Protein AF-A0A357A2P3-F1 (afdb_monomer)

Solvent-accessible surface area (backbone atoms only — not comparable to full-atom values): 21277 Å² total; per-residue (Å²): 112,70,67,58,66,57,45,52,63,46,54,56,70,63,44,33,78,66,55,77,38,28,30,43,34,35,35,16,35,21,26,23,27,22,30,64,8,19,38,46,56,28,34,30,57,54,33,27,47,51,60,39,78,51,86,77,58,76,44,56,44,70,74,50,55,86,49,40,65,54,70,51,72,28,59,67,65,48,24,71,58,56,70,31,69,54,42,50,62,62,60,27,43,72,39,58,28,38,66,61,10,49,54,50,30,44,54,26,49,68,40,20,80,87,52,76,81,67,48,29,41,34,42,36,20,50,64,50,58,28,53,53,23,53,60,65,70,34,50,70,44,58,70,95,55,73,48,40,74,39,32,47,87,44,42,70,60,49,53,50,39,46,69,74,71,46,92,60,57,68,78,56,41,70,39,44,67,59,53,50,51,51,51,52,54,53,51,56,76,72,47,53,71,70,47,52,54,50,44,53,52,51,51,53,48,34,29,56,41,33,30,32,34,44,44,43,74,46,67,68,58,30,50,54,30,47,77,64,57,24,21,40,66,65,78,48,81,64,90,25,44,45,40,32,63,39,58,28,43,40,57,83,35,34,46,46,74,35,45,36,41,39,38,37,42,39,38,35,78,57,90,90,38,40,40,37,37,40,35,42,32,45,37,35,65,50,52,50,67,84,59,51,22,58,65,48,30,30,46,37,35,41,38,32,47,52,70,39,42,82,74,47,76,45,65,47,82,53,80,73,44,76,49,75,39,75,93,54,41,24,20,37,43,32,32,30,40,77,44,74,72,22,78,45,88,90,52,68,65,33,71,46,52,37,36,42,29,29,35,51,39,80,83,62,44,69,56,30,37,36,39,48,56,48,22,46,66,87,47,40,37,42,37,45,27,51,73,85,48,69,54,86,65,50,69,57,61,38,67,44,76,43,74,59,60,80,80,88,124

Radius of gyration: 21.78 Å; Cα contacts (8 Å, |Δi|>4): 897; chains: 1; bounding box: 53×45×65 Å

Sequence (409 aa):
MQDLRTALPMVTKMIPAKGTRRYFLVYENSGELRSTGGFMTAYSYVTFKNGHLQPLHSHNIYDLQPHVRYRPPAPLAIHTWLYSPIWHLRDSNWSPNVPTAVQQMYKFYNSMPNAPRLNGVIFVNTWVADTLLKDIGGITMPTAYHNLHVTSSNANYEMEYIAERSHLPAGVKKKFIGTMLHLVVHKLAHSSVPVLLQTVQSGFQALNQKDVLFYFNNPQLENMAKAQNWAGTVDRHTNGDYLEVVDDNLGGHKDNFYMHYHVTSRIQKIGSRYRQTTTVTWTNTGIFDNWLVVPYTSWVRFYVPYGSRLISLTGGNAITQDYTNAQLHKTVFGNHLTMPDRLNKHYPPTTRSMTATYWLPKGINMSRYVIQKQPGIRDDHETIIVNGHRLRPFRLYTDTTVSLSPSHK

Nearest PDB structures (foldseek):
  5dl8-assembly2_A  TM=2.737E-01  e=3.967E+00  Acinetobacter baumannii AB307-0294
  4fms-assembly1_B  TM=2.194E-01  e=7.940E+00  Pseudomonas aeruginosa PAO1

Foldseek 3Di:
DVVCVLVVVLVVVQADLAAKAWAKEFEAELLQPALQAHFGFKIWIQMHHNRDTDDIAIDGPVVCFVQFPDWDADDPCLCPLLVDRTDTLRRLRRDLALVNSVVSNCNRQVRGPPRDDHFKYKYAYPQLLLLLQALLVFFFADCLLPRDTGHSVCPSVVLQCLQPPDPRPPVSSSCVVVRRVVRSVVSLVVDDPVSVVSSVVSVVLCQQLSNMAIDGPDPVSRVSCVVSVSNSHQDQDDLFKEKEKTKRFSPPARQLVQKAKEWEWEWEDDPQWIKIKIKIKIWTPDADDVHRDDWTKIKMKIWIAAPKFWPDKDQADDPWDWDQDPVSRTTMIIGMHTWDHHNDPVDGTTMTMMMTIIIDDGPRDLQKYKYADRHSHDHYKYWYAYNNRTDDIDTPSHTDMDGRDPPDD

Mean predicted aligned error: 4.14 Å

Secondary structure (DSSP, 8-state):
-HHHHHHHHHHHHHS-SSSEEEEEEEEEETTS--TTSSEEEEEEEEEEETTEEPPP-EEEGGGGGGG----PBPPHHHHHHS--SB--GGGTT-SSSHHHHHHHHHHHHTTSTTPPPPSEEEEEETHHHHHHHHHHT-EE--GGGTT-EE-TTTHHHHHHIIIII--S-HHHHTTHHHHHHHHHHHHHHTS-HHHHHHHHHHHHHHHHTTSEEEEESSHHHHHHHHHTTTT----S--SSEEEEEEEEETTSS-GGGGEEEEEEEEEEEETTEEEEEEEEEEEE-PPP-SSSS-S-EEEEEEEEETT-EEEEEES-SSPPEEEEETTTTEEEEEEEEE-----STTSPPEEEEEEEEEEPPTT--TTEEEEEPPTT-S-EEEEEEETTEEPPPEE-SS-EEEE-S----

pLDDT: mean 94.46, std 6.88, range [33.69, 98.88]

Structure (mmCIF, N/CA/C/O backbone):
data_AF-A0A357A2P3-F1
#
_entry.id   AF-A0A357A2P3-F1
#
loop_
_atom_site.group_PDB
_atom_site.id
_atom_site.type_symbol
_atom_site.label_atom_id
_atom_site.label_alt_id
_atom_site.label_comp_id
_atom_site.label_asym_id
_atom_site.label_entity_id
_atom_site.label_seq_id
_atom_site.pdbx_PDB_ins_code
_atom_site.Cartn_x
_atom_site.Cartn_y
_atom_site.Cartn_z
_atom_site.occupancy
_atom_site.B_iso_or_equiv
_atom_site.auth_seq_id
_atom_site.auth_comp_id
_atom_site.auth_asym_id
_atom_site.auth_atom_id
_atom_site.pdbx_PDB_model_num
ATOM 1 N N . MET A 1 1 ? -23.503 11.086 -6.159 1.00 55.00 1 MET A N 1
ATOM 2 C CA . MET A 1 1 ? -24.853 10.529 -5.875 1.00 55.00 1 MET A CA 1
ATOM 3 C C . MET A 1 1 ? -24.934 9.014 -6.063 1.00 55.00 1 MET A C 1
ATOM 5 O O . MET A 1 1 ? -25.608 8.380 -5.261 1.00 55.00 1 MET A O 1
ATOM 9 N N . GLN A 1 2 ? -24.274 8.420 -7.066 1.00 66.69 2 GLN A N 1
ATOM 10 C CA . GLN A 1 2 ? -24.275 6.963 -7.271 1.00 66.69 2 GLN A CA 1
ATOM 11 C C . GLN A 1 2 ? -23.587 6.203 -6.123 1.00 66.69 2 GLN A C 1
ATOM 13 O O . GLN A 1 2 ? -24.205 5.319 -5.540 1.00 66.69 2 GLN A O 1
ATOM 18 N N . ASP A 1 3 ? -22.401 6.643 -5.694 1.00 72.56 3 ASP A N 1
ATOM 19 C CA . ASP A 1 3 ? -21.657 5.980 -4.609 1.00 72.56 3 ASP A CA 1
ATOM 20 C C . ASP A 1 3 ? -22.401 6.001 -3.262 1.00 72.56 3 ASP A C 1
ATOM 22 O O . ASP A 1 3 ? -22.410 5.013 -2.532 1.00 72.56 3 ASP A O 1
ATOM 26 N N . LEU A 1 4 ? -23.123 7.089 -2.964 1.00 74.31 4 LEU A N 1
ATOM 27 C CA . LEU A 1 4 ? -23.996 7.206 -1.785 1.00 74.31 4 LEU A CA 1
ATOM 28 C C . LEU A 1 4 ? -25.130 6.173 -1.792 1.00 74.31 4 LEU A C 1
ATOM 30 O O . LEU A 1 4 ? -25.423 5.573 -0.756 1.00 74.31 4 LEU A O 1
ATOM 34 N N . ARG A 1 5 ? -25.750 5.938 -2.957 1.00 79.06 5 ARG A N 1
ATOM 35 C CA . ARG A 1 5 ? -26.796 4.917 -3.109 1.00 79.06 5 ARG A CA 1
ATOM 36 C C . ARG A 1 5 ? -26.241 3.507 -2.908 1.00 79.06 5 ARG A C 1
ATOM 38 O O . ARG A 1 5 ? -26.968 2.660 -2.399 1.00 79.06 5 ARG A O 1
ATOM 45 N N . THR A 1 6 ? -24.974 3.266 -3.252 1.00 76.56 6 THR A N 1
ATOM 46 C CA . THR A 1 6 ? -24.322 1.966 -3.041 1.00 76.56 6 THR A CA 1
ATOM 47 C C . THR A 1 6 ? -23.832 1.770 -1.603 1.00 76.56 6 THR A C 1
ATOM 49 O O . THR A 1 6 ? -24.005 0.693 -1.030 1.00 76.56 6 THR A O 1
ATOM 52 N N . ALA A 1 7 ? -23.260 2.805 -0.986 1.00 82.38 7 ALA A N 1
ATOM 53 C CA . ALA A 1 7 ? -22.673 2.712 0.348 1.00 82.38 7 ALA A CA 1
ATOM 54 C C . ALA A 1 7 ? -23.714 2.608 1.466 1.00 82.38 7 ALA A C 1
ATOM 56 O O . ALA A 1 7 ? -23.489 1.886 2.436 1.00 82.38 7 ALA A O 1
ATOM 57 N N . LEU A 1 8 ? -24.866 3.276 1.353 1.00 85.12 8 LEU A N 1
ATOM 58 C CA . LEU A 1 8 ? -25.874 3.272 2.419 1.00 85.12 8 LEU A CA 1
ATOM 59 C C . LEU A 1 8 ? -26.407 1.852 2.739 1.00 85.12 8 LEU A C 1
ATOM 61 O O . LEU A 1 8 ? -26.423 1.467 3.915 1.00 85.12 8 LEU A O 1
ATOM 65 N N . PRO A 1 9 ? -26.759 1.012 1.745 1.00 88.62 9 PRO A N 1
ATOM 66 C CA . PRO A 1 9 ? -27.071 -0.397 1.981 1.00 88.62 9 PRO A CA 1
ATOM 67 C C . PRO A 1 9 ? -25.913 -1.204 2.595 1.00 88.62 9 PRO A C 1
ATOM 69 O O . PRO A 1 9 ? -26.160 -2.129 3.368 1.00 88.62 9 PRO A O 1
ATOM 72 N N . MET A 1 10 ? -24.651 -0.871 2.291 1.00 91.69 10 MET A N 1
ATOM 73 C CA . MET A 1 10 ? -23.497 -1.536 2.911 1.00 91.69 10 MET A CA 1
ATOM 74 C C . MET A 1 10 ? -23.371 -1.156 4.386 1.00 91.69 10 MET A C 1
ATOM 76 O O . MET A 1 10 ? -23.313 -2.042 5.233 1.00 91.69 10 MET A O 1
ATOM 80 N N . VAL A 1 11 ? -23.407 0.138 4.714 1.00 90.12 11 VAL A N 1
ATOM 81 C CA . VAL A 1 11 ? -23.301 0.639 6.095 1.00 90.12 11 VAL A CA 1
ATOM 82 C C . VAL A 1 11 ? -24.418 0.071 6.971 1.00 90.12 11 VAL A C 1
ATOM 84 O O . VAL A 1 11 ? -24.154 -0.467 8.046 1.00 90.12 11 VAL A O 1
ATOM 87 N N . THR A 1 12 ? -25.663 0.098 6.492 1.00 89.25 12 THR A N 1
ATOM 88 C CA . THR A 1 12 ? -26.807 -0.488 7.216 1.00 89.25 12 THR A CA 1
ATOM 89 C C . THR A 1 12 ? -26.649 -1.993 7.424 1.00 89.25 12 THR A C 1
ATOM 91 O O . THR A 1 12 ? -26.952 -2.502 8.498 1.00 89.25 12 THR A O 1
ATOM 94 N N . LYS A 1 13 ? -26.104 -2.728 6.446 1.00 92.19 13 LYS A N 1
ATOM 95 C CA . LYS A 1 13 ? -25.771 -4.149 6.612 1.00 92.19 13 LYS A CA 1
ATOM 96 C C . LYS A 1 13 ? -24.536 -4.382 7.474 1.00 92.19 13 LYS A C 1
ATOM 98 O O . LYS A 1 13 ? -24.420 -5.485 7.997 1.00 92.19 13 LYS A O 1
ATOM 103 N N . MET A 1 14 ? -23.634 -3.419 7.650 1.00 94.19 14 MET A N 1
ATOM 104 C CA . MET A 1 14 ? -22.497 -3.545 8.563 1.00 94.19 14 MET A CA 1
ATOM 105 C C . MET A 1 14 ? -22.938 -3.413 10.024 1.00 94.19 14 MET A C 1
ATOM 107 O O . MET A 1 14 ? -22.433 -4.146 10.881 1.00 94.19 14 MET A O 1
ATOM 111 N N . ILE A 1 15 ? -23.924 -2.556 10.293 1.00 95.44 15 ILE A N 1
ATOM 112 C CA . ILE A 1 15 ? -24.451 -2.260 11.629 1.00 95.44 15 ILE A CA 1
ATOM 113 C C . ILE A 1 15 ? -25.608 -3.223 11.960 1.00 95.44 15 ILE A C 1
ATOM 115 O O . ILE A 1 15 ? -26.632 -3.227 11.286 1.00 95.44 15 ILE A O 1
ATOM 119 N N . PRO A 1 16 ? -25.483 -4.097 12.972 1.00 92.69 16 PRO A N 1
ATOM 120 C CA . PRO A 1 16 ? -26.549 -5.027 13.324 1.00 92.69 16 PRO A CA 1
ATOM 121 C C . PRO A 1 16 ? -27.663 -4.316 14.107 1.00 92.69 16 PRO A C 1
ATOM 123 O O . PRO A 1 16 ? -27.371 -3.646 15.092 1.00 92.69 16 PRO A O 1
ATOM 126 N N . ALA A 1 17 ? -28.934 -4.537 13.750 1.00 92.12 17 ALA A N 1
ATOM 127 C CA . ALA A 1 17 ? -30.071 -4.046 14.543 1.00 92.12 17 ALA A CA 1
ATOM 128 C C . ALA A 1 17 ? -30.119 -4.672 15.954 1.00 92.12 17 ALA A C 1
ATOM 130 O O . ALA A 1 17 ? -30.451 -4.006 16.929 1.00 92.12 17 ALA A O 1
ATOM 131 N N . LYS A 1 18 ? -29.744 -5.953 16.076 1.00 93.44 18 LYS A N 1
ATOM 132 C CA . LYS A 1 18 ? -29.587 -6.683 17.344 1.00 93.44 18 LYS A CA 1
ATOM 133 C C . LYS A 1 18 ? -28.316 -7.532 17.314 1.00 93.44 18 LYS A C 1
ATOM 135 O O . LYS A 1 18 ? -27.930 -8.032 16.258 1.00 93.44 18 LYS A O 1
ATOM 140 N N . GLY A 1 19 ? -27.702 -7.732 18.476 1.00 95.38 19 GLY A N 1
ATOM 141 C CA . GLY A 1 19 ? -26.478 -8.514 18.642 1.00 95.38 19 GLY A CA 1
ATOM 142 C C . GLY A 1 19 ? -25.205 -7.697 18.424 1.00 95.38 19 GLY A C 1
ATOM 143 O O . GLY A 1 19 ? -25.235 -6.467 18.376 1.00 95.38 19 GLY A O 1
ATOM 144 N N . THR A 1 20 ? -24.078 -8.398 18.303 1.00 96.69 20 THR A N 1
ATOM 145 C CA . THR A 1 20 ? -22.747 -7.791 18.176 1.00 96.69 20 THR A CA 1
ATOM 146 C C . THR A 1 20 ? -22.140 -8.116 16.817 1.00 96.69 20 THR A C 1
ATOM 148 O O . THR A 1 20 ? -22.111 -9.280 16.413 1.00 96.69 20 THR A O 1
ATOM 151 N N . ARG A 1 21 ? -21.603 -7.105 16.131 1.00 97.62 21 ARG A N 1
ATOM 152 C CA . ARG A 1 21 ? -20.701 -7.288 14.987 1.00 97.62 21 ARG A CA 1
ATOM 153 C C . ARG A 1 21 ? -19.390 -6.572 15.241 1.00 97.62 21 ARG A C 1
ATOM 155 O O . ARG A 1 21 ? -19.388 -5.454 15.745 1.00 97.62 21 ARG A O 1
ATOM 162 N N . ARG A 1 22 ? -18.289 -7.221 14.887 1.00 97.88 22 ARG A N 1
ATOM 163 C CA . ARG A 1 22 ? -16.934 -6.733 15.126 1.00 97.88 22 ARG A CA 1
ATOM 164 C C . ARG A 1 22 ? -16.115 -6.834 13.851 1.00 97.88 22 ARG A C 1
ATOM 166 O O . ARG A 1 22 ? -15.997 -7.917 13.288 1.00 97.88 22 ARG A O 1
ATOM 173 N N . TYR A 1 23 ? -15.534 -5.726 13.423 1.00 98.38 23 TYR A N 1
ATOM 174 C CA . TYR A 1 23 ? -14.605 -5.678 12.299 1.00 98.38 23 TYR A CA 1
ATOM 175 C C . TYR A 1 23 ? -13.199 -5.416 12.823 1.00 98.38 23 TYR A C 1
ATOM 177 O O . TYR A 1 23 ? -13.016 -4.612 13.742 1.00 98.38 23 TYR A O 1
ATOM 185 N N . PHE A 1 24 ? -12.220 -6.121 12.265 1.00 98.38 24 PHE A N 1
ATOM 186 C CA . PHE A 1 24 ? -10.813 -5.879 12.560 1.00 98.38 24 PHE A CA 1
ATOM 187 C C . PHE A 1 24 ? -10.322 -4.765 11.645 1.00 98.38 24 PHE A C 1
ATOM 189 O O . PHE A 1 24 ? -10.192 -4.970 10.442 1.00 98.38 24 PHE A O 1
ATOM 196 N N . LEU A 1 25 ? -10.148 -3.574 12.207 1.00 97.94 25 LEU A N 1
ATOM 197 C CA . LEU A 1 25 ? -9.613 -2.425 11.492 1.00 97.94 25 LEU A CA 1
ATOM 198 C C . LEU A 1 25 ? -8.094 -2.462 11.610 1.00 97.94 25 LEU A C 1
ATOM 200 O O . LEU A 1 25 ? -7.576 -2.381 12.719 1.00 97.94 25 LEU A O 1
ATOM 204 N N . VAL A 1 26 ? -7.410 -2.600 10.484 1.00 98.00 26 VAL A N 1
ATOM 205 C CA . VAL A 1 26 ? -5.956 -2.645 10.366 1.00 98.00 26 VAL A CA 1
ATOM 206 C C . VAL A 1 26 ? -5.485 -1.315 9.800 1.00 98.00 26 VAL A C 1
ATOM 208 O O . VAL A 1 26 ? -5.952 -0.894 8.742 1.00 98.00 26 VAL A O 1
ATOM 211 N N . TYR A 1 27 ? -4.571 -0.665 10.513 1.00 95.81 27 TYR A N 1
ATOM 212 C CA . TYR A 1 27 ? -3.908 0.543 10.039 1.00 95.81 27 TYR A CA 1
ATOM 213 C C . TYR A 1 27 ? -2.617 0.145 9.334 1.00 95.81 27 TYR A C 1
ATOM 215 O O . TYR A 1 27 ? -1.762 -0.526 9.921 1.00 95.81 27 TYR A O 1
ATOM 223 N N . GLU A 1 28 ? -2.499 0.544 8.076 1.00 97.44 28 GLU A N 1
ATOM 224 C CA . GLU A 1 28 ? -1.370 0.215 7.217 1.00 97.44 28 GLU A CA 1
ATOM 225 C C . GLU A 1 28 ? -0.520 1.450 6.946 1.00 97.44 28 GLU A C 1
ATOM 227 O O . GLU A 1 28 ? -1.041 2.513 6.609 1.00 97.44 28 GLU A O 1
ATOM 232 N N . ASN A 1 29 ? 0.795 1.302 7.073 1.00 96.38 29 ASN A N 1
ATOM 233 C CA . ASN A 1 29 ? 1.737 2.364 6.785 1.00 96.38 29 ASN A CA 1
ATOM 234 C C . ASN A 1 29 ? 2.211 2.304 5.337 1.00 96.38 29 ASN A C 1
ATOM 236 O O . ASN A 1 29 ? 3.061 1.479 5.001 1.00 96.38 29 ASN A O 1
ATOM 240 N N . SER A 1 30 ? 1.693 3.197 4.494 1.00 97.38 30 SER A N 1
ATOM 241 C CA . SER A 1 30 ? 2.057 3.253 3.073 1.00 97.38 30 SER A CA 1
ATOM 242 C C . SER A 1 30 ? 3.519 3.640 2.828 1.00 97.38 30 SER A C 1
ATOM 244 O O . SER A 1 30 ? 4.009 3.435 1.722 1.00 97.38 30 SER A O 1
ATOM 246 N N . GLY A 1 31 ? 4.217 4.197 3.827 1.00 96.06 31 GLY A N 1
ATOM 247 C CA . GLY A 1 31 ? 5.652 4.486 3.758 1.00 96.06 31 GLY A CA 1
ATOM 248 C C . GLY A 1 31 ? 6.502 3.219 3.732 1.00 96.06 31 GLY A C 1
ATOM 249 O O . GLY A 1 31 ? 7.579 3.221 3.147 1.00 96.06 31 GLY A O 1
ATOM 250 N N . GLU A 1 32 ? 5.991 2.132 4.304 1.00 96.56 32 GLU A N 1
ATOM 251 C CA . GLU A 1 32 ? 6.582 0.801 4.235 1.00 96.56 32 GLU A CA 1
ATOM 252 C C . GLU A 1 32 ? 5.640 -0.102 3.431 1.00 96.56 32 GLU A C 1
ATOM 254 O O . GLU A 1 32 ? 4.826 -0.850 3.976 1.00 96.56 32 GLU A O 1
ATOM 259 N N . LEU A 1 33 ? 5.685 0.043 2.109 1.00 98.00 33 LEU A N 1
ATOM 260 C CA . LEU A 1 33 ? 4.667 -0.492 1.212 1.00 98.00 33 LEU A CA 1
ATOM 261 C C . LEU A 1 33 ? 4.541 -2.024 1.310 1.00 98.00 33 LEU A C 1
ATOM 263 O O . LEU A 1 33 ? 5.528 -2.760 1.388 1.00 98.00 33 LEU A O 1
ATOM 267 N N . ARG A 1 34 ? 3.298 -2.508 1.296 1.00 97.94 34 ARG A N 1
ATOM 268 C CA . ARG A 1 34 ? 2.930 -3.927 1.177 1.00 97.94 34 ARG A CA 1
ATOM 269 C C . ARG A 1 34 ? 1.785 -4.068 0.189 1.00 97.94 34 ARG A C 1
ATOM 271 O O . ARG A 1 34 ? 1.115 -3.092 -0.152 1.00 97.94 34 ARG A O 1
ATOM 278 N N . SER A 1 35 ? 1.519 -5.301 -0.217 1.00 97.94 35 SER A N 1
ATOM 279 C CA . SER A 1 35 ? 0.559 -5.630 -1.273 1.00 97.94 35 SER A CA 1
ATOM 280 C C . SER A 1 35 ? -0.846 -5.035 -1.085 1.00 97.94 35 SER A C 1
ATOM 282 O O . SER A 1 35 ? -1.492 -4.720 -2.079 1.00 97.94 35 SER A O 1
ATOM 284 N N . THR A 1 36 ? -1.335 -4.867 0.152 1.00 98.12 36 THR A N 1
ATOM 285 C CA . THR A 1 36 ? -2.686 -4.326 0.427 1.00 98.12 36 THR A CA 1
ATOM 286 C C . THR A 1 36 ? -2.729 -2.850 0.801 1.00 98.12 36 THR A C 1
ATOM 288 O O . THR A 1 36 ? -3.827 -2.322 0.941 1.00 98.12 36 THR A O 1
ATOM 291 N N . GLY A 1 37 ? -1.586 -2.162 0.881 1.00 97.38 37 GLY A N 1
ATOM 292 C CA . GLY A 1 37 ? -1.555 -0.722 1.159 1.00 97.38 37 GLY A CA 1
ATOM 293 C C . GLY A 1 37 ? -0.375 -0.264 1.993 1.00 97.38 37 GLY A C 1
ATOM 294 O O . GLY A 1 37 ? 0.022 0.891 1.887 1.00 97.38 37 GLY A O 1
ATOM 295 N N . GLY A 1 38 ? 0.216 -1.158 2.781 1.00 97.94 38 GLY A N 1
ATOM 296 C CA . GLY A 1 38 ? 1.327 -0.822 3.662 1.00 97.94 38 GLY A CA 1
ATOM 297 C C . GLY A 1 38 ? 1.556 -1.857 4.754 1.00 97.94 38 GLY A C 1
ATOM 298 O O . GLY A 1 38 ? 0.790 -2.809 4.919 1.00 97.94 38 GLY A O 1
ATOM 299 N N . PHE A 1 39 ? 2.623 -1.672 5.518 1.00 97.69 39 PHE A N 1
ATOM 300 C CA . PHE A 1 39 ? 2.919 -2.503 6.676 1.00 97.69 39 PHE A CA 1
ATOM 301 C C . PHE A 1 39 ? 1.853 -2.321 7.760 1.00 97.69 39 PHE A C 1
ATOM 303 O O . PHE A 1 39 ? 1.499 -1.194 8.101 1.00 97.69 39 PHE A O 1
ATOM 310 N N . MET A 1 40 ? 1.340 -3.413 8.329 1.00 97.31 40 MET A N 1
ATOM 311 C CA . MET A 1 40 ? 0.350 -3.326 9.405 1.00 97.31 40 MET A CA 1
ATOM 312 C C . MET A 1 40 ? 1.034 -2.813 10.670 1.00 97.31 40 MET A C 1
ATOM 314 O O . MET A 1 40 ? 1.838 -3.529 11.254 1.00 97.31 40 MET A O 1
ATOM 318 N N . THR A 1 41 ? 0.721 -1.603 11.124 1.00 92.75 41 THR A N 1
ATOM 319 C CA . THR A 1 41 ? 1.365 -1.006 12.310 1.00 92.75 41 THR A CA 1
ATOM 320 C C . THR A 1 41 ? 0.499 -1.111 13.556 1.00 92.75 41 THR A C 1
ATOM 322 O O . THR A 1 41 ? 0.991 -1.323 14.667 1.00 92.75 41 THR A O 1
ATOM 325 N N . ALA A 1 42 ? -0.813 -0.989 13.382 1.00 92.50 42 ALA A N 1
ATOM 326 C CA . ALA A 1 42 ? -1.771 -0.928 14.469 1.00 92.50 42 ALA A CA 1
ATOM 327 C C . ALA A 1 42 ? -3.095 -1.584 14.077 1.00 92.50 42 ALA A C 1
ATOM 329 O O . ALA A 1 42 ? -3.369 -1.850 12.905 1.00 92.50 42 ALA A O 1
ATOM 330 N N . TYR A 1 43 ? -3.948 -1.810 15.071 1.00 95.38 43 TYR A N 1
ATOM 331 C CA . TYR A 1 43 ? -5.304 -2.283 14.845 1.00 95.38 43 TYR A CA 1
ATOM 332 C C . TYR A 1 43 ? -6.300 -1.714 15.857 1.00 95.38 43 TYR A C 1
ATOM 334 O O . TYR A 1 43 ? -5.935 -1.312 16.960 1.00 95.38 43 TYR A O 1
ATOM 342 N N . SER A 1 44 ? -7.578 -1.761 15.492 1.00 94.62 44 SER A N 1
ATOM 343 C CA . SER A 1 44 ? -8.715 -1.498 16.372 1.00 94.62 44 SER A CA 1
ATOM 344 C C . SER A 1 44 ? -9.814 -2.540 16.151 1.00 94.62 44 SER A C 1
ATOM 346 O O . SER A 1 44 ? -9.958 -3.106 15.066 1.00 94.62 44 SER A O 1
ATOM 348 N N . TYR A 1 45 ? -10.662 -2.754 17.158 1.00 96.38 45 TYR A N 1
ATOM 349 C CA . TYR A 1 45 ? -11.910 -3.503 16.990 1.00 96.38 45 TYR A CA 1
ATOM 350 C C . TYR A 1 45 ? -13.088 -2.550 16.812 1.00 96.38 45 TYR A C 1
ATOM 352 O O . TYR A 1 45 ? -13.638 -2.045 17.792 1.00 96.38 45 TYR A O 1
ATOM 360 N N . VAL A 1 46 ? -13.541 -2.362 15.573 1.00 96.50 46 VAL A N 1
ATOM 361 C CA . VAL A 1 46 ? -14.772 -1.609 15.298 1.00 96.50 46 VAL A CA 1
ATOM 362 C C . VAL A 1 46 ? -15.953 -2.497 15.673 1.00 96.50 46 VAL A C 1
ATOM 364 O O . VAL A 1 46 ? -16.330 -3.406 14.930 1.00 96.50 46 VAL A O 1
ATOM 367 N N . THR A 1 47 ? -16.498 -2.280 16.868 1.00 97.50 47 THR A N 1
ATOM 368 C CA . THR A 1 47 ? -17.567 -3.109 17.431 1.00 97.50 47 THR A CA 1
ATOM 369 C C . THR A 1 47 ? -18.880 -2.340 17.430 1.00 97.50 47 THR A C 1
ATOM 371 O O . THR A 1 47 ? -18.973 -1.270 18.020 1.00 97.50 47 THR A O 1
ATOM 374 N N . PHE A 1 48 ? -19.914 -2.914 16.823 1.00 97.38 48 PHE A N 1
ATOM 375 C CA . PHE A 1 48 ? -21.293 -2.457 16.949 1.00 97.38 48 PHE A CA 1
ATOM 376 C C . PHE A 1 48 ? -22.075 -3.429 17.825 1.00 97.38 48 PHE A C 1
ATOM 378 O O . PHE A 1 48 ? -22.003 -4.642 17.612 1.00 97.38 48 PHE A O 1
ATOM 385 N N . LYS A 1 49 ? -22.847 -2.906 18.777 1.00 97.25 49 LYS A N 1
ATOM 386 C CA . LYS A 1 49 ? -23.735 -3.679 19.650 1.00 97.25 49 LYS A CA 1
ATOM 387 C C . LYS A 1 49 ? -25.128 -3.062 19.613 1.00 97.25 49 LYS A C 1
ATOM 389 O O . LYS A 1 49 ? -25.284 -1.905 19.985 1.00 97.25 49 LYS A O 1
ATOM 394 N N . ASN A 1 50 ? -26.122 -3.834 19.169 1.00 96.12 50 ASN A N 1
ATOM 395 C CA . ASN A 1 50 ? -27.525 -3.406 19.063 1.00 96.12 50 ASN A CA 1
ATOM 396 C C . ASN A 1 50 ? -27.687 -2.040 18.367 1.00 96.12 50 ASN A C 1
ATOM 398 O O . ASN A 1 50 ? -28.329 -1.145 18.896 1.00 96.12 50 ASN A O 1
ATOM 402 N N . GLY A 1 51 ? -27.033 -1.848 17.221 1.00 94.94 51 GLY A N 1
ATOM 403 C CA . GLY A 1 51 ? -27.075 -0.593 16.466 1.00 94.94 51 GLY A CA 1
ATOM 404 C C . GLY A 1 51 ? -26.062 0.473 16.895 1.00 94.94 51 GLY A C 1
ATOM 405 O O . GLY A 1 51 ? -25.824 1.406 16.135 1.00 94.94 51 GLY A O 1
ATOM 406 N N . HIS A 1 52 ? -25.408 0.328 18.051 1.00 95.06 52 HIS A N 1
ATOM 407 C CA . HIS A 1 52 ? -24.525 1.360 18.599 1.00 95.06 52 HIS A CA 1
ATOM 408 C C . HIS A 1 52 ? -23.045 1.026 18.418 1.00 95.06 52 HIS A C 1
ATOM 410 O O . HIS A 1 52 ? -22.585 -0.050 18.820 1.00 95.06 52 HIS A O 1
ATOM 416 N N . LEU A 1 53 ? -22.283 1.975 17.870 1.00 93.81 53 LEU A N 1
ATOM 417 C CA . LEU A 1 53 ? -20.824 1.920 17.853 1.00 93.81 53 LEU A CA 1
ATOM 418 C C . LEU A 1 53 ? -20.300 1.959 19.293 1.00 93.81 53 LEU A C 1
ATOM 420 O O . LEU A 1 53 ? -20.677 2.823 20.080 1.00 93.81 53 LEU A O 1
ATOM 424 N N . GLN A 1 54 ? -19.459 0.995 19.642 1.00 95.19 54 GLN A N 1
ATOM 425 C CA . GLN A 1 54 ? -18.764 0.964 20.924 1.00 95.19 54 GLN A CA 1
ATOM 426 C C . GLN A 1 54 ? -17.503 1.842 20.862 1.00 95.19 54 GLN A C 1
ATOM 428 O O . GLN A 1 54 ? -17.002 2.087 19.760 1.00 95.19 54 GLN A O 1
ATOM 433 N N . PRO A 1 55 ? -16.960 2.292 22.010 1.00 87.69 55 PRO A N 1
ATOM 434 C CA . PRO A 1 55 ? -15.715 3.054 22.042 1.00 87.69 55 PRO A CA 1
ATOM 435 C C . PRO A 1 55 ? -14.596 2.369 21.250 1.00 87.69 55 PRO A C 1
ATOM 437 O O . PRO A 1 55 ? -14.360 1.166 21.391 1.00 87.69 55 PRO A O 1
ATOM 440 N N . LEU A 1 56 ? -13.925 3.142 20.397 1.00 84.50 56 LEU A N 1
ATOM 441 C CA . LEU A 1 56 ? -12.820 2.664 19.577 1.00 84.50 56 LEU A CA 1
ATOM 442 C C . LEU A 1 56 ? -11.500 2.880 20.321 1.00 84.50 56 LEU A C 1
ATOM 444 O O . LEU A 1 56 ? -11.204 3.988 20.765 1.00 84.50 56 LEU A O 1
ATOM 448 N N . HIS A 1 57 ? -10.692 1.827 20.406 1.00 83.00 57 HIS A N 1
ATOM 449 C CA . HIS A 1 57 ? -9.347 1.873 20.965 1.00 83.00 57 HIS A CA 1
ATOM 450 C C . HIS A 1 57 ? -8.367 1.288 19.954 1.00 83.00 57 HIS A C 1
ATOM 452 O O . HIS A 1 57 ? -8.603 0.196 19.433 1.00 83.00 57 HIS A O 1
ATOM 458 N N . SER A 1 58 ? -7.289 2.028 19.698 1.00 85.38 58 SER A N 1
ATOM 459 C CA . SER A 1 58 ? -6.189 1.582 18.848 1.00 85.38 58 SER A CA 1
ATOM 460 C C . SER A 1 58 ? -5.114 0.908 19.690 1.00 85.38 58 SER A C 1
ATOM 462 O O . SER A 1 58 ? -4.782 1.373 20.782 1.00 85.38 58 SER A O 1
ATOM 464 N N . HIS A 1 59 ? -4.546 -0.159 19.147 1.00 88.50 59 HIS A N 1
ATOM 465 C CA . HIS A 1 59 ? -3.500 -0.975 19.750 1.00 88.50 59 HIS A CA 1
ATOM 466 C C . HIS A 1 59 ? -2.367 -1.189 18.753 1.00 88.50 59 HIS A C 1
ATOM 468 O O . HIS A 1 59 ? -2.580 -1.121 17.542 1.00 88.50 59 HIS A O 1
ATOM 474 N N . ASN A 1 60 ? -1.163 -1.460 19.249 1.00 90.50 60 ASN A N 1
ATOM 475 C CA . ASN A 1 60 ? -0.041 -1.782 18.379 1.00 90.50 60 ASN A CA 1
ATOM 476 C C . ASN A 1 60 ? -0.220 -3.217 17.848 1.00 90.50 60 ASN A C 1
ATOM 478 O O . ASN A 1 60 ? -0.580 -4.114 18.610 1.00 90.50 60 ASN A O 1
ATOM 482 N N . ILE A 1 61 ? 0.035 -3.470 16.557 1.00 94.50 61 ILE A N 1
ATOM 483 C CA . ILE A 1 61 ? -0.078 -4.823 15.989 1.00 94.50 61 ILE A CA 1
ATOM 484 C C . ILE A 1 61 ? 0.817 -5.837 16.717 1.00 94.50 61 ILE A C 1
ATOM 486 O O . ILE A 1 61 ? 0.458 -7.010 16.845 1.00 94.50 61 ILE A O 1
ATOM 490 N N . TYR A 1 62 ? 1.968 -5.384 17.225 1.00 93.38 62 TYR A N 1
ATOM 491 C CA . TYR A 1 62 ? 2.928 -6.214 17.943 1.00 93.38 62 TYR A CA 1
ATOM 492 C C . TYR A 1 62 ? 2.359 -6.740 19.265 1.00 93.38 62 TYR A C 1
ATOM 494 O O . TYR A 1 62 ? 2.772 -7.813 19.702 1.00 93.38 62 TYR A O 1
ATOM 502 N N . ASP A 1 63 ? 1.351 -6.078 19.845 1.00 93.94 63 ASP A N 1
ATOM 503 C CA . ASP A 1 63 ? 0.685 -6.530 21.072 1.00 93.94 63 ASP A CA 1
ATOM 504 C C . ASP A 1 63 ? -0.037 -7.879 20.868 1.00 93.94 63 ASP A C 1
ATOM 506 O O . ASP A 1 63 ? -0.239 -8.630 21.819 1.00 93.94 63 ASP A O 1
ATOM 510 N N . LEU A 1 64 ? -0.396 -8.239 19.626 1.00 95.62 64 LEU A N 1
ATOM 511 C CA . LEU A 1 64 ? -0.998 -9.542 19.310 1.00 95.62 64 LEU A CA 1
ATOM 512 C C . LEU A 1 64 ? 0.037 -10.670 19.243 1.00 95.62 64 LEU A C 1
ATOM 514 O O . LEU A 1 64 ? -0.292 -11.836 19.474 1.00 95.62 64 LEU A O 1
ATOM 518 N N . GLN A 1 65 ? 1.288 -10.349 18.906 1.00 94.94 65 GLN A N 1
ATOM 519 C CA . GLN A 1 65 ? 2.304 -11.333 18.539 1.00 94.94 65 GLN A CA 1
ATOM 520 C C . GLN A 1 65 ? 2.559 -12.391 19.630 1.00 94.94 65 GLN A C 1
ATOM 522 O O . GLN A 1 65 ? 2.603 -13.567 19.256 1.00 94.94 65 GLN A O 1
ATOM 527 N N . PRO A 1 66 ? 2.671 -12.059 20.935 1.00 96.69 66 PRO A N 1
ATOM 528 C CA . PRO A 1 66 ? 2.860 -13.056 21.995 1.00 96.69 66 PRO A CA 1
ATOM 529 C C . PRO A 1 66 ? 1.725 -14.083 22.107 1.00 96.69 66 PRO A C 1
ATOM 531 O O . PRO A 1 66 ? 1.943 -15.190 22.591 1.00 96.69 66 PRO A O 1
ATOM 534 N N . HIS A 1 67 ? 0.519 -13.744 21.641 1.00 97.06 67 HIS A N 1
ATOM 535 C CA . HIS A 1 67 ? -0.665 -14.595 21.761 1.00 97.06 67 HIS A CA 1
ATOM 536 C C . HIS A 1 67 ? -0.874 -15.528 20.563 1.00 97.06 67 HIS A C 1
ATOM 538 O O . HIS A 1 67 ? -1.598 -16.515 20.677 1.00 97.06 67 HIS A O 1
ATOM 544 N N . VAL A 1 68 ? -0.258 -15.245 19.412 1.00 98.00 68 VAL A N 1
ATOM 545 C CA . VAL A 1 68 ? -0.410 -16.048 18.186 1.00 98.00 68 VAL A CA 1
ATOM 546 C C . VAL A 1 68 ? 0.293 -17.403 18.346 1.00 98.00 68 VAL A C 1
ATOM 548 O O . VAL A 1 68 ? 1.482 -17.461 18.642 1.00 98.00 68 VAL A O 1
ATOM 551 N N . ARG A 1 69 ? -0.416 -18.514 18.118 1.00 97.94 69 ARG A N 1
ATOM 552 C CA . ARG A 1 69 ? 0.145 -19.878 18.217 1.00 97.94 69 ARG A CA 1
ATOM 553 C C . ARG A 1 69 ? 0.583 -20.456 16.871 1.00 97.94 69 ARG A C 1
ATOM 555 O O . ARG A 1 69 ? 1.460 -21.309 16.827 1.00 97.94 69 ARG A O 1
ATOM 562 N N . TYR A 1 70 ? -0.004 -19.996 15.769 1.00 98.00 70 TYR A N 1
ATOM 563 C CA . TYR A 1 70 ? 0.354 -20.434 14.421 1.00 98.00 70 TYR A CA 1
ATOM 564 C C . TYR A 1 70 ? 1.673 -19.781 13.970 1.00 98.00 70 TYR A C 1
ATOM 566 O O . TYR A 1 70 ? 1.774 -18.553 13.906 1.00 98.00 70 TYR A O 1
ATOM 574 N N . ARG A 1 71 ? 2.692 -20.606 13.684 1.00 96.31 71 ARG A N 1
ATOM 575 C CA . ARG A 1 71 ? 4.071 -20.198 13.343 1.00 96.31 71 ARG A CA 1
ATOM 576 C C . ARG A 1 71 ? 4.587 -20.932 12.093 1.00 96.31 71 ARG A C 1
ATOM 578 O O . ARG A 1 71 ? 5.503 -21.743 12.202 1.00 96.31 71 ARG A O 1
ATOM 585 N N . PRO A 1 72 ? 3.976 -20.728 10.914 1.00 97.75 72 PRO A N 1
ATOM 586 C CA . PRO A 1 72 ? 4.459 -21.350 9.688 1.00 97.75 72 PRO A CA 1
ATOM 587 C C . PRO A 1 72 ? 5.793 -20.716 9.250 1.00 97.75 72 PRO A C 1
ATOM 589 O O . PRO A 1 72 ? 6.092 -19.585 9.654 1.00 97.75 72 PRO A O 1
ATOM 592 N N . PRO A 1 73 ? 6.569 -21.390 8.384 1.00 97.62 73 PRO A N 1
ATOM 593 C CA . PRO A 1 73 ? 7.713 -20.761 7.734 1.00 97.62 73 PRO A CA 1
ATOM 594 C C . PRO A 1 73 ? 7.270 -19.535 6.924 1.00 97.62 73 PRO A C 1
ATOM 596 O O . PRO A 1 73 ? 6.181 -19.521 6.336 1.00 97.62 73 PRO A O 1
ATOM 599 N N . ALA A 1 74 ? 8.110 -18.503 6.902 1.00 96.38 74 ALA A N 1
ATOM 600 C CA . ALA A 1 74 ? 7.879 -17.327 6.073 1.00 96.38 74 ALA A CA 1
ATOM 601 C C . ALA A 1 74 ? 8.006 -17.652 4.573 1.00 96.38 74 ALA A C 1
ATOM 603 O O . ALA A 1 74 ? 8.801 -18.517 4.192 1.00 96.38 74 ALA A O 1
ATOM 604 N N . PRO A 1 75 ? 7.265 -16.946 3.694 1.00 94.50 75 PRO A N 1
ATOM 605 C CA . PRO A 1 75 ? 7.583 -16.900 2.272 1.00 94.50 75 PRO A CA 1
ATOM 606 C C . PRO A 1 75 ? 9.067 -16.588 2.068 1.00 94.50 75 PRO A C 1
ATOM 608 O O . PRO A 1 75 ? 9.615 -15.752 2.785 1.00 94.50 75 PRO A O 1
ATOM 611 N N . LEU A 1 76 ? 9.701 -17.215 1.072 1.00 92.75 76 LEU A N 1
ATOM 612 C CA . LEU A 1 76 ? 11.149 -17.104 0.857 1.00 92.75 76 LEU A CA 1
ATOM 613 C C . LEU A 1 76 ? 11.632 -15.647 0.836 1.00 92.75 76 LEU A C 1
ATOM 615 O O . LEU A 1 76 ? 12.614 -15.329 1.485 1.00 92.75 76 LEU A O 1
ATOM 619 N N . ALA A 1 77 ? 10.909 -14.752 0.161 1.00 94.25 77 ALA A N 1
ATOM 620 C CA . ALA A 1 77 ? 11.268 -13.337 0.105 1.00 94.25 77 ALA A CA 1
ATOM 621 C C . ALA A 1 77 ? 11.244 -12.649 1.485 1.00 94.25 77 ALA A C 1
ATOM 623 O O . ALA A 1 77 ? 12.178 -11.925 1.810 1.00 94.25 77 ALA A O 1
ATOM 624 N N . ILE A 1 78 ? 10.230 -12.916 2.318 1.00 94.81 78 ILE A N 1
ATOM 625 C CA . ILE A 1 78 ? 10.167 -12.406 3.700 1.00 94.81 78 ILE A CA 1
ATOM 626 C C . ILE A 1 78 ? 11.318 -12.991 4.526 1.00 94.81 78 ILE A C 1
ATOM 628 O O . ILE A 1 78 ? 11.998 -12.261 5.241 1.00 94.81 78 ILE A O 1
ATOM 632 N N . HIS A 1 79 ? 11.577 -14.293 4.403 1.00 94.75 79 HIS A N 1
ATOM 633 C CA . HIS A 1 79 ? 12.684 -14.928 5.111 1.00 94.75 79 HIS A CA 1
ATOM 634 C C . HIS A 1 79 ? 14.029 -14.298 4.738 1.00 94.75 79 HIS A C 1
ATOM 636 O O . HIS A 1 79 ? 14.796 -13.927 5.619 1.00 94.75 79 HIS A O 1
ATOM 642 N N . THR A 1 80 ? 14.302 -14.148 3.445 1.00 93.81 80 THR A N 1
ATOM 643 C CA . THR A 1 80 ? 15.596 -13.674 2.953 1.00 93.81 80 THR A CA 1
ATOM 644 C C . THR A 1 80 ? 15.814 -12.185 3.202 1.00 93.81 80 THR A C 1
ATOM 646 O O . THR A 1 80 ? 16.912 -11.813 3.597 1.00 93.81 80 THR A O 1
ATOM 649 N N . TRP A 1 81 ? 14.801 -11.341 2.984 1.00 93.12 81 TRP A N 1
ATOM 650 C CA . TRP A 1 81 ? 14.996 -9.886 2.925 1.00 93.12 81 TRP A CA 1
ATOM 651 C C . TRP A 1 81 ? 14.479 -9.131 4.155 1.00 93.12 81 TRP A C 1
ATOM 653 O O . TRP A 1 81 ? 15.039 -8.093 4.478 1.00 93.12 81 TRP A O 1
ATOM 663 N N . LEU A 1 82 ? 13.500 -9.675 4.894 1.00 91.44 82 LEU A N 1
ATOM 664 C CA . LEU A 1 82 ? 13.137 -9.186 6.239 1.00 91.44 82 LEU A CA 1
ATOM 665 C C . LEU A 1 82 ? 13.852 -9.956 7.362 1.00 91.44 82 LEU A C 1
ATOM 667 O O . LEU A 1 82 ? 13.582 -9.715 8.539 1.00 91.44 82 LEU A O 1
ATOM 671 N N . TYR A 1 83 ? 14.720 -10.917 7.020 1.00 91.81 83 TYR A N 1
ATOM 672 C CA . TYR A 1 83 ? 15.443 -11.772 7.973 1.00 91.81 83 TYR A CA 1
ATOM 673 C C . TYR A 1 83 ? 14.522 -12.459 8.994 1.00 91.81 83 TYR A C 1
ATOM 675 O O . TYR A 1 83 ? 14.881 -12.669 10.154 1.00 91.81 83 TYR A O 1
ATOM 683 N N . SER A 1 84 ? 13.305 -12.809 8.565 1.00 93.81 84 SER A N 1
ATOM 684 C CA . SER A 1 84 ? 12.276 -13.375 9.434 1.00 93.81 84 SER A CA 1
ATOM 685 C C . SER A 1 84 ? 11.986 -14.830 9.048 1.00 93.81 84 SER A C 1
ATOM 687 O O . SER A 1 84 ? 11.257 -15.072 8.087 1.00 93.81 84 SER A O 1
ATOM 689 N N . PRO A 1 85 ? 12.539 -15.831 9.762 1.00 94.19 85 PRO A N 1
ATOM 690 C CA . PRO A 1 85 ? 12.381 -17.240 9.383 1.00 94.19 85 PRO A CA 1
ATOM 691 C C . PRO A 1 85 ? 10.944 -17.752 9.568 1.00 94.19 85 PRO A C 1
ATOM 693 O O . PRO A 1 85 ? 10.517 -18.702 8.907 1.00 94.19 85 PRO A O 1
ATOM 696 N N . ILE A 1 86 ? 10.182 -17.115 10.458 1.00 96.00 86 ILE A N 1
ATOM 697 C CA . ILE A 1 86 ? 8.787 -17.441 10.748 1.00 96.00 86 ILE A CA 1
ATOM 698 C C . ILE A 1 86 ? 7.874 -16.354 10.197 1.00 96.00 86 ILE A C 1
ATOM 700 O O . ILE A 1 86 ? 8.169 -15.167 10.283 1.00 96.00 86 ILE A O 1
ATOM 704 N N . TRP A 1 87 ? 6.726 -16.749 9.659 1.00 97.19 87 TRP A N 1
ATOM 705 C CA . TRP A 1 87 ? 5.752 -15.774 9.195 1.00 97.19 87 TRP A CA 1
ATOM 706 C C . TRP A 1 87 ? 4.945 -15.216 10.369 1.00 97.19 87 TRP A C 1
ATOM 708 O O . TRP A 1 87 ? 4.510 -15.960 11.255 1.00 97.19 87 TRP A O 1
ATOM 718 N N . HIS A 1 88 ? 4.695 -13.910 10.352 1.00 97.00 88 HIS A N 1
ATOM 719 C CA . HIS A 1 88 ? 3.954 -13.205 11.387 1.00 97.00 88 HIS A CA 1
ATOM 720 C C . HIS A 1 88 ? 2.624 -12.636 10.887 1.00 97.00 88 HIS A C 1
ATOM 722 O O . HIS A 1 88 ? 2.446 -12.360 9.703 1.00 97.00 88 HIS A O 1
ATOM 728 N N . LEU A 1 89 ? 1.699 -12.394 11.826 1.00 97.69 89 LEU A N 1
ATOM 729 C CA . LEU A 1 89 ? 0.389 -11.793 11.546 1.00 97.69 89 LEU A CA 1
ATOM 730 C C . LEU A 1 89 ? 0.516 -10.440 10.832 1.00 97.69 89 LEU A C 1
ATOM 732 O O . LEU A 1 89 ? -0.221 -10.186 9.883 1.00 97.69 89 LEU A O 1
ATOM 736 N N . ARG A 1 90 ? 1.465 -9.602 11.260 1.00 96.38 90 ARG A N 1
ATOM 737 C CA . ARG A 1 90 ? 1.711 -8.261 10.699 1.00 96.38 90 ARG A CA 1
ATOM 738 C C . ARG A 1 90 ? 2.159 -8.263 9.231 1.00 96.38 90 ARG A C 1
ATOM 740 O O . ARG A 1 90 ? 1.976 -7.269 8.547 1.00 96.38 90 ARG A O 1
ATOM 747 N N . ASP A 1 91 ? 2.663 -9.400 8.749 1.00 96.38 91 ASP A N 1
ATOM 748 C CA . ASP A 1 91 ? 3.114 -9.605 7.368 1.00 96.38 91 ASP A CA 1
ATOM 749 C C . ASP A 1 91 ? 2.136 -10.492 6.574 1.00 96.38 91 ASP A C 1
ATOM 751 O O . ASP A 1 91 ? 2.467 -11.036 5.517 1.00 96.38 91 ASP A O 1
ATOM 755 N N . SER A 1 92 ? 0.927 -10.725 7.102 1.00 97.00 92 SER A N 1
ATOM 756 C CA . SER A 1 92 ? -0.055 -11.627 6.483 1.00 97.00 92 SER A CA 1
ATOM 757 C C . SER A 1 92 ? -0.689 -11.066 5.205 1.00 97.00 92 SER A C 1
ATOM 759 O O . SER A 1 92 ? -1.287 -11.828 4.443 1.00 97.00 92 SER A O 1
ATOM 761 N N . ASN A 1 93 ? -0.493 -9.776 4.913 1.00 97.00 93 ASN A N 1
ATOM 762 C CA . ASN A 1 93 ? -0.915 -9.117 3.676 1.00 97.00 93 ASN A CA 1
ATOM 763 C C . ASN A 1 93 ? 0.055 -9.290 2.495 1.00 97.00 93 ASN A C 1
ATOM 765 O O . ASN A 1 93 ? 0.163 -8.425 1.637 1.00 97.00 93 ASN A O 1
ATOM 769 N N . TRP A 1 94 ? 0.720 -10.441 2.404 1.00 96.94 94 TRP A N 1
ATOM 770 C CA . TRP A 1 94 ? 1.640 -10.767 1.307 1.00 96.94 94 TRP A CA 1
ATOM 771 C C . TRP A 1 94 ? 0.966 -10.944 -0.067 1.00 96.94 94 TRP A C 1
ATOM 773 O O . TRP A 1 94 ? 1.619 -10.884 -1.109 1.00 96.94 94 TRP A O 1
ATOM 783 N N . SER A 1 95 ? -0.328 -11.271 -0.101 1.00 98.00 95 SER A N 1
ATOM 784 C CA . SER A 1 95 ? -1.064 -11.424 -1.361 1.00 98.00 95 SER A CA 1
ATOM 785 C C . SER A 1 95 ? -1.690 -10.088 -1.766 1.00 98.00 95 SER A C 1
ATOM 787 O O . SER A 1 95 ? -2.333 -9.479 -0.914 1.00 98.00 95 SER A O 1
ATOM 789 N N . PRO A 1 96 ? -1.612 -9.674 -3.047 1.00 97.94 96 PRO A N 1
ATOM 790 C CA . PRO A 1 96 ? -2.337 -8.490 -3.525 1.00 97.94 96 PRO A CA 1
ATOM 791 C C . PRO A 1 96 ? -3.856 -8.695 -3.551 1.00 97.94 96 PRO A C 1
ATOM 793 O O . PRO A 1 96 ? -4.622 -7.741 -3.555 1.00 97.94 96 PRO A O 1
ATOM 796 N N . ASN A 1 97 ? -4.321 -9.948 -3.513 1.00 98.50 97 ASN A N 1
ATOM 797 C CA . ASN A 1 97 ? -5.737 -10.254 -3.388 1.00 98.50 97 ASN A CA 1
ATOM 798 C C . ASN A 1 97 ? -6.152 -10.212 -1.912 1.00 98.50 97 ASN A C 1
ATOM 800 O O . ASN A 1 97 ? -5.884 -11.163 -1.168 1.00 98.50 97 ASN A O 1
ATOM 804 N N . VAL A 1 98 ? -6.870 -9.163 -1.506 1.00 98.62 98 VAL A N 1
ATOM 805 C CA . VAL A 1 98 ? -7.303 -8.947 -0.113 1.00 98.62 98 VAL A CA 1
ATOM 806 C C . VAL A 1 98 ? -8.000 -10.172 0.501 1.00 98.62 98 VAL A C 1
ATOM 808 O O . VAL A 1 98 ? -7.611 -10.565 1.601 1.00 98.62 98 VAL A O 1
ATOM 811 N N . PRO A 1 99 ? -8.937 -10.881 -0.168 1.00 98.25 99 PRO A N 1
ATOM 812 C CA . PRO A 1 99 ? -9.504 -12.108 0.397 1.00 98.25 99 PRO A CA 1
ATOM 813 C C . PRO A 1 99 ? -8.469 -13.195 0.719 1.00 98.25 99 PRO A C 1
ATOM 815 O O . PRO A 1 99 ? -8.604 -13.900 1.716 1.00 98.25 99 PRO A O 1
ATOM 818 N N . THR A 1 100 ? -7.422 -13.337 -0.100 1.00 98.44 100 THR A N 1
ATOM 819 C CA . THR A 1 100 ? -6.337 -14.302 0.147 1.00 98.44 100 THR A CA 1
ATOM 820 C C . THR A 1 100 ? -5.474 -13.856 1.327 1.00 98.44 100 THR A C 1
ATOM 822 O O . THR A 1 100 ? -5.163 -14.673 2.195 1.00 98.44 100 THR A O 1
ATOM 825 N N . ALA A 1 101 ? -5.134 -12.566 1.395 1.00 98.44 101 ALA A N 1
ATOM 826 C CA . ALA A 1 101 ? -4.428 -11.973 2.531 1.00 98.44 101 ALA A CA 1
ATOM 827 C C . ALA A 1 101 ? -5.205 -12.163 3.846 1.00 98.44 101 ALA A C 1
ATOM 829 O O . ALA A 1 101 ? -4.652 -12.637 4.838 1.00 98.44 101 ALA A O 1
ATOM 830 N N . VAL A 1 102 ? -6.513 -11.893 3.852 1.00 98.69 102 VAL A N 1
ATOM 831 C CA . VAL A 1 102 ? -7.356 -12.044 5.047 1.00 98.69 102 VAL A CA 1
ATOM 832 C C . VAL A 1 102 ? -7.506 -13.504 5.467 1.00 98.69 102 VAL A C 1
ATOM 834 O O . VAL A 1 102 ? -7.473 -13.803 6.659 1.00 98.69 102 VAL A O 1
ATOM 837 N N . GLN A 1 103 ? -7.605 -14.444 4.525 1.00 98.19 103 GLN A N 1
ATOM 838 C CA . GLN A 1 103 ? -7.590 -15.872 4.863 1.00 98.19 103 GLN A CA 1
ATOM 839 C C . GLN A 1 103 ? -6.304 -16.269 5.594 1.00 98.19 103 GLN A C 1
ATOM 841 O O . GLN A 1 103 ? -6.356 -17.018 6.571 1.00 98.19 103 GLN A O 1
ATOM 846 N N . GLN A 1 104 ? -5.154 -15.751 5.159 1.00 98.31 104 GLN A N 1
ATOM 847 C CA . GLN A 1 104 ? -3.892 -15.975 5.853 1.00 98.31 104 GLN A CA 1
ATOM 848 C C . GLN A 1 104 ? -3.866 -15.281 7.224 1.00 98.31 104 GLN A C 1
ATOM 850 O O . GLN A 1 104 ? -3.486 -15.909 8.213 1.00 98.31 104 GLN A O 1
ATOM 855 N N . MET A 1 105 ? -4.332 -14.033 7.311 1.00 98.62 105 MET A N 1
ATOM 856 C CA . MET A 1 105 ? -4.479 -13.295 8.570 1.00 98.62 105 MET A CA 1
ATOM 857 C C . MET A 1 105 ? -5.326 -14.069 9.584 1.00 98.62 105 MET A C 1
ATOM 859 O O . MET A 1 105 ? -4.941 -14.190 10.744 1.00 98.62 105 MET A O 1
ATOM 863 N N . TYR A 1 106 ? -6.442 -14.660 9.154 1.00 98.62 106 TYR A N 1
ATOM 864 C CA . TYR A 1 106 ? -7.319 -15.455 10.011 1.00 98.62 106 TYR A CA 1
ATOM 865 C C . TYR A 1 106 ? -6.654 -16.717 10.556 1.00 98.62 106 TYR A C 1
ATOM 867 O O . TYR A 1 106 ? -6.962 -17.095 11.684 1.00 98.62 106 TYR A O 1
ATOM 875 N N . LYS A 1 107 ? -5.707 -17.341 9.842 1.00 98.38 107 LYS A N 1
ATOM 876 C CA . LYS A 1 107 ? -4.928 -18.457 10.412 1.00 98.38 107 LYS A CA 1
ATOM 877 C C . LYS A 1 107 ? -4.120 -18.007 11.629 1.00 98.38 107 LYS A C 1
ATOM 879 O O . LYS A 1 107 ? -4.118 -18.691 12.648 1.00 98.38 107 LYS A O 1
ATOM 884 N N . PHE A 1 108 ? -3.477 -16.841 11.552 1.00 98.56 108 PHE A N 1
ATO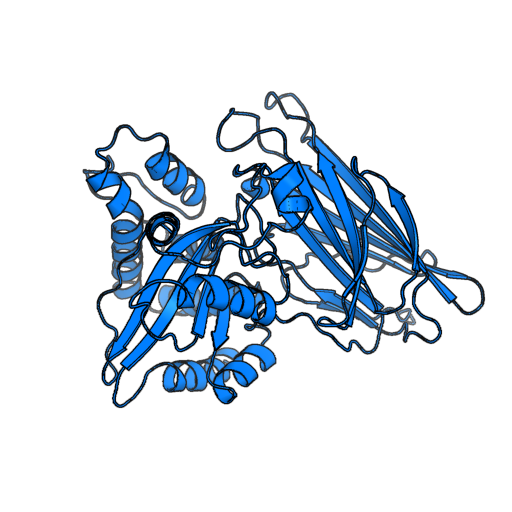M 885 C CA . PHE A 1 108 ? -2.766 -16.269 12.695 1.00 98.56 108 PHE A CA 1
ATOM 886 C C . PHE A 1 108 ? -3.731 -15.823 13.791 1.00 98.56 108 PHE A C 1
ATOM 888 O O . PHE A 1 108 ? -3.578 -16.220 14.945 1.00 98.56 108 PHE A O 1
ATOM 895 N N . TYR A 1 109 ? -4.743 -15.038 13.428 1.00 98.44 109 TYR A N 1
ATOM 896 C CA . TYR A 1 109 ? -5.674 -14.430 14.369 1.00 98.44 109 TYR A CA 1
ATOM 897 C C . TYR A 1 109 ? -6.449 -15.484 15.175 1.00 98.44 109 TYR A C 1
ATOM 899 O O . TYR A 1 109 ? -6.475 -15.437 16.402 1.00 98.44 109 TYR A O 1
ATOM 907 N N . ASN A 1 110 ? -6.995 -16.503 14.505 1.00 98.06 110 ASN A N 1
ATOM 908 C CA . ASN A 1 110 ? -7.765 -17.569 15.155 1.00 98.06 110 ASN A CA 1
ATOM 909 C C . ASN A 1 110 ? -6.894 -18.536 15.971 1.00 98.06 110 ASN A C 1
ATOM 911 O O . ASN A 1 110 ? -7.425 -19.341 16.730 1.00 98.06 110 ASN A O 1
ATOM 915 N N . SER A 1 111 ? -5.567 -18.474 15.829 1.00 98.38 111 SER A N 1
ATOM 916 C CA . SER A 1 111 ? -4.656 -19.250 16.673 1.00 98.38 111 SER A CA 1
ATOM 917 C C . SER A 1 111 ? -4.442 -18.624 18.055 1.00 98.38 111 SER A C 1
ATOM 919 O O . SER A 1 111 ? -3.877 -19.277 18.934 1.00 98.38 111 SER A O 1
ATOM 921 N N . MET A 1 112 ? -4.868 -17.371 18.258 1.00 98.25 112 MET A N 1
ATOM 922 C CA . MET A 1 112 ? -4.765 -16.703 19.551 1.00 98.25 112 MET A CA 1
ATOM 923 C C . MET A 1 112 ? -5.835 -17.228 20.518 1.00 98.25 112 MET A C 1
ATOM 925 O O . MET A 1 112 ? -7.004 -17.346 20.138 1.00 98.25 112 MET A O 1
ATOM 929 N N . PRO A 1 113 ? -5.487 -17.505 21.786 1.00 96.38 113 PRO A N 1
ATOM 930 C CA . PRO A 1 113 ? -6.476 -17.833 22.805 1.00 96.38 113 PRO A CA 1
ATOM 931 C C . PRO A 1 113 ? -7.508 -16.717 22.944 1.00 96.38 113 PRO A C 1
ATOM 933 O O . PRO A 1 113 ? -7.145 -15.547 23.032 1.00 96.38 113 PRO A O 1
ATOM 936 N N . ASN A 1 114 ? -8.790 -17.082 23.005 1.00 93.69 114 ASN A N 1
ATOM 937 C CA . ASN A 1 114 ? -9.899 -16.149 23.226 1.00 93.69 114 ASN A CA 1
ATOM 938 C C . ASN A 1 114 ? -10.004 -15.021 22.181 1.00 93.69 114 ASN A C 1
ATOM 940 O O . ASN A 1 114 ? -10.588 -13.976 22.472 1.00 93.69 114 ASN A O 1
ATOM 944 N N . ALA A 1 115 ? -9.464 -15.225 20.972 1.00 95.50 115 ALA A N 1
ATOM 945 C CA . ALA A 1 115 ? -9.568 -14.269 19.878 1.00 95.50 115 ALA A CA 1
ATOM 946 C C . ALA A 1 115 ? -11.045 -13.906 19.609 1.00 95.50 115 ALA A C 1
ATOM 948 O O . ALA A 1 115 ? -11.856 -14.789 19.303 1.00 95.50 115 ALA A O 1
ATOM 949 N N . PRO A 1 116 ? -11.427 -12.623 19.714 1.00 95.31 116 PRO A N 1
ATOM 950 C CA . PRO A 1 116 ? -12.760 -12.161 19.361 1.00 95.31 116 PRO A CA 1
ATOM 951 C C . PRO A 1 116 ? -13.234 -12.611 17.974 1.00 95.31 116 PRO A C 1
ATOM 953 O O . PRO A 1 116 ? -12.570 -12.358 16.978 1.00 95.31 116 PRO A O 1
ATOM 956 N N . ARG A 1 117 ? -14.443 -13.174 17.849 1.00 96.56 117 ARG A N 1
ATOM 957 C CA . ARG A 1 117 ? -15.007 -13.459 16.517 1.00 96.56 117 ARG A CA 1
ATOM 958 C C . ARG A 1 117 ? -15.126 -12.173 15.688 1.00 96.56 117 ARG A C 1
ATOM 960 O O . ARG A 1 117 ? -15.694 -11.182 16.152 1.00 96.56 117 ARG A O 1
ATOM 967 N N . LEU A 1 118 ? -14.651 -12.240 14.445 1.00 98.25 118 LEU A N 1
ATOM 968 C CA . LEU A 1 118 ? -14.696 -11.155 13.468 1.00 98.25 118 LEU A CA 1
ATOM 969 C C . LEU A 1 118 ? -15.794 -11.375 12.417 1.00 98.25 118 LEU A C 1
ATOM 971 O O . LEU A 1 118 ? -16.113 -12.500 12.025 1.00 98.25 118 LEU A O 1
ATOM 975 N N . ASN A 1 119 ? -16.359 -10.278 11.923 1.00 98.44 119 ASN A N 1
ATOM 976 C CA . ASN A 1 119 ? -17.329 -10.225 10.827 1.00 98.44 119 ASN A CA 1
ATOM 977 C C . ASN A 1 119 ? -16.709 -9.745 9.508 1.00 98.44 119 ASN A C 1
ATOM 979 O O . ASN A 1 119 ? -17.374 -9.781 8.474 1.00 98.44 119 ASN A O 1
ATOM 983 N N . GLY A 1 120 ? -15.451 -9.319 9.548 1.00 98.38 120 GLY A N 1
ATOM 984 C CA . GLY A 1 120 ? -14.702 -8.825 8.407 1.00 98.38 120 GLY A CA 1
ATOM 985 C C . GLY A 1 120 ? -13.419 -8.130 8.848 1.00 98.38 120 GLY A C 1
ATOM 986 O O . GLY A 1 120 ? -13.149 -8.011 10.050 1.00 98.38 120 GLY A O 1
ATOM 987 N N . VAL A 1 121 ? -12.653 -7.680 7.867 1.00 98.75 121 VAL A N 1
ATOM 988 C CA . VAL A 1 121 ? -11.427 -6.898 8.033 1.00 98.75 121 VAL A CA 1
ATOM 989 C C . VAL A 1 121 ? -11.575 -5.614 7.224 1.00 98.75 121 VAL A C 1
ATOM 991 O 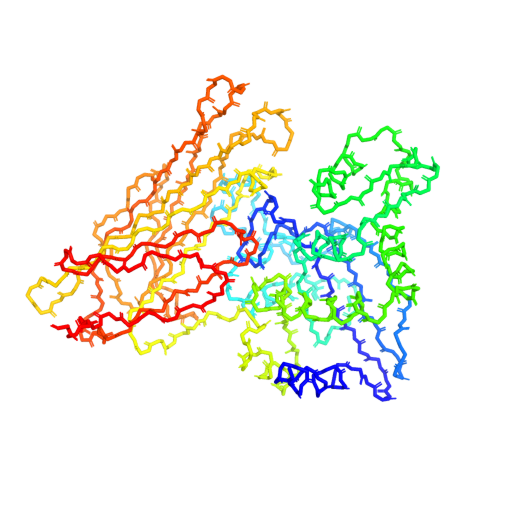O . VAL A 1 121 ? -12.167 -5.622 6.146 1.00 98.75 121 VAL A O 1
ATOM 994 N N . ILE A 1 122 ? -11.085 -4.512 7.775 1.00 98.62 122 ILE A N 1
ATOM 995 C CA . ILE A 1 122 ? -11.034 -3.210 7.119 1.00 98.62 122 ILE A CA 1
ATOM 996 C C . ILE A 1 122 ? -9.570 -2.796 7.121 1.00 98.62 122 ILE A C 1
ATOM 998 O O . ILE A 1 122 ? -8.991 -2.677 8.196 1.00 98.62 122 ILE A O 1
ATOM 1002 N N . PHE A 1 123 ? -8.979 -2.589 5.953 1.00 98.62 123 PHE A N 1
ATOM 1003 C CA . PHE A 1 123 ? -7.651 -1.996 5.835 1.00 98.62 123 PHE A CA 1
ATOM 1004 C C . PHE A 1 123 ? -7.812 -0.506 5.582 1.00 98.62 123 PHE A C 1
ATOM 1006 O O . PHE A 1 123 ? -8.638 -0.105 4.761 1.00 98.62 123 PHE A O 1
ATOM 1013 N N . VAL A 1 124 ? -7.059 0.304 6.316 1.00 97.69 124 VAL A N 1
ATOM 1014 C CA . VAL A 1 124 ? -6.995 1.753 6.140 1.00 97.69 124 VAL A CA 1
ATOM 1015 C C . VAL A 1 124 ? -5.532 2.127 6.077 1.00 97.69 124 VAL A C 1
ATOM 1017 O O . VAL A 1 124 ? -4.811 1.971 7.065 1.00 97.69 124 VAL A O 1
ATOM 1020 N N . ASN A 1 125 ? -5.101 2.612 4.920 1.00 97.44 125 ASN A N 1
ATOM 1021 C CA . ASN A 1 125 ? -3.730 3.056 4.761 1.00 97.44 125 ASN A CA 1
ATOM 1022 C C . ASN A 1 125 ? -3.554 4.513 5.228 1.00 97.44 125 ASN A C 1
ATOM 1024 O O . ASN A 1 125 ? -4.513 5.259 5.463 1.00 97.44 125 ASN A O 1
ATOM 1028 N N . THR A 1 126 ? -2.297 4.918 5.356 1.00 94.69 126 THR A N 1
ATOM 1029 C CA . THR A 1 126 ? -1.867 6.235 5.830 1.00 94.69 126 THR A CA 1
ATOM 1030 C C . THR A 1 126 ? -2.521 7.419 5.105 1.00 94.69 126 THR A C 1
ATOM 1032 O O . THR A 1 126 ? -2.775 8.465 5.705 1.00 94.69 126 THR A O 1
ATOM 1035 N N . TRP A 1 127 ? -2.850 7.270 3.823 1.00 95.44 127 TRP A N 1
ATOM 1036 C CA . TRP A 1 127 ? -3.318 8.367 2.977 1.00 95.44 127 TRP A CA 1
ATOM 1037 C C . TRP A 1 127 ? -4.725 8.857 3.306 1.00 95.44 127 TRP A C 1
ATOM 1039 O O . TRP A 1 127 ? -5.073 9.990 2.958 1.00 95.44 127 TRP A O 1
ATOM 1049 N N . VAL A 1 128 ? -5.508 8.054 4.029 1.00 95.12 128 VAL A N 1
ATOM 1050 C CA . VAL A 1 128 ? -6.808 8.477 4.560 1.00 95.12 128 VAL A CA 1
ATOM 1051 C C . VAL A 1 128 ? -6.641 9.608 5.571 1.00 95.12 128 VAL A C 1
ATOM 1053 O O . VAL A 1 128 ? -7.408 10.570 5.534 1.00 95.12 128 VAL A O 1
ATOM 1056 N N . ALA A 1 129 ? -5.625 9.539 6.437 1.00 92.94 129 ALA A N 1
ATOM 1057 C CA . ALA A 1 129 ? -5.372 10.580 7.430 1.00 92.94 129 ALA A CA 1
ATOM 1058 C C . ALA A 1 129 ? -5.044 11.919 6.756 1.00 92.94 129 ALA A C 1
ATOM 1060 O O . ALA A 1 129 ? -5.661 12.932 7.080 1.00 92.94 129 ALA A O 1
ATOM 1061 N N . ASP A 1 130 ? -4.148 11.913 5.767 1.00 94.19 130 ASP A N 1
ATOM 1062 C CA . ASP A 1 130 ? -3.807 13.113 4.997 1.00 94.19 130 ASP A CA 1
ATOM 1063 C C . ASP A 1 130 ? -5.033 13.723 4.317 1.00 94.19 130 ASP A C 1
ATOM 1065 O O . ASP A 1 130 ? -5.238 14.933 4.374 1.00 94.19 130 ASP A O 1
ATOM 1069 N N . THR A 1 131 ? -5.854 12.891 3.676 1.00 94.25 131 THR A N 1
ATOM 1070 C CA . THR A 1 131 ? -7.054 13.341 2.967 1.00 94.25 131 THR A CA 1
ATOM 1071 C C . THR A 1 131 ? -8.033 14.024 3.924 1.00 94.25 131 THR A C 1
ATOM 1073 O O . THR A 1 131 ? -8.469 15.144 3.666 1.00 94.25 131 THR A O 1
ATOM 1076 N N . LEU A 1 132 ? -8.310 13.409 5.078 1.00 94.44 132 LEU A N 1
ATOM 1077 C CA . LEU A 1 132 ? -9.189 13.995 6.093 1.00 94.44 132 LEU A CA 1
ATOM 1078 C C . LEU A 1 132 ? -8.617 15.293 6.670 1.00 94.44 132 LEU A C 1
ATOM 1080 O O . LEU A 1 132 ? -9.339 16.278 6.806 1.00 94.44 132 LEU A O 1
ATOM 1084 N N . LEU A 1 133 ? -7.319 15.315 6.991 1.00 96.50 133 LEU A N 1
ATOM 1085 C CA . LEU A 1 133 ? -6.646 16.505 7.511 1.00 96.50 133 LEU A CA 1
ATOM 1086 C C . LEU A 1 133 ? -6.640 17.651 6.500 1.00 96.50 133 LEU A C 1
ATOM 1088 O O . LEU A 1 133 ? -6.739 18.807 6.904 1.00 96.50 133 LEU A O 1
ATOM 1092 N N . LYS A 1 134 ? -6.536 17.350 5.204 1.00 96.50 134 LYS A N 1
ATOM 1093 C CA . LYS A 1 134 ? -6.618 18.352 4.141 1.00 96.50 134 LYS A CA 1
ATOM 1094 C C . LYS A 1 134 ? -7.993 19.013 4.130 1.00 96.50 134 LYS A C 1
ATOM 1096 O O . LYS A 1 134 ? -8.066 20.238 4.130 1.00 96.50 134 LYS A O 1
ATOM 1101 N N . ASP A 1 135 ? -9.055 18.213 4.178 1.00 96.25 135 ASP A N 1
ATOM 1102 C CA . ASP A 1 135 ? -10.433 18.709 4.113 1.00 96.25 135 ASP A CA 1
ATOM 1103 C C . ASP A 1 135 ? -10.794 19.595 5.309 1.00 96.25 135 ASP A C 1
ATOM 1105 O O . ASP A 1 135 ? -11.469 20.611 5.152 1.00 96.25 135 ASP A O 1
ATOM 1109 N N . ILE A 1 136 ? -10.313 19.245 6.506 1.00 96.06 136 ILE A N 1
ATOM 1110 C CA . ILE A 1 136 ? -10.598 20.009 7.728 1.00 96.06 136 ILE A CA 1
ATOM 1111 C C . ILE A 1 136 ? -9.574 21.112 8.016 1.00 96.06 136 ILE A C 1
ATOM 1113 O O . ILE A 1 136 ? -9.715 2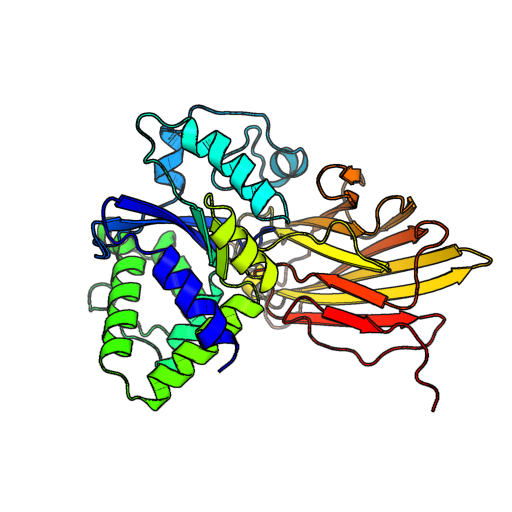1.817 9.014 1.00 96.06 136 ILE A O 1
ATOM 1117 N N . GLY A 1 137 ? -8.521 21.263 7.208 1.00 95.62 137 GLY A N 1
ATOM 1118 C CA . GLY A 1 137 ? -7.455 22.246 7.438 1.00 95.62 137 GLY A CA 1
ATOM 1119 C C . GLY A 1 137 ? -6.612 21.960 8.690 1.00 95.62 137 GLY A C 1
ATOM 1120 O O . GLY A 1 137 ? -6.366 22.862 9.489 1.00 95.62 137 GLY A O 1
ATOM 1121 N N . GLY A 1 138 ? -6.240 20.698 8.906 1.00 96.88 138 GLY A N 1
ATOM 1122 C CA . GLY A 1 138 ? -5.358 20.245 9.985 1.00 96.88 138 GLY A CA 1
ATOM 1123 C C . GLY A 1 138 ? -5.979 20.248 11.385 1.00 96.88 138 GLY A C 1
ATOM 1124 O O . GLY A 1 138 ? -7.144 20.588 11.586 1.00 96.88 138 GLY A O 1
ATOM 1125 N N . ILE A 1 139 ? -5.192 19.867 12.385 1.00 97.44 139 ILE A N 1
ATOM 1126 C CA . ILE A 1 139 ? -5.560 19.868 13.806 1.00 97.44 139 ILE A CA 1
ATOM 1127 C C . ILE A 1 139 ? -4.381 20.358 14.648 1.00 97.44 139 ILE A C 1
ATOM 1129 O O . ILE A 1 139 ? -3.234 20.310 14.214 1.00 97.44 139 ILE A O 1
ATOM 1133 N N . THR A 1 140 ? -4.653 20.784 15.877 1.00 97.75 140 THR A N 1
ATOM 1134 C CA . THR A 1 140 ? -3.606 21.121 16.848 1.00 97.75 140 THR A CA 1
ATOM 1135 C C . THR A 1 140 ? -3.675 20.138 18.003 1.00 97.75 140 THR A C 1
ATOM 1137 O O . THR A 1 140 ? -4.717 19.997 18.644 1.00 97.75 140 THR A O 1
ATOM 1140 N N . MET A 1 141 ? -2.574 19.430 18.239 1.00 96.69 141 MET A N 1
ATOM 1141 C CA . MET A 1 141 ? -2.453 18.463 19.324 1.00 96.69 141 MET A CA 1
ATOM 1142 C C . MET A 1 141 ? -2.379 19.183 20.682 1.00 96.69 141 MET A C 1
ATOM 1144 O O . MET A 1 141 ? -1.944 20.328 20.734 1.00 96.69 141 MET A O 1
ATOM 1148 N N . PRO A 1 142 ? -2.773 18.549 21.802 1.00 95.88 142 PRO A N 1
ATOM 1149 C CA . PRO A 1 142 ? -2.694 19.172 23.127 1.00 95.88 142 PRO A CA 1
ATOM 1150 C C . PRO A 1 142 ? -1.262 19.513 23.574 1.00 95.88 142 PRO A C 1
ATOM 1152 O O . PRO A 1 142 ? -0.290 18.979 23.039 1.00 95.88 142 PRO A O 1
ATOM 1155 N N . THR A 1 143 ? -1.128 20.297 24.651 1.00 94.38 143 THR A N 1
ATOM 1156 C CA . THR A 1 143 ? 0.158 20.719 25.249 1.00 94.38 143 THR A CA 1
ATOM 1157 C C . THR A 1 143 ? 1.110 19.563 25.564 1.00 94.38 143 THR A C 1
ATOM 1159 O O . THR A 1 143 ? 2.323 19.727 25.474 1.00 94.38 143 THR A O 1
ATOM 1162 N N . ALA A 1 144 ? 0.582 18.373 25.874 1.00 92.88 144 ALA A N 1
ATOM 1163 C CA . ALA A 1 144 ? 1.380 17.158 26.075 1.00 92.88 144 ALA A CA 1
ATOM 1164 C C . ALA A 1 144 ? 2.215 16.752 24.840 1.00 92.88 144 ALA A C 1
ATOM 1166 O O . ALA A 1 144 ? 3.153 15.973 24.968 1.00 92.88 144 ALA A O 1
ATOM 1167 N N . TYR A 1 145 ? 1.877 17.288 23.665 1.00 94.31 145 TYR A N 1
ATOM 1168 C CA . TYR A 1 145 ? 2.600 17.157 22.400 1.00 94.31 145 TYR A CA 1
ATOM 1169 C C . TYR A 1 145 ? 3.106 18.522 21.908 1.00 94.31 145 TYR A C 1
ATOM 1171 O O . TYR A 1 145 ? 3.181 18.763 20.708 1.00 94.31 145 TYR A O 1
ATOM 1179 N N . HIS A 1 146 ? 3.389 19.449 22.829 1.00 93.19 146 HIS A N 1
ATOM 1180 C CA . HIS A 1 146 ? 3.922 20.785 22.542 1.00 93.19 146 HIS A CA 1
ATOM 1181 C C . HIS A 1 146 ? 3.078 21.618 21.565 1.00 93.19 146 HIS A C 1
ATOM 1183 O O . HIS A 1 146 ? 3.617 22.424 20.814 1.00 93.19 146 HIS A O 1
ATOM 1189 N N . ASN A 1 147 ? 1.753 21.437 21.573 1.00 94.06 147 ASN A N 1
ATOM 1190 C CA . ASN A 1 147 ? 0.840 22.117 20.650 1.00 94.06 147 ASN A CA 1
ATOM 1191 C C . ASN A 1 147 ? 1.173 21.881 19.166 1.00 94.06 147 ASN A C 1
ATOM 1193 O O . ASN A 1 147 ? 0.950 22.755 18.328 1.00 94.06 147 ASN A O 1
ATOM 1197 N N . LEU A 1 148 ? 1.707 20.698 18.843 1.00 96.38 148 LEU A N 1
ATOM 1198 C CA . LEU A 1 148 ? 2.051 20.303 17.482 1.00 96.38 148 LEU A CA 1
ATOM 1199 C C . LEU A 1 148 ? 0.865 20.495 16.528 1.00 96.38 148 LEU A C 1
ATOM 1201 O O . LEU A 1 148 ? -0.216 19.937 16.739 1.00 96.38 148 LEU A O 1
ATOM 1205 N N . HIS A 1 149 ? 1.085 21.254 15.455 1.00 97.25 149 HIS A N 1
ATOM 1206 C CA . HIS A 1 149 ? 0.109 21.409 14.386 1.00 97.25 149 HIS A CA 1
ATOM 1207 C C . HIS A 1 149 ? 0.296 20.308 13.339 1.00 97.25 149 HIS A C 1
ATOM 1209 O O . HIS A 1 149 ? 1.339 20.213 12.691 1.00 97.25 149 HIS A O 1
ATOM 1215 N N . VAL A 1 150 ? -0.727 19.472 13.186 1.00 97.25 150 VAL A N 1
ATOM 1216 C CA . VAL A 1 150 ? -0.728 18.323 12.282 1.00 97.25 150 VAL A CA 1
ATOM 1217 C C . VAL A 1 150 ? -1.612 18.636 11.080 1.00 97.25 150 VAL A C 1
ATOM 1219 O O . VAL A 1 150 ? -2.800 18.929 11.217 1.00 97.25 150 VAL A O 1
ATOM 1222 N N . THR A 1 151 ? -1.039 18.553 9.889 1.00 97.19 151 THR A N 1
ATOM 1223 C CA . THR A 1 151 ? -1.677 18.815 8.598 1.00 97.19 151 THR A CA 1
ATOM 1224 C C . THR A 1 151 ? -1.502 17.616 7.674 1.00 97.19 151 THR A C 1
ATOM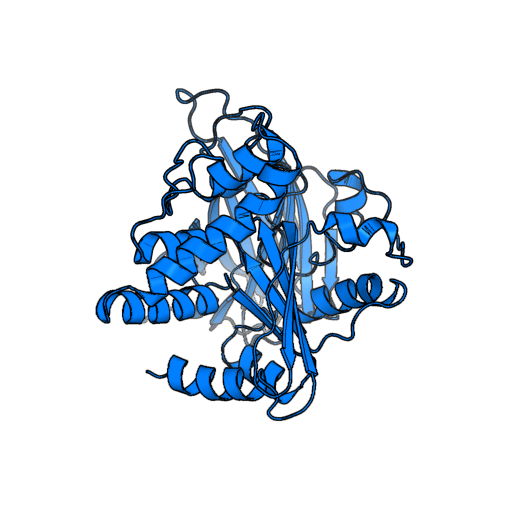 1226 O O . THR A 1 151 ? -0.737 16.693 7.950 1.00 97.19 151 THR A O 1
ATOM 1229 N N . SER A 1 152 ? -2.162 17.647 6.518 1.00 95.38 152 SER A N 1
ATOM 1230 C CA . SER A 1 152 ? -2.000 16.613 5.493 1.00 95.38 152 SER A CA 1
ATOM 1231 C C . SER A 1 152 ? -0.582 16.492 4.924 1.00 95.38 152 SER A C 1
ATOM 1233 O O . SER A 1 152 ? -0.316 15.549 4.191 1.00 95.38 152 SER A O 1
ATOM 1235 N N . SER A 1 153 ? 0.306 17.462 5.173 1.00 94.44 153 SER A N 1
ATOM 1236 C CA . SER A 1 153 ? 1.677 17.451 4.649 1.00 94.44 153 SER A CA 1
ATOM 1237 C C . SER A 1 153 ? 2.703 16.894 5.630 1.00 94.44 153 SER A C 1
ATOM 1239 O O . SER A 1 153 ? 3.768 16.476 5.188 1.00 94.44 153 SER A O 1
ATOM 1241 N N . ASN A 1 154 ? 2.426 16.911 6.939 1.00 95.00 154 ASN A N 1
ATOM 1242 C CA . ASN A 1 154 ? 3.366 16.428 7.957 1.00 95.00 154 ASN A CA 1
ATOM 1243 C C . ASN A 1 154 ? 2.843 15.244 8.778 1.00 95.00 154 ASN A C 1
ATOM 1245 O O . ASN A 1 154 ? 3.649 14.615 9.451 1.00 95.00 154 ASN A O 1
ATOM 1249 N N . ALA A 1 155 ? 1.551 14.897 8.711 1.00 93.81 155 ALA A N 1
ATOM 1250 C CA . ALA A 1 155 ? 0.951 13.882 9.582 1.00 93.81 155 ALA A CA 1
ATOM 1251 C C . ALA A 1 155 ? 1.739 12.576 9.656 1.00 93.81 155 ALA A C 1
ATOM 1253 O O . ALA A 1 155 ? 1.961 12.056 10.745 1.00 93.81 155 ALA A O 1
ATOM 1254 N N . ASN A 1 156 ? 2.203 12.077 8.514 1.00 91.94 156 ASN A N 1
ATOM 1255 C CA . ASN A 1 156 ? 2.909 10.800 8.449 1.00 91.94 156 ASN A CA 1
ATOM 1256 C C . ASN A 1 156 ? 4.277 10.888 9.113 1.00 91.94 156 ASN A C 1
ATOM 1258 O O . ASN A 1 156 ? 4.602 10.048 9.941 1.00 91.94 156 ASN A O 1
ATOM 1262 N N . TYR A 1 157 ? 5.023 11.959 8.836 1.00 93.25 157 TYR A N 1
ATOM 1263 C CA . TYR A 1 157 ? 6.285 12.237 9.514 1.00 93.25 157 TYR A CA 1
ATOM 1264 C C . TYR A 1 157 ? 6.091 12.381 11.029 1.00 93.25 157 TYR A C 1
ATOM 1266 O O . TYR A 1 157 ? 6.810 11.759 11.806 1.00 93.25 157 TYR A O 1
ATOM 1274 N N . GLU A 1 158 ? 5.097 13.160 11.460 1.00 94.44 158 GLU A N 1
ATOM 1275 C CA . GLU A 1 158 ? 4.838 13.404 12.881 1.00 94.44 158 GLU A CA 1
ATOM 1276 C C . GLU A 1 158 ? 4.392 12.137 13.618 1.00 94.44 158 GLU A C 1
ATOM 1278 O O . GLU A 1 158 ? 4.800 11.912 14.756 1.00 94.44 158 GLU A O 1
ATOM 1283 N N . MET A 1 159 ? 3.588 11.277 1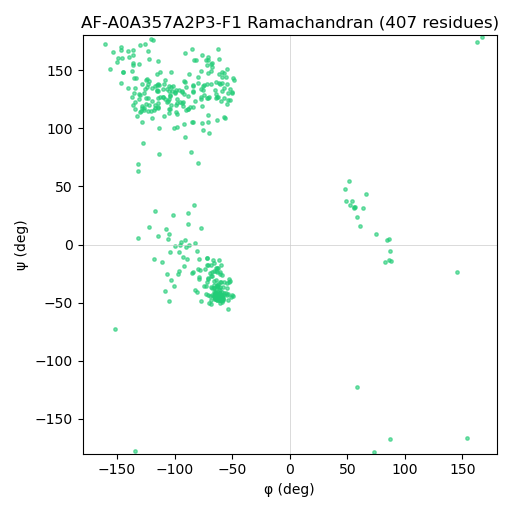2.984 1.00 91.50 159 MET A N 1
ATOM 1284 C CA . MET A 1 159 ? 3.205 9.984 13.559 1.00 91.50 159 MET A CA 1
ATOM 1285 C C . MET A 1 159 ? 4.431 9.100 13.818 1.00 91.50 159 MET A C 1
ATOM 1287 O O . MET A 1 159 ? 4.560 8.567 14.923 1.00 91.50 159 MET A O 1
ATOM 1291 N N . GLU A 1 160 ? 5.352 8.997 12.855 1.00 92.19 160 GLU A N 1
ATOM 1292 C CA . GLU A 1 160 ? 6.601 8.242 13.024 1.00 92.19 160 GLU A CA 1
ATOM 1293 C C . GLU A 1 160 ? 7.510 8.890 14.076 1.00 92.19 160 GLU A C 1
ATOM 1295 O O . GLU A 1 160 ? 8.015 8.217 14.978 1.00 92.19 160 GLU A O 1
ATOM 1300 N N . TYR A 1 161 ? 7.677 10.216 14.019 1.00 94.25 161 TYR A N 1
ATOM 1301 C CA . TYR A 1 161 ? 8.498 10.962 14.970 1.00 94.25 161 TYR A CA 1
ATOM 1302 C C . TYR A 1 161 ? 8.007 10.759 16.400 1.00 94.25 161 TYR A C 1
ATOM 1304 O O . TYR A 1 161 ? 8.792 10.431 17.292 1.00 94.25 161 TYR A O 1
ATOM 1312 N N . ILE A 1 162 ? 6.700 10.897 16.629 1.00 92.94 162 ILE A N 1
ATOM 1313 C CA . ILE A 1 162 ? 6.113 10.704 17.950 1.00 92.94 162 ILE A CA 1
ATOM 1314 C C . ILE A 1 162 ? 6.276 9.259 18.412 1.00 92.94 162 ILE A C 1
ATOM 1316 O O . ILE A 1 162 ? 6.626 9.056 19.576 1.00 92.94 162 ILE A O 1
ATOM 1320 N N . ALA A 1 163 ? 6.072 8.269 17.542 1.00 88.56 163 ALA A N 1
ATOM 1321 C CA . ALA A 1 163 ? 6.196 6.861 17.903 1.00 88.56 163 ALA A CA 1
ATOM 1322 C C . ALA A 1 163 ? 7.635 6.472 18.296 1.00 88.56 163 ALA A C 1
ATOM 1324 O O . ALA A 1 163 ? 7.840 5.844 19.344 1.00 88.56 163 ALA A O 1
ATOM 1325 N N . GLU A 1 164 ? 8.624 6.881 17.500 1.00 89.50 164 GLU A N 1
ATOM 1326 C CA . GLU A 1 164 ? 9.975 6.311 17.555 1.00 89.50 164 GLU A CA 1
ATOM 1327 C C . GLU A 1 164 ? 11.028 7.245 18.152 1.00 89.50 164 GLU A C 1
ATOM 1329 O O . GLU A 1 164 ? 11.868 6.795 18.931 1.00 89.50 164 GLU A O 1
ATOM 1334 N N . ARG A 1 165 ? 10.978 8.543 17.832 1.00 92.56 165 ARG A N 1
ATOM 1335 C CA . ARG A 1 165 ? 12.053 9.498 18.155 1.00 92.56 165 ARG A CA 1
ATOM 1336 C C . ARG A 1 165 ? 11.696 10.532 19.213 1.00 92.56 165 ARG A C 1
ATOM 1338 O O . ARG A 1 165 ? 12.591 11.173 19.761 1.00 92.56 165 ARG A O 1
ATOM 1345 N N . SER A 1 166 ? 10.418 10.703 19.541 1.00 89.62 166 SER A N 1
ATOM 1346 C CA . SER A 1 166 ? 10.042 11.648 20.584 1.00 89.62 166 SER A CA 1
ATOM 1347 C C . SER A 1 166 ? 10.512 11.167 21.958 1.00 89.62 166 SER A C 1
ATOM 1349 O O . SER A 1 166 ? 10.358 10.000 22.335 1.00 89.62 166 SER A O 1
ATOM 1351 N N . HIS A 1 167 ? 11.025 12.108 22.749 1.00 92.69 167 HIS A N 1
ATOM 1352 C CA . HIS A 1 167 ? 11.385 11.904 24.154 1.00 92.69 167 HIS A CA 1
ATOM 1353 C C . HIS A 1 167 ? 10.154 11.896 25.079 1.00 92.69 167 HIS A C 1
ATOM 1355 O O . HIS A 1 167 ? 10.277 12.013 26.298 1.00 92.69 167 HIS A O 1
ATOM 1361 N N . LEU A 1 168 ? 8.948 11.784 24.511 1.00 92.56 168 LEU A N 1
ATOM 1362 C CA . LEU A 1 168 ? 7.713 11.749 25.278 1.00 92.56 168 LEU A CA 1
ATOM 1363 C C . LEU A 1 168 ? 7.585 10.416 26.034 1.00 92.56 168 LEU A C 1
ATOM 1365 O O . LEU A 1 168 ? 7.985 9.361 25.523 1.00 92.56 168 LEU A O 1
ATOM 1369 N N . PRO A 1 169 ? 6.957 10.419 27.225 1.00 92.44 169 PRO A N 1
ATOM 1370 C CA . PRO A 1 169 ? 6.697 9.192 27.968 1.00 92.44 169 PRO A CA 1
ATOM 1371 C C . PRO A 1 169 ? 5.925 8.166 27.128 1.00 92.44 169 PRO A C 1
ATOM 1373 O O . PRO A 1 169 ? 5.007 8.518 26.385 1.00 92.44 169 PRO A O 1
ATOM 1376 N N . ALA A 1 170 ? 6.222 6.873 27.293 1.00 85.94 170 ALA A N 1
ATOM 1377 C CA . ALA A 1 170 ? 5.606 5.806 26.495 1.00 85.94 170 ALA A CA 1
ATOM 1378 C C . ALA A 1 170 ? 4.064 5.824 26.528 1.00 85.94 170 ALA A C 1
ATOM 1380 O O . ALA A 1 170 ? 3.415 5.587 25.510 1.00 85.94 170 ALA A O 1
ATOM 1381 N N . GLY A 1 171 ? 3.464 6.152 27.678 1.00 85.12 171 GLY A N 1
ATOM 1382 C CA . GLY A 1 171 ? 2.010 6.286 27.811 1.00 85.12 171 GLY A CA 1
ATOM 1383 C C . GLY A 1 171 ? 1.414 7.467 27.034 1.00 85.12 171 GLY A C 1
ATOM 1384 O O . GLY A 1 171 ? 0.256 7.395 26.632 1.00 85.12 171 GLY A O 1
ATOM 1385 N N . VAL A 1 172 ? 2.195 8.526 26.799 1.00 87.94 172 VAL A N 1
ATOM 1386 C CA . VAL A 1 172 ? 1.807 9.679 25.970 1.00 87.94 172 VAL A CA 1
ATOM 1387 C C . VAL A 1 172 ? 1.902 9.299 24.494 1.00 87.94 172 VAL A C 1
ATOM 1389 O O . VAL A 1 172 ? 0.919 9.439 23.774 1.00 87.94 172 VAL A O 1
ATOM 1392 N N . LYS A 1 173 ? 3.019 8.690 24.067 1.00 87.88 173 LYS A N 1
ATOM 1393 C CA . LYS A 1 173 ? 3.200 8.196 22.689 1.00 87.88 173 LYS A CA 1
ATOM 1394 C C . LYS A 1 173 ? 2.064 7.268 22.251 1.00 87.88 173 LYS A C 1
ATOM 1396 O O . LYS A 1 173 ? 1.450 7.480 21.211 1.00 87.88 173 LYS A O 1
ATOM 1401 N N . LYS A 1 174 ? 1.704 6.297 23.102 1.00 80.88 174 LYS A N 1
ATOM 1402 C CA . LYS A 1 174 ? 0.604 5.346 22.848 1.00 80.88 174 LYS A CA 1
ATOM 1403 C C . LYS A 1 174 ? -0.760 6.012 22.635 1.00 80.88 174 LYS A C 1
ATOM 1405 O O . LYS A 1 174 ? -1.621 5.427 21.988 1.00 80.88 174 LYS A O 1
ATOM 1410 N N . LYS A 1 175 ? -0.979 7.212 23.182 1.00 86.38 175 LYS A N 1
ATOM 1411 C CA . LYS A 1 175 ? -2.250 7.939 23.060 1.00 86.38 175 LYS A CA 1
ATOM 1412 C C . LYS A 1 175 ? -2.312 8.841 21.829 1.00 86.38 175 LYS A C 1
ATOM 1414 O O . LYS A 1 175 ? -3.414 9.260 21.491 1.00 86.38 175 LYS A O 1
ATOM 1419 N N . PHE A 1 176 ? -1.194 9.100 21.144 1.00 88.94 176 PHE A N 1
ATOM 1420 C CA . PHE A 1 176 ? -1.115 10.086 20.061 1.00 88.94 176 PHE A CA 1
ATOM 1421 C C . PHE A 1 176 ? -2.168 9.867 18.970 1.00 88.94 176 PHE A C 1
ATOM 1423 O O . PHE A 1 176 ? -2.986 10.753 18.733 1.00 88.94 176 PHE A O 1
ATOM 1430 N N . ILE A 1 177 ? -2.221 8.665 18.383 1.00 84.69 177 ILE A N 1
ATOM 1431 C CA . ILE A 1 177 ? -3.182 8.321 17.318 1.00 84.69 177 ILE A CA 1
ATOM 1432 C C . ILE A 1 177 ? -4.628 8.446 17.817 1.00 84.69 177 ILE A C 1
ATOM 1434 O O . ILE A 1 177 ? -5.482 8.992 17.122 1.00 84.69 177 ILE A O 1
ATOM 1438 N N . GLY A 1 178 ? -4.910 7.991 19.043 1.00 83.25 178 GLY A N 1
ATOM 1439 C CA . GLY A 1 178 ? -6.242 8.111 19.643 1.00 83.25 178 GLY A CA 1
ATOM 1440 C C . GLY A 1 178 ? -6.661 9.567 19.870 1.00 83.25 178 GLY A C 1
ATOM 1441 O O . GLY A 1 178 ? -7.796 9.936 19.574 1.00 83.25 178 GLY A O 1
ATOM 1442 N N . THR A 1 179 ? -5.740 10.413 20.345 1.00 90.06 179 THR A N 1
ATOM 1443 C CA . THR A 1 179 ? -5.960 11.857 20.503 1.00 90.06 179 THR A CA 1
ATOM 1444 C C . THR A 1 179 ? -6.171 12.536 19.151 1.00 90.06 179 THR A C 1
ATOM 1446 O O . THR A 1 179 ? -7.117 13.304 19.002 1.00 90.06 179 THR A O 1
ATOM 1449 N N . MET A 1 180 ? -5.341 12.221 18.156 1.00 91.12 180 MET A N 1
ATOM 1450 C CA . MET A 1 180 ? -5.465 12.741 16.796 1.00 91.12 180 MET A CA 1
ATOM 1451 C C . MET A 1 180 ? -6.821 12.374 16.181 1.00 91.12 180 MET A C 1
ATOM 1453 O O . MET A 1 180 ? -7.521 13.253 15.683 1.00 91.12 180 MET A O 1
ATOM 1457 N N . LEU A 1 181 ? -7.242 11.109 16.283 1.00 86.88 181 LEU A N 1
ATOM 1458 C CA . LEU A 1 181 ? -8.549 10.662 15.800 1.00 86.88 181 LEU A CA 1
ATOM 1459 C C . LEU A 1 181 ? -9.696 11.425 16.475 1.00 86.88 181 LEU A C 1
ATOM 1461 O O . LEU A 1 181 ? -10.617 11.873 15.794 1.00 86.88 181 LEU A O 1
ATOM 1465 N N . HIS A 1 182 ? -9.633 11.606 17.798 1.00 88.81 182 HIS A N 1
ATOM 1466 C CA . HIS A 1 182 ? -10.640 12.371 18.533 1.00 88.81 182 HIS A CA 1
ATOM 1467 C C . HIS A 1 182 ? -10.737 13.812 18.018 1.00 88.81 182 HIS A C 1
ATOM 1469 O O . HIS A 1 182 ? -11.837 14.303 17.785 1.00 88.81 182 HIS A O 1
ATOM 1475 N N . LEU A 1 183 ? -9.601 14.479 17.799 1.00 94.00 183 LEU A N 1
ATOM 1476 C CA . LEU A 1 183 ? -9.562 15.852 17.294 1.00 94.00 183 LEU A CA 1
ATOM 1477 C C . LEU A 1 183 ? -10.097 15.968 15.865 1.00 94.00 183 LEU A C 1
ATOM 1479 O O . LEU A 1 183 ? -10.839 16.903 15.578 1.00 94.00 183 LEU A O 1
ATOM 1483 N N . VAL A 1 184 ? -9.772 15.014 14.988 1.00 93.56 184 VAL A N 1
ATOM 1484 C CA . VAL A 1 184 ? -10.315 14.958 13.621 1.00 93.56 184 VAL A CA 1
ATOM 1485 C C . VAL A 1 184 ? -11.836 14.814 13.655 1.00 93.56 184 VAL A C 1
ATOM 1487 O O . VAL A 1 184 ? -12.539 15.606 13.031 1.00 93.56 184 VAL A O 1
ATOM 1490 N N . VAL A 1 185 ? -12.361 13.853 14.425 1.00 90.88 185 VAL A N 1
ATOM 1491 C CA . VAL A 1 185 ? -13.813 13.633 14.559 1.00 90.88 185 VAL A CA 1
ATOM 1492 C C . VAL A 1 185 ? -14.500 14.854 15.168 1.00 90.88 185 VAL A C 1
ATOM 1494 O O . VAL A 1 185 ? -15.532 15.290 14.664 1.00 90.88 185 VAL A O 1
ATOM 1497 N N . HIS A 1 186 ? -13.915 15.439 16.214 1.00 92.94 186 HIS A N 1
ATOM 1498 C CA . HIS A 1 186 ? -14.434 16.649 16.843 1.00 92.94 186 HIS A CA 1
ATOM 1499 C C . HIS A 1 186 ? -14.482 17.815 15.851 1.00 92.94 186 HIS A C 1
ATOM 1501 O O . HIS A 1 186 ? -15.495 18.506 15.765 1.00 92.94 186 HIS A O 1
ATOM 1507 N N . LYS A 1 187 ? -13.417 18.031 15.069 1.00 95.12 187 LYS A N 1
ATOM 1508 C CA . LYS A 1 187 ? -13.371 19.104 14.071 1.00 95.12 187 LYS A CA 1
ATOM 1509 C C . LYS A 1 187 ? -14.395 18.881 12.959 1.00 95.12 187 LYS A C 1
ATOM 1511 O O . LYS A 1 187 ? -15.089 19.824 12.594 1.00 95.12 187 LYS A O 1
ATOM 1516 N N . LEU A 1 188 ? -14.552 17.646 12.480 1.00 93.62 188 LEU A N 1
ATOM 1517 C CA . LEU A 1 188 ? -15.588 17.288 11.507 1.00 93.62 188 LEU A CA 1
ATOM 1518 C C . LEU A 1 188 ? -16.997 17.558 12.045 1.00 93.62 188 LEU A C 1
ATOM 1520 O O . LEU A 1 188 ? -17.789 18.193 11.361 1.00 93.62 188 LEU A O 1
ATOM 1524 N N . ALA A 1 189 ? -17.300 17.152 13.281 1.00 92.31 189 ALA A N 1
ATOM 1525 C CA . ALA A 1 189 ? -18.620 17.352 13.887 1.00 92.31 189 ALA A CA 1
ATOM 1526 C C . ALA A 1 189 ? -19.027 18.835 14.007 1.00 92.31 189 ALA A C 1
ATOM 1528 O O . ALA A 1 189 ? -20.215 19.141 14.010 1.00 92.31 189 ALA A O 1
ATOM 1529 N N . HIS A 1 190 ? -18.049 19.742 14.072 1.00 95.75 190 HIS A N 1
ATOM 1530 C CA . HIS A 1 190 ? -18.255 21.192 14.144 1.00 95.75 190 HIS A CA 1
ATOM 1531 C C . HIS A 1 190 ? -17.956 21.913 12.816 1.00 95.75 190 HIS A C 1
ATOM 1533 O O . HIS A 1 190 ? -17.884 23.141 12.780 1.00 95.75 190 HIS A O 1
ATOM 1539 N N . SER A 1 191 ? -17.741 21.171 11.727 1.00 96.12 191 SER A N 1
ATOM 1540 C CA . SER A 1 191 ? -17.436 21.743 10.415 1.00 96.12 191 SER A CA 1
ATOM 1541 C C . SER A 1 191 ? -18.692 22.213 9.682 1.00 96.12 191 SER A C 1
ATOM 1543 O O . SER A 1 191 ? -19.808 21.763 9.940 1.00 96.12 191 SER A O 1
ATOM 1545 N N . SER A 1 192 ? -18.505 23.119 8.722 1.00 96.50 192 SER A N 1
ATOM 1546 C CA . SER A 1 192 ? -19.588 23.582 7.856 1.00 96.50 192 SER A CA 1
ATOM 1547 C C . SER A 1 192 ? -20.082 22.469 6.921 1.00 96.50 192 SER A C 1
ATOM 1549 O O . SER A 1 192 ? -19.347 21.539 6.583 1.00 96.50 192 SER A O 1
ATOM 1551 N N . VAL A 1 193 ? -21.327 22.583 6.444 1.00 95.38 193 VAL A N 1
ATOM 1552 C CA . VAL A 1 193 ? -21.913 21.621 5.490 1.00 95.38 193 VAL A CA 1
ATOM 1553 C C . VAL A 1 193 ? -21.044 21.424 4.234 1.00 95.38 193 VAL A C 1
ATOM 1555 O O . VAL A 1 193 ? -20.851 20.270 3.852 1.00 95.38 193 VAL A O 1
ATOM 1558 N N . PRO A 1 194 ? -20.461 22.470 3.609 1.00 96.44 194 PRO A N 1
ATOM 1559 C CA . PRO A 1 194 ? -19.539 22.280 2.489 1.00 96.44 194 PRO A CA 1
ATOM 1560 C C . PRO A 1 194 ? -18.330 21.399 2.826 1.00 96.44 194 PRO A C 1
ATOM 1562 O O . PRO A 1 194 ? -17.982 20.529 2.032 1.00 96.44 194 PRO A O 1
ATOM 1565 N N . VAL A 1 195 ? -17.727 21.571 4.008 1.00 95.25 195 VAL A N 1
ATOM 1566 C CA . VAL A 1 195 ? -16.599 20.738 4.459 1.00 95.25 195 VAL A CA 1
ATOM 1567 C C . VAL A 1 195 ? -17.050 19.294 4.666 1.00 95.25 195 VAL A C 1
ATOM 1569 O O . VAL A 1 195 ? -16.387 18.380 4.193 1.00 95.25 195 VAL A O 1
ATOM 1572 N N . LEU A 1 196 ? -18.212 19.068 5.285 1.00 94.38 196 LEU A N 1
ATOM 1573 C CA . LEU A 1 196 ? -18.765 17.720 5.461 1.00 94.38 196 LEU A CA 1
ATOM 1574 C C . LEU A 1 196 ? -19.024 17.014 4.123 1.00 94.38 196 LEU A C 1
ATOM 1576 O O . LEU A 1 196 ? -18.689 15.839 3.968 1.00 94.38 196 LEU A O 1
ATOM 1580 N N . LEU A 1 197 ? -19.598 17.720 3.144 1.00 94.19 197 LEU A N 1
ATOM 1581 C CA . LEU A 1 197 ? -19.829 17.179 1.801 1.00 94.19 197 LEU A CA 1
ATOM 1582 C C . LEU A 1 197 ? -18.512 16.866 1.086 1.00 94.19 197 LEU A C 1
ATOM 1584 O O . LEU A 1 197 ? -18.399 15.803 0.471 1.00 94.19 197 LEU A O 1
ATOM 1588 N N . GLN A 1 198 ? -17.517 17.749 1.213 1.00 94.44 198 GLN A N 1
ATOM 1589 C CA . GLN A 1 198 ? -16.172 17.510 0.700 1.00 94.44 198 GLN A CA 1
ATOM 1590 C C . GLN A 1 198 ? -15.561 16.259 1.341 1.00 94.44 198 GLN A C 1
ATOM 1592 O O . GLN A 1 198 ? -15.103 15.383 0.618 1.00 94.44 198 GLN A O 1
ATOM 1597 N N . THR A 1 199 ? -15.645 16.102 2.665 1.00 94.62 199 THR A N 1
ATOM 1598 C CA . THR A 1 199 ? -15.146 14.911 3.367 1.00 94.62 199 THR A CA 1
ATOM 1599 C C . THR A 1 199 ? -15.837 13.627 2.914 1.00 94.62 199 THR A C 1
ATOM 1601 O O . THR A 1 199 ? -15.179 12.601 2.742 1.00 94.62 199 THR A O 1
ATOM 1604 N N . VAL A 1 200 ? -17.150 13.654 2.665 1.00 92.94 200 VAL A N 1
ATOM 1605 C CA . VAL A 1 200 ? -17.869 12.497 2.104 1.00 92.94 200 VAL A CA 1
ATOM 1606 C C . VAL A 1 200 ? -17.347 12.156 0.706 1.00 92.94 200 VAL A C 1
ATOM 1608 O O . VAL A 1 200 ? -17.097 10.986 0.414 1.00 92.94 200 VAL A O 1
ATOM 1611 N N . GLN A 1 201 ? -17.147 13.157 -0.154 1.00 93.81 201 GLN A N 1
ATOM 1612 C CA . GLN A 1 201 ? -16.584 12.959 -1.490 1.00 93.81 201 GLN A CA 1
ATOM 1613 C C . GLN A 1 201 ? -15.160 12.394 -1.428 1.00 93.81 201 GLN A C 1
ATOM 1615 O O . GLN A 1 201 ? -14.856 11.424 -2.123 1.00 93.81 201 GLN A O 1
ATOM 1620 N N . SER A 1 202 ? -14.315 12.954 -0.568 1.00 94.88 202 SER A N 1
ATOM 1621 C CA . SER A 1 202 ? -12.959 12.478 -0.312 1.00 94.88 202 SER A CA 1
ATOM 1622 C C . SER A 1 202 ? -12.945 11.041 0.223 1.00 94.88 202 SER A C 1
ATOM 1624 O O . SER A 1 202 ? -12.101 10.244 -0.175 1.00 94.88 202 SER A O 1
ATOM 1626 N N . GLY A 1 203 ? -13.920 10.657 1.055 1.00 93.94 203 GLY A N 1
ATOM 1627 C CA . GLY A 1 203 ? -14.092 9.278 1.516 1.00 93.94 203 GLY A CA 1
ATOM 1628 C C . GLY A 1 203 ? -14.369 8.292 0.375 1.00 93.94 203 GLY A C 1
ATOM 1629 O O . GLY A 1 203 ? -13.778 7.213 0.332 1.00 93.94 203 GLY A O 1
ATOM 1630 N N . PHE A 1 204 ? -15.207 8.666 -0.597 1.00 94.12 204 PHE A N 1
ATOM 1631 C CA . PHE A 1 204 ? -15.414 7.852 -1.803 1.00 94.12 204 PHE A CA 1
ATOM 1632 C C . PHE A 1 204 ? -14.186 7.816 -2.710 1.00 94.12 204 PHE A C 1
ATOM 1634 O O . PHE A 1 204 ? -13.885 6.774 -3.290 1.00 94.12 204 PHE A O 1
ATOM 1641 N N . GLN A 1 205 ? -13.451 8.923 -2.814 1.00 94.38 205 GLN A N 1
ATOM 1642 C CA . GLN A 1 205 ? -12.178 8.939 -3.531 1.00 94.38 205 GLN A CA 1
ATOM 1643 C C . GLN A 1 205 ? -11.177 7.976 -2.890 1.00 94.38 205 GLN A C 1
ATOM 1645 O O . GLN A 1 205 ? -10.610 7.161 -3.609 1.00 94.38 205 GLN A O 1
ATOM 1650 N N . ALA A 1 206 ? -11.039 7.986 -1.562 1.00 95.56 206 ALA A N 1
ATOM 1651 C CA . ALA A 1 206 ? -10.186 7.054 -0.827 1.00 95.56 206 ALA A CA 1
ATOM 1652 C C . ALA A 1 206 ? -10.585 5.588 -1.074 1.00 95.56 206 ALA A C 1
ATOM 1654 O O . ALA A 1 206 ? -9.729 4.747 -1.334 1.00 95.56 206 ALA A O 1
ATOM 1655 N N . LEU A 1 207 ? -11.885 5.272 -1.074 1.00 95.69 207 LEU A N 1
ATOM 1656 C CA . LEU A 1 207 ? -12.375 3.930 -1.415 1.00 95.69 207 LEU A CA 1
ATOM 1657 C C . LEU A 1 207 ? -11.995 3.515 -2.844 1.00 95.69 207 LEU A C 1
ATOM 1659 O O . LEU A 1 207 ? -11.467 2.426 -3.064 1.00 95.69 207 LEU A O 1
ATOM 1663 N N . ASN A 1 208 ? -12.218 4.397 -3.819 1.00 94.56 208 ASN A N 1
ATOM 1664 C CA . ASN A 1 208 ? -11.940 4.112 -5.228 1.00 94.56 208 ASN A CA 1
ATOM 1665 C C . ASN A 1 208 ? -10.431 4.046 -5.534 1.00 94.56 208 ASN A C 1
ATOM 1667 O O . ASN A 1 208 ? -10.020 3.289 -6.412 1.00 94.56 208 ASN A O 1
ATOM 1671 N N . GLN A 1 209 ? -9.606 4.793 -4.793 1.00 96.25 209 GLN A N 1
ATOM 1672 C CA . GLN A 1 209 ? -8.138 4.777 -4.884 1.00 96.25 209 GLN A CA 1
ATOM 1673 C C . GLN A 1 209 ? -7.485 3.629 -4.093 1.00 96.25 209 GLN A C 1
ATOM 1675 O O . GLN A 1 209 ? -6.258 3.473 -4.124 1.00 96.25 209 GLN A O 1
ATOM 1680 N N . LYS A 1 210 ? -8.312 2.788 -3.449 1.00 97.69 210 LYS A N 1
ATOM 1681 C CA . LYS A 1 210 ? -7.919 1.665 -2.588 1.00 97.69 210 LYS A CA 1
ATOM 1682 C C . LYS A 1 210 ? -7.154 2.084 -1.328 1.00 97.69 210 LYS A C 1
ATOM 1684 O O . LYS A 1 210 ? -6.329 1.328 -0.830 1.00 97.69 210 LYS A O 1
ATOM 1689 N N . ASP A 1 211 ? -7.439 3.265 -0.791 1.00 98.00 211 ASP A N 1
ATOM 1690 C CA . ASP A 1 211 ? -6.922 3.684 0.516 1.00 98.00 211 ASP A CA 1
ATOM 1691 C C . ASP A 1 211 ? -7.705 3.083 1.686 1.00 98.00 211 ASP A C 1
ATOM 1693 O O . ASP A 1 211 ? -7.192 2.962 2.801 1.00 98.00 211 ASP A O 1
ATOM 1697 N N . VAL A 1 212 ? -8.937 2.653 1.410 1.00 98.25 212 VAL A N 1
ATOM 1698 C CA . VAL A 1 212 ? -9.742 1.821 2.300 1.00 98.25 212 VAL A CA 1
ATOM 1699 C C . VAL A 1 212 ? -10.169 0.572 1.545 1.00 98.25 212 VAL A C 1
ATOM 1701 O O . VAL A 1 212 ? -10.774 0.669 0.477 1.00 98.25 212 VAL A O 1
ATOM 1704 N N . LEU A 1 213 ? -9.883 -0.598 2.111 1.00 98.50 213 LEU A N 1
ATOM 1705 C CA . LEU A 1 213 ? -10.269 -1.888 1.545 1.00 98.50 213 LEU A CA 1
ATOM 1706 C C . LEU A 1 213 ? -11.080 -2.693 2.549 1.00 98.50 213 LEU A C 1
ATOM 1708 O O . LEU A 1 213 ? -10.801 -2.700 3.749 1.00 98.50 213 LEU A O 1
ATOM 1712 N N . PHE A 1 214 ? -12.074 -3.410 2.043 1.00 98.38 214 PHE A N 1
ATOM 1713 C CA . PHE A 1 214 ? -12.960 -4.230 2.849 1.00 98.38 214 PHE A CA 1
ATOM 1714 C C . PHE A 1 214 ? -12.816 -5.709 2.527 1.00 98.38 214 PHE A C 1
ATOM 1716 O O . PHE A 1 214 ? -12.646 -6.113 1.383 1.00 98.38 214 PHE A O 1
ATOM 1723 N N . TYR A 1 215 ? -12.999 -6.526 3.552 1.00 98.62 215 TYR A N 1
ATOM 1724 C CA . TYR A 1 215 ? -13.334 -7.929 3.409 1.00 98.62 215 TYR A CA 1
ATOM 1725 C C . TYR A 1 215 ? -14.441 -8.269 4.396 1.00 98.62 215 TYR A C 1
ATOM 1727 O O . TYR A 1 215 ? -14.324 -7.985 5.591 1.00 98.62 215 TYR A O 1
ATOM 1735 N N . PHE A 1 216 ? -15.500 -8.917 3.928 1.00 98.31 216 PHE A N 1
ATOM 1736 C CA . PHE A 1 216 ? -16.638 -9.291 4.755 1.00 98.31 216 PHE A CA 1
ATOM 1737 C C . PHE A 1 216 ? -16.854 -10.803 4.777 1.00 98.31 216 PHE A C 1
ATOM 1739 O O . PHE A 1 216 ? -16.929 -11.470 3.751 1.00 98.31 216 PHE A O 1
ATOM 1746 N N . ASN A 1 217 ? -17.093 -11.347 5.975 1.00 97.69 217 ASN A N 1
ATOM 1747 C CA . ASN A 1 217 ? -17.510 -12.746 6.131 1.00 97.69 217 ASN A CA 1
ATOM 1748 C C . ASN A 1 217 ? -18.953 -12.976 5.656 1.00 97.69 217 ASN A C 1
ATOM 1750 O O . ASN A 1 217 ? -19.371 -14.114 5.457 1.00 97.69 217 ASN A O 1
ATOM 1754 N N . ASN A 1 218 ? -19.741 -11.905 5.520 1.00 96.50 218 ASN A N 1
ATOM 1755 C CA . ASN A 1 218 ? -21.082 -11.965 4.959 1.00 96.50 218 ASN A CA 1
ATOM 1756 C C . ASN A 1 218 ? -21.000 -11.904 3.419 1.00 96.50 218 ASN A C 1
ATOM 1758 O O . ASN A 1 218 ? -20.582 -10.870 2.896 1.00 96.50 218 ASN A O 1
ATOM 1762 N N . PRO A 1 219 ? -21.455 -12.940 2.687 1.00 96.44 219 PRO A N 1
ATOM 1763 C CA . PRO A 1 219 ? -21.318 -12.986 1.230 1.00 96.44 219 PRO A CA 1
ATOM 1764 C C . PRO A 1 219 ? -22.022 -11.843 0.493 1.00 96.44 219 PRO A C 1
ATOM 1766 O O . PRO A 1 219 ? -21.545 -11.398 -0.545 1.00 96.44 219 PRO A O 1
ATOM 1769 N N . GLN A 1 220 ? -23.145 -11.341 1.020 1.00 95.31 220 GLN A N 1
ATOM 1770 C CA . GLN A 1 220 ? -23.853 -10.223 0.393 1.00 95.31 220 GLN A CA 1
ATOM 1771 C C . GLN A 1 220 ? -23.035 -8.933 0.494 1.00 95.31 220 GLN A C 1
ATOM 1773 O O . GLN A 1 220 ? -22.849 -8.262 -0.514 1.00 95.31 220 GLN A O 1
ATOM 1778 N N . LEU A 1 221 ? -22.516 -8.610 1.685 1.00 95.56 221 LEU A N 1
ATOM 1779 C CA . LEU A 1 221 ? -21.641 -7.448 1.883 1.00 95.56 221 LEU A CA 1
ATOM 1780 C C . LEU A 1 221 ? -20.365 -7.545 1.042 1.00 95.56 221 LEU A C 1
ATOM 1782 O O . LEU A 1 221 ? -19.967 -6.568 0.415 1.00 95.56 221 LEU A O 1
ATOM 1786 N N . GLU A 1 222 ? -19.755 -8.727 1.000 1.00 97.19 222 GLU A N 1
ATOM 1787 C CA . GLU A 1 222 ? -18.544 -8.971 0.217 1.00 97.19 222 GLU A CA 1
ATOM 1788 C C . GLU A 1 222 ? -18.789 -8.756 -1.282 1.00 97.19 222 GLU A C 1
ATOM 1790 O O . GLU A 1 222 ? -17.997 -8.108 -1.961 1.00 97.19 222 GLU A O 1
ATOM 1795 N N . ASN A 1 223 ? -19.918 -9.238 -1.805 1.00 95.56 223 ASN A N 1
ATOM 1796 C CA . ASN A 1 223 ? -20.279 -9.028 -3.206 1.00 95.56 223 ASN A CA 1
ATOM 1797 C C . ASN A 1 223 ? -20.548 -7.551 -3.521 1.00 95.56 223 ASN A C 1
ATOM 1799 O O . ASN A 1 223 ? -20.194 -7.094 -4.605 1.00 95.56 223 ASN A O 1
ATOM 1803 N N . MET A 1 224 ? -21.121 -6.791 -2.581 1.00 95.31 224 MET A N 1
ATOM 1804 C CA . MET A 1 224 ? -21.295 -5.343 -2.739 1.00 95.31 224 MET A CA 1
ATOM 1805 C C . MET A 1 224 ? -19.946 -4.615 -2.789 1.00 95.31 224 MET A C 1
ATOM 1807 O O . MET A 1 224 ? -19.743 -3.784 -3.669 1.00 95.31 224 MET A O 1
ATOM 1811 N N . ALA A 1 225 ? -19.003 -4.971 -1.909 1.00 95.94 225 ALA A N 1
ATOM 1812 C CA . ALA A 1 225 ? -17.652 -4.411 -1.928 1.00 95.94 225 ALA A CA 1
ATOM 1813 C C . ALA A 1 225 ? -16.913 -4.746 -3.237 1.00 95.94 225 ALA A C 1
ATOM 1815 O O . ALA A 1 225 ? -16.311 -3.864 -3.848 1.00 95.94 225 ALA A O 1
ATOM 1816 N N . LYS A 1 226 ? -17.011 -5.994 -3.718 1.00 95.50 226 LYS A N 1
ATOM 1817 C CA . LYS A 1 226 ? -16.435 -6.424 -5.007 1.00 95.50 226 LYS A CA 1
ATOM 1818 C C . LYS A 1 226 ? -17.019 -5.666 -6.190 1.00 95.50 226 LYS A C 1
ATOM 1820 O O . LYS A 1 226 ? -16.270 -5.221 -7.051 1.00 95.50 226 LYS A O 1
ATOM 1825 N N . ALA A 1 227 ? -18.337 -5.471 -6.213 1.00 93.75 227 ALA A N 1
ATOM 1826 C CA . ALA A 1 227 ? -19.015 -4.752 -7.288 1.00 93.75 227 ALA A CA 1
ATOM 1827 C C . ALA A 1 227 ? -18.573 -3.283 -7.410 1.00 93.75 227 ALA A C 1
ATOM 1829 O O . ALA A 1 227 ? -18.784 -2.673 -8.453 1.00 93.75 227 ALA A O 1
ATOM 1830 N N . GLN A 1 228 ? -17.996 -2.701 -6.356 1.00 93.56 228 GLN A N 1
ATOM 1831 C CA . GLN A 1 228 ? -17.434 -1.344 -6.359 1.00 93.56 228 GLN A CA 1
ATOM 1832 C C . GLN A 1 228 ? -15.900 -1.329 -6.376 1.00 93.56 228 GLN A C 1
ATOM 1834 O O . GLN A 1 228 ? -15.298 -0.269 -6.276 1.00 93.56 228 GLN A O 1
ATOM 1839 N N . ASN A 1 229 ? -15.260 -2.496 -6.491 1.00 94.50 229 ASN A N 1
ATOM 1840 C CA . ASN A 1 229 ? -13.812 -2.671 -6.380 1.00 94.50 229 ASN A CA 1
ATOM 1841 C C . ASN A 1 229 ? -13.201 -2.260 -5.019 1.00 94.50 229 ASN A C 1
ATOM 1843 O O . ASN A 1 229 ? -11.986 -2.143 -4.880 1.00 94.50 229 ASN A O 1
ATOM 1847 N N . TRP A 1 230 ? -14.023 -2.107 -3.978 1.00 96.94 230 TRP A N 1
ATOM 1848 C CA . TRP A 1 230 ? -13.576 -1.804 -2.610 1.00 96.94 230 TRP A CA 1
ATOM 1849 C C . TRP A 1 230 ? -13.091 -3.050 -1.858 1.00 96.94 230 TRP A C 1
ATOM 1851 O O . TRP A 1 230 ? -12.606 -2.953 -0.735 1.00 96.94 230 TRP A O 1
ATOM 1861 N N . ALA A 1 231 ? -13.233 -4.234 -2.461 1.00 97.44 231 ALA A N 1
ATOM 1862 C CA . ALA A 1 231 ? -12.787 -5.501 -1.886 1.00 97.44 231 ALA A CA 1
ATOM 1863 C C . ALA A 1 231 ? -11.325 -5.857 -2.204 1.00 97.44 231 ALA A C 1
ATOM 1865 O O . ALA A 1 231 ? -10.881 -6.929 -1.808 1.00 97.44 231 ALA A O 1
ATOM 1866 N N . GLY A 1 232 ? -10.597 -5.023 -2.964 1.00 96.56 232 GLY A N 1
ATOM 1867 C CA . GLY A 1 232 ? -9.183 -5.256 -3.295 1.00 96.56 232 GLY A CA 1
ATOM 1868 C C . GLY A 1 232 ? -8.923 -6.625 -3.931 1.00 96.56 232 GLY A C 1
ATOM 1869 O O . GLY A 1 232 ? -7.948 -7.300 -3.602 1.00 96.56 232 GLY A O 1
ATOM 1870 N N . THR A 1 233 ? -9.847 -7.092 -4.773 1.00 97.38 233 THR A N 1
ATOM 1871 C CA . THR A 1 233 ? -9.732 -8.400 -5.418 1.00 97.38 233 THR A CA 1
ATOM 1872 C C . THR A 1 233 ? -8.878 -8.325 -6.667 1.00 97.38 233 THR A C 1
ATOM 1874 O O . THR A 1 233 ? -9.092 -7.461 -7.517 1.00 97.38 233 THR A O 1
ATOM 1877 N N . VAL A 1 234 ? -7.995 -9.304 -6.830 1.00 97.81 234 VAL A N 1
ATOM 1878 C CA . VAL A 1 234 ? -7.321 -9.540 -8.108 1.00 97.81 234 VAL A CA 1
ATOM 1879 C C . VAL A 1 234 ? -8.338 -10.083 -9.107 1.00 97.81 234 VAL A C 1
ATOM 1881 O O . VAL A 1 234 ? -9.020 -11.076 -8.822 1.00 97.81 234 VAL A O 1
ATOM 1884 N N . ASP A 1 235 ? -8.437 -9.456 -10.278 1.00 94.50 235 ASP A N 1
ATOM 1885 C CA . ASP A 1 235 ? -9.305 -9.931 -11.352 1.00 94.50 235 ASP A CA 1
ATOM 1886 C C . ASP A 1 235 ? -8.720 -11.208 -11.957 1.00 94.50 235 ASP A C 1
ATOM 1888 O O . ASP A 1 235 ? -7.736 -11.188 -12.694 1.00 94.50 235 ASP A O 1
ATOM 1892 N N . ARG A 1 236 ? -9.326 -12.352 -11.640 1.00 92.88 236 ARG A N 1
ATOM 1893 C CA . ARG A 1 236 ? -8.842 -13.674 -12.060 1.00 92.88 236 ARG A CA 1
ATOM 1894 C C . ARG A 1 236 ? -9.049 -13.927 -13.553 1.00 92.88 236 ARG A C 1
ATOM 1896 O O . ARG A 1 236 ? -8.230 -14.610 -14.173 1.00 92.88 236 ARG A O 1
ATOM 1903 N N . HIS A 1 237 ? -10.106 -13.367 -14.139 1.00 89.00 237 HIS A N 1
ATOM 1904 C CA . HIS A 1 237 ? -10.587 -13.721 -15.475 1.00 89.00 237 HIS A CA 1
ATOM 1905 C C . HIS A 1 237 ? -10.834 -12.472 -16.320 1.00 89.00 237 HIS A C 1
ATOM 1907 O O . HIS A 1 237 ? -11.960 -12.148 -16.693 1.00 89.00 237 HIS A O 1
ATOM 1913 N N . THR A 1 238 ? -9.746 -11.798 -16.680 1.00 89.12 238 THR A N 1
ATOM 1914 C CA . THR A 1 238 ? -9.791 -10.682 -17.617 1.00 89.12 238 THR A CA 1
ATOM 1915 C C . THR A 1 238 ? -9.982 -11.169 -19.048 1.00 89.12 238 THR A C 1
ATOM 1917 O O . THR A 1 238 ? -9.220 -11.996 -19.550 1.00 89.12 238 THR A O 1
ATOM 1920 N N . ASN A 1 239 ? -10.967 -10.605 -19.751 1.00 90.38 239 ASN A N 1
ATOM 1921 C CA . ASN A 1 239 ? -11.080 -10.748 -21.204 1.00 90.38 239 ASN A CA 1
ATOM 1922 C C . ASN A 1 239 ? -10.113 -9.777 -21.901 1.00 90.38 239 ASN A C 1
ATOM 1924 O O . ASN A 1 239 ? -10.527 -8.765 -22.472 1.00 90.38 239 ASN A O 1
ATOM 1928 N N . GLY A 1 240 ? -8.823 -10.072 -21.787 1.00 94.62 240 GLY A N 1
ATOM 1929 C CA . GLY A 1 240 ? -7.750 -9.325 -22.420 1.00 94.62 240 GLY A CA 1
ATOM 1930 C C . GLY A 1 240 ? -6.433 -9.431 -21.672 1.00 94.62 240 GLY A C 1
ATOM 1931 O O . GLY A 1 240 ? -6.263 -10.288 -20.800 1.00 94.62 240 GLY A O 1
ATOM 1932 N N . ASP A 1 241 ? -5.509 -8.557 -22.045 1.00 97.44 241 ASP A N 1
ATOM 1933 C CA . ASP A 1 241 ? -4.221 -8.425 -21.380 1.00 97.44 241 ASP A CA 1
ATOM 1934 C C . ASP A 1 241 ? -4.383 -7.862 -19.958 1.00 97.44 241 ASP A C 1
ATOM 1936 O O . ASP A 1 241 ? -5.380 -7.197 -19.652 1.00 97.44 241 ASP A O 1
ATOM 1940 N N . TYR A 1 242 ? -3.424 -8.146 -19.079 1.00 98.44 242 TYR A N 1
ATOM 1941 C CA . TYR A 1 242 ? -3.495 -7.825 -17.656 1.00 98.44 242 TYR A CA 1
ATOM 1942 C C . TYR A 1 242 ? -2.127 -7.481 -17.072 1.00 98.44 242 TYR A C 1
ATOM 1944 O O . TYR A 1 242 ? -1.150 -8.185 -17.317 1.00 98.44 242 TYR A O 1
ATOM 1952 N N . LEU A 1 243 ? -2.082 -6.465 -16.217 1.00 98.75 243 LEU A N 1
ATOM 1953 C CA . LEU A 1 243 ? -0.928 -6.178 -15.381 1.00 98.75 243 LEU A CA 1
ATOM 1954 C C . LEU A 1 243 ? -1.357 -5.734 -13.985 1.00 98.75 243 LEU A C 1
ATOM 1956 O O . LEU A 1 243 ? -2.197 -4.855 -13.818 1.00 98.75 243 LEU A O 1
ATOM 1960 N N . GLU A 1 244 ? -0.694 -6.293 -12.986 1.00 98.69 244 GLU A N 1
ATOM 1961 C CA . GLU A 1 244 ? -0.563 -5.692 -11.664 1.00 98.69 244 GLU A CA 1
ATOM 1962 C C . GLU A 1 244 ? 0.902 -5.823 -11.249 1.00 98.69 244 GLU A C 1
ATOM 1964 O O . GLU A 1 244 ? 1.466 -6.922 -11.246 1.00 98.69 244 GLU A O 1
ATOM 1969 N N . VAL A 1 245 ? 1.538 -4.694 -10.951 1.00 98.69 245 VAL A N 1
ATOM 1970 C CA . VAL A 1 245 ? 2.882 -4.658 -10.374 1.00 98.69 245 VAL A CA 1
ATOM 1971 C C . VAL A 1 245 ? 2.718 -4.475 -8.876 1.00 98.69 245 VAL A C 1
ATOM 1973 O O . VAL A 1 245 ? 2.057 -3.539 -8.440 1.00 98.69 245 VAL A O 1
ATOM 1976 N N . VAL A 1 246 ? 3.314 -5.376 -8.103 1.00 98.69 246 VAL A N 1
ATOM 1977 C CA . VAL A 1 246 ? 3.262 -5.353 -6.643 1.00 98.69 246 VAL A CA 1
ATOM 1978 C C . VAL A 1 246 ? 4.668 -5.173 -6.102 1.00 98.69 246 VAL A C 1
ATOM 1980 O O . VAL A 1 246 ? 5.526 -6.029 -6.313 1.00 98.69 246 VAL A O 1
ATOM 1983 N N . ASP A 1 247 ? 4.880 -4.065 -5.411 1.00 98.19 247 ASP A N 1
ATOM 1984 C CA . ASP A 1 247 ? 6.090 -3.709 -4.688 1.00 98.19 247 ASP A CA 1
ATOM 1985 C C . ASP A 1 247 ? 5.867 -3.907 -3.179 1.00 98.19 247 ASP A C 1
ATOM 1987 O O . ASP A 1 247 ? 5.020 -3.248 -2.571 1.00 98.19 247 ASP A O 1
ATOM 1991 N N . ASP A 1 248 ? 6.617 -4.823 -2.567 1.00 97.88 248 ASP A N 1
ATOM 1992 C CA . ASP A 1 248 ? 6.667 -4.971 -1.114 1.00 97.88 248 ASP A CA 1
ATOM 1993 C C . ASP A 1 248 ? 8.028 -4.490 -0.594 1.00 97.88 248 ASP A C 1
ATOM 1995 O O . ASP A 1 248 ? 9.047 -5.150 -0.804 1.00 97.88 248 ASP A O 1
ATOM 1999 N N . ASN A 1 249 ? 8.043 -3.366 0.127 1.00 96.88 249 ASN A N 1
ATOM 2000 C CA . ASN A 1 249 ? 9.242 -2.793 0.743 1.00 96.88 249 ASN A CA 1
ATOM 2001 C C . ASN A 1 249 ? 9.720 -3.657 1.917 1.00 96.88 249 ASN A C 1
ATOM 2003 O O . ASN A 1 249 ? 9.273 -3.506 3.051 1.00 96.88 249 ASN A O 1
ATOM 2007 N N . LEU A 1 250 ? 10.679 -4.539 1.678 1.00 94.25 250 LEU A N 1
ATOM 2008 C CA . LEU A 1 250 ? 11.221 -5.431 2.700 1.00 94.25 250 LEU A CA 1
ATOM 2009 C C . LEU A 1 250 ? 12.387 -4.810 3.484 1.00 94.25 250 LEU A C 1
ATOM 2011 O O . LEU A 1 250 ? 13.124 -5.535 4.139 1.00 94.25 250 LEU A O 1
ATOM 2015 N N . GLY A 1 251 ? 12.550 -3.484 3.434 1.00 89.12 251 GLY A N 1
ATOM 2016 C CA . GLY A 1 251 ? 13.556 -2.753 4.206 1.00 89.12 251 GLY A CA 1
ATOM 2017 C C . GLY A 1 251 ? 13.137 -2.407 5.624 1.00 89.12 251 GLY A C 1
ATOM 2018 O O . GLY A 1 251 ? 14.000 -2.228 6.473 1.00 89.12 251 GLY A O 1
ATOM 2019 N N . GLY A 1 252 ? 11.834 -2.333 5.908 1.00 85.12 252 GLY A N 1
ATOM 2020 C CA . GLY A 1 252 ? 11.331 -1.957 7.238 1.00 85.12 252 GLY A CA 1
ATOM 2021 C C . GLY A 1 252 ? 11.228 -0.445 7.487 1.00 85.12 252 GLY A C 1
ATOM 2022 O O . GLY A 1 252 ? 10.870 -0.018 8.585 1.00 85.12 252 GLY A O 1
ATOM 2023 N N . HIS A 1 253 ? 11.521 0.377 6.478 1.00 91.50 253 HIS A N 1
ATOM 2024 C CA . HIS A 1 253 ? 11.603 1.836 6.588 1.00 91.50 253 HIS A CA 1
ATOM 2025 C C . HIS A 1 253 ? 10.573 2.542 5.694 1.00 91.50 253 HIS A C 1
ATOM 2027 O O . HIS A 1 253 ? 9.769 1.889 5.029 1.00 91.50 253 HIS A O 1
ATOM 2033 N N . LYS A 1 254 ? 10.507 3.877 5.770 1.00 95.06 254 LYS A N 1
ATOM 2034 C CA . LYS A 1 254 ? 9.393 4.692 5.254 1.00 95.06 254 LYS A CA 1
ATOM 2035 C C . LYS A 1 254 ? 9.682 5.362 3.905 1.00 95.06 254 LYS A C 1
ATOM 2037 O O . LYS A 1 254 ? 9.075 6.378 3.557 1.00 95.06 254 LYS A O 1
ATOM 2042 N N . ASP A 1 255 ? 10.584 4.769 3.128 1.00 94.44 255 ASP A N 1
ATOM 2043 C CA . ASP A 1 255 ? 11.062 5.265 1.835 1.00 94.44 255 ASP A CA 1
ATOM 2044 C C . ASP A 1 255 ? 9.934 5.548 0.839 1.00 94.44 255 ASP A C 1
ATOM 2046 O O . ASP A 1 255 ? 10.023 6.481 0.037 1.00 94.44 255 ASP A O 1
ATOM 2050 N N . ASN A 1 256 ? 8.844 4.774 0.895 1.00 96.44 256 ASN A N 1
ATOM 2051 C CA . ASN A 1 256 ? 7.748 4.895 -0.061 1.00 96.44 256 ASN A CA 1
ATOM 2052 C C . ASN A 1 256 ? 6.981 6.223 0.059 1.00 96.44 256 ASN A C 1
ATOM 2054 O O . ASN A 1 256 ? 6.274 6.581 -0.882 1.00 96.44 256 ASN A O 1
ATOM 2058 N N . PHE A 1 257 ? 7.160 7.001 1.136 1.00 94.44 257 PHE A N 1
ATOM 2059 C CA . PHE A 1 257 ? 6.643 8.374 1.203 1.00 94.44 257 PHE A CA 1
ATOM 2060 C C . PHE A 1 257 ? 7.257 9.306 0.151 1.00 94.44 257 PHE A C 1
ATOM 2062 O O . PHE A 1 257 ? 6.631 10.298 -0.220 1.00 94.44 257 PHE A O 1
ATOM 2069 N N . TYR A 1 258 ? 8.453 8.982 -0.342 1.00 94.94 258 TYR A N 1
ATOM 2070 C CA . TYR A 1 258 ? 9.223 9.802 -1.280 1.00 94.94 258 TYR A CA 1
ATOM 2071 C C . TYR A 1 258 ? 9.393 9.143 -2.657 1.00 94.94 258 TYR A C 1
ATOM 2073 O O . TYR A 1 258 ? 10.163 9.634 -3.492 1.00 94.94 258 TYR A O 1
ATOM 2081 N N . MET A 1 259 ? 8.707 8.019 -2.878 1.00 96.50 259 MET A N 1
ATOM 2082 C CA . MET A 1 259 ? 8.854 7.182 -4.061 1.00 96.50 259 MET A CA 1
ATOM 2083 C C . MET A 1 259 ? 7.844 7.551 -5.147 1.00 96.50 259 MET A C 1
ATOM 2085 O O . MET A 1 259 ? 6.641 7.634 -4.899 1.00 96.50 259 MET A O 1
ATOM 2089 N N . HIS A 1 260 ? 8.345 7.693 -6.369 1.00 97.88 260 HIS A N 1
ATOM 2090 C CA . HIS A 1 260 ? 7.556 7.894 -7.579 1.00 97.88 260 HIS A CA 1
ATOM 2091 C C . HIS A 1 260 ? 7.734 6.698 -8.514 1.00 97.88 260 HIS A C 1
ATOM 2093 O O . HIS A 1 260 ? 8.860 6.232 -8.714 1.00 97.88 260 HIS A O 1
ATOM 2099 N N . TYR A 1 261 ? 6.638 6.234 -9.111 1.00 98.38 261 TYR A N 1
ATOM 2100 C CA . TYR A 1 261 ? 6.603 5.055 -9.968 1.00 98.38 261 TYR A CA 1
ATOM 2101 C C . TYR A 1 261 ? 6.255 5.458 -11.399 1.00 98.38 261 TYR A C 1
ATOM 2103 O O . TYR A 1 261 ? 5.380 6.289 -11.650 1.00 98.38 261 TYR A O 1
ATOM 2111 N N . HIS A 1 262 ? 6.952 4.861 -12.360 1.00 98.81 262 HIS A 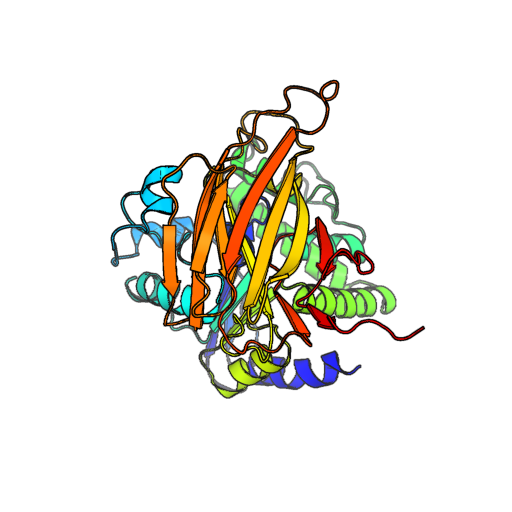N 1
ATOM 2112 C CA . HIS A 1 262 ? 6.613 4.962 -13.774 1.00 98.81 262 HIS A CA 1
ATOM 2113 C C . HIS A 1 262 ? 6.685 3.582 -14.414 1.00 98.81 262 HIS A C 1
ATOM 2115 O O . HIS A 1 262 ? 7.750 2.971 -14.486 1.00 98.81 262 HIS A O 1
ATOM 2121 N N . VAL A 1 263 ? 5.547 3.096 -14.894 1.00 98.81 263 V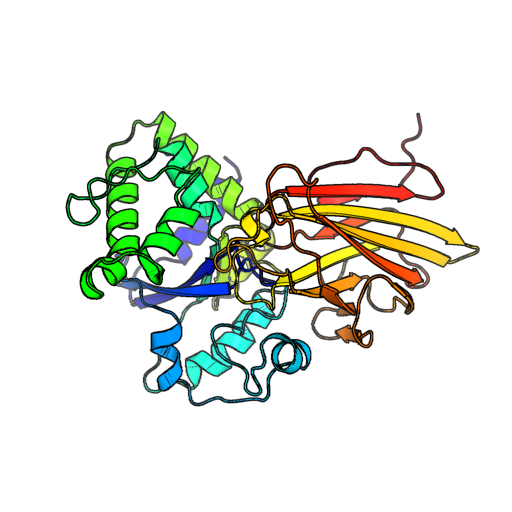AL A N 1
ATOM 2122 C CA . VAL A 1 263 ? 5.415 1.810 -15.565 1.00 98.81 263 VAL A CA 1
ATOM 2123 C C . VAL A 1 263 ? 5.276 2.040 -17.066 1.00 98.81 263 VAL A C 1
ATOM 2125 O O . VAL A 1 263 ? 4.462 2.827 -17.554 1.00 98.81 263 VAL A O 1
ATOM 2128 N N . THR A 1 264 ? 6.119 1.362 -17.840 1.00 98.88 264 THR A N 1
ATOM 2129 C CA . THR A 1 264 ? 6.066 1.363 -19.300 1.00 98.88 264 THR A CA 1
ATOM 2130 C C . THR A 1 264 ? 5.808 -0.042 -19.818 1.00 98.88 264 THR A C 1
ATOM 2132 O O . THR A 1 264 ? 6.660 -0.918 -19.691 1.00 98.88 264 THR A O 1
ATOM 2135 N N . SER A 1 265 ? 4.668 -0.240 -20.477 1.00 98.75 265 SER A N 1
ATOM 2136 C CA . SER A 1 265 ? 4.289 -1.497 -21.128 1.00 98.75 265 SER A CA 1
ATOM 2137 C C . SER A 1 265 ? 4.443 -1.380 -22.645 1.00 98.75 265 SER A C 1
ATOM 2139 O O . SER A 1 265 ? 3.726 -0.620 -23.297 1.00 98.75 265 SER A O 1
ATOM 2141 N N . ARG A 1 266 ? 5.384 -2.129 -23.229 1.00 98.75 266 ARG A N 1
ATOM 2142 C CA . ARG A 1 266 ? 5.579 -2.236 -24.684 1.00 98.75 266 ARG A CA 1
ATOM 2143 C C . ARG A 1 266 ? 5.057 -3.575 -25.178 1.00 98.75 266 ARG A C 1
ATOM 2145 O O . ARG A 1 266 ? 5.612 -4.607 -24.822 1.00 98.75 266 ARG A O 1
ATOM 2152 N N . ILE A 1 267 ? 4.038 -3.556 -26.023 1.00 98.31 267 ILE A N 1
ATOM 2153 C CA . ILE A 1 267 ? 3.377 -4.747 -26.553 1.00 98.31 267 ILE A CA 1
ATOM 2154 C C . ILE A 1 267 ? 3.617 -4.817 -28.062 1.00 98.31 267 ILE A C 1
ATOM 2156 O O . ILE A 1 267 ? 3.346 -3.865 -28.792 1.00 98.31 267 ILE A O 1
ATOM 2160 N N . GLN A 1 268 ? 4.135 -5.943 -28.541 1.00 97.44 268 GLN A N 1
ATOM 2161 C CA . GLN A 1 268 ? 4.491 -6.154 -29.944 1.00 97.44 268 GLN A CA 1
ATOM 2162 C C . GLN A 1 268 ? 3.898 -7.462 -30.458 1.00 97.44 268 GLN A C 1
ATOM 2164 O O . GLN A 1 268 ? 4.107 -8.521 -29.866 1.00 97.44 268 GLN A O 1
ATOM 2169 N N . LYS A 1 269 ? 3.197 -7.407 -31.592 1.00 96.00 269 LYS A N 1
ATOM 2170 C CA . LYS A 1 269 ? 2.761 -8.602 -32.316 1.00 96.00 269 LYS A CA 1
ATOM 2171 C C . LYS A 1 269 ? 3.942 -9.194 -33.086 1.00 96.00 269 LYS A C 1
ATOM 2173 O O . LYS A 1 269 ? 4.568 -8.509 -33.887 1.00 96.00 269 LYS A O 1
ATOM 2178 N N . ILE A 1 270 ? 4.232 -10.471 -32.857 1.00 96.19 270 ILE A N 1
ATOM 2179 C CA . ILE A 1 270 ? 5.277 -11.233 -33.546 1.00 96.19 270 ILE A CA 1
ATOM 2180 C C . ILE A 1 270 ? 4.632 -12.522 -34.061 1.00 96.19 270 ILE A C 1
ATOM 2182 O O . ILE A 1 270 ? 4.303 -13.427 -33.288 1.00 96.19 270 ILE A O 1
ATOM 2186 N N . GLY A 1 271 ? 4.394 -12.585 -35.374 1.00 93.19 271 GLY A N 1
ATOM 2187 C CA . GLY A 1 271 ? 3.611 -13.658 -35.989 1.00 93.19 271 GLY A CA 1
ATOM 2188 C C . GLY A 1 271 ? 2.194 -13.733 -35.405 1.00 93.19 271 GLY A C 1
ATOM 2189 O O . GLY A 1 271 ? 1.445 -12.755 -35.425 1.00 93.19 271 GLY A O 1
ATOM 2190 N N . SER A 1 272 ? 1.828 -14.895 -34.859 1.00 91.94 272 SER A N 1
ATOM 2191 C CA . SER A 1 272 ? 0.520 -15.148 -34.232 1.00 91.94 272 SER A CA 1
ATOM 2192 C C . SER A 1 272 ? 0.471 -14.869 -32.724 1.00 91.94 272 SER A C 1
ATOM 2194 O O . SER A 1 272 ? -0.546 -15.136 -32.084 1.00 91.94 272 SER A O 1
ATOM 2196 N N . ARG A 1 273 ? 1.558 -14.362 -32.129 1.00 95.12 273 ARG A N 1
ATOM 2197 C CA . ARG A 1 273 ? 1.669 -14.121 -30.682 1.00 95.12 273 ARG A CA 1
ATOM 2198 C C . ARG A 1 273 ? 1.999 -12.666 -30.383 1.00 95.12 273 ARG A C 1
ATOM 2200 O O . ARG A 1 273 ? 2.417 -11.917 -31.260 1.00 95.12 273 ARG A O 1
ATOM 2207 N N . TYR A 1 274 ? 1.849 -12.294 -29.118 1.00 97.81 274 TYR A N 1
ATOM 2208 C CA . TYR A 1 274 ? 2.248 -10.991 -28.605 1.00 97.81 274 TYR A CA 1
ATOM 2209 C C . TYR A 1 274 ? 3.366 -11.159 -27.580 1.00 97.81 274 TYR A C 1
ATOM 2211 O O . TYR A 1 274 ? 3.293 -12.023 -26.701 1.00 97.81 274 TYR A O 1
ATOM 2219 N N . ARG A 1 275 ? 4.409 -10.345 -27.720 1.00 98.62 275 ARG A N 1
ATOM 2220 C CA . ARG A 1 275 ? 5.477 -10.175 -26.738 1.00 98.62 275 ARG A CA 1
ATOM 2221 C C . ARG A 1 275 ? 5.233 -8.872 -25.996 1.00 98.62 275 ARG A C 1
ATOM 2223 O O . ARG A 1 275 ? 5.031 -7.844 -26.641 1.00 98.62 275 ARG A O 1
ATOM 2230 N N . GLN A 1 276 ? 5.303 -8.914 -24.674 1.00 98.69 276 GLN A N 1
ATOM 2231 C CA . GLN A 1 276 ? 5.213 -7.734 -23.832 1.00 98.69 276 GLN A CA 1
ATOM 2232 C C . GLN A 1 276 ? 6.509 -7.536 -23.055 1.00 98.69 276 GLN A C 1
ATOM 2234 O O . GLN A 1 276 ? 7.085 -8.486 -22.529 1.00 98.69 276 GLN A O 1
ATOM 2239 N N . THR A 1 277 ? 6.961 -6.289 -23.005 1.00 98.88 277 THR A N 1
ATOM 2240 C CA . THR A 1 277 ? 8.067 -5.824 -22.174 1.00 98.88 277 THR A CA 1
ATOM 2241 C C . THR A 1 277 ? 7.523 -4.755 -21.239 1.00 98.88 277 THR A C 1
ATOM 2243 O O . THR A 1 277 ? 7.203 -3.651 -21.686 1.00 98.88 277 THR A O 1
ATOM 2246 N N . THR A 1 278 ? 7.411 -5.086 -19.956 1.00 98.88 278 THR A N 1
ATOM 2247 C CA . THR A 1 278 ? 6.993 -4.164 -18.898 1.00 98.88 278 THR A CA 1
ATOM 2248 C C . THR A 1 278 ? 8.221 -3.724 -18.113 1.00 98.88 278 THR A C 1
ATOM 2250 O O . THR A 1 278 ? 8.908 -4.558 -17.525 1.00 98.88 278 THR A O 1
ATOM 2253 N N . THR A 1 279 ? 8.490 -2.422 -18.093 1.00 98.88 279 THR A N 1
ATOM 2254 C CA . THR A 1 279 ? 9.537 -1.799 -17.277 1.00 98.88 279 THR A CA 1
ATOM 2255 C C . THR A 1 279 ? 8.885 -0.973 -16.183 1.00 98.88 279 THR A C 1
ATOM 2257 O O . THR A 1 279 ? 8.072 -0.109 -16.492 1.00 98.88 279 THR A O 1
ATOM 2260 N N . VAL A 1 280 ? 9.261 -1.210 -14.932 1.00 98.75 280 VAL A N 1
ATOM 2261 C CA . VAL A 1 280 ? 8.889 -0.370 -13.789 1.00 98.75 280 VAL A CA 1
ATOM 2262 C C . VAL A 1 280 ? 10.114 0.441 -13.408 1.00 98.75 280 VAL A C 1
ATOM 2264 O O . VAL A 1 280 ? 11.210 -0.117 -13.315 1.00 98.75 280 VAL A O 1
ATOM 2267 N N . THR A 1 281 ? 9.938 1.742 -13.220 1.00 98.62 281 THR A N 1
ATOM 2268 C CA . THR A 1 281 ? 10.978 2.676 -12.803 1.00 98.62 281 THR A CA 1
ATOM 2269 C C . THR A 1 281 ? 10.578 3.318 -11.483 1.00 98.62 281 THR A C 1
ATOM 2271 O O . THR A 1 281 ? 9.529 3.949 -11.393 1.00 98.62 281 THR A O 1
ATOM 2274 N N . TRP A 1 282 ? 11.446 3.182 -10.487 1.00 98.00 282 TRP A N 1
ATOM 2275 C CA . TRP A 1 282 ? 11.336 3.819 -9.180 1.00 98.00 282 TRP A CA 1
ATOM 2276 C C . TRP A 1 282 ? 12.239 5.037 -9.153 1.00 98.00 282 TRP A C 1
ATOM 2278 O O . TRP A 1 282 ? 13.414 4.914 -9.503 1.00 98.00 282 TRP A O 1
ATOM 2288 N N . THR A 1 283 ? 11.720 6.176 -8.708 1.00 97.75 283 THR A N 1
ATOM 2289 C CA . THR A 1 283 ? 12.498 7.386 -8.433 1.00 97.75 283 THR A CA 1
ATOM 2290 C C . THR A 1 283 ? 12.268 7.801 -6.985 1.00 97.75 283 THR A C 1
ATOM 2292 O O . THR A 1 283 ? 11.156 8.184 -6.631 1.00 97.75 283 THR A O 1
ATOM 2295 N N . ASN A 1 284 ? 13.311 7.747 -6.156 1.00 96.25 284 ASN A N 1
ATOM 2296 C CA . ASN A 1 284 ? 13.257 8.146 -4.753 1.00 96.25 284 ASN A CA 1
ATOM 2297 C C . ASN A 1 284 ? 13.817 9.566 -4.582 1.00 96.25 284 ASN A C 1
ATOM 2299 O O . ASN A 1 284 ? 14.976 9.846 -4.906 1.00 96.25 284 ASN A O 1
ATOM 2303 N N . THR A 1 285 ? 12.982 10.475 -4.079 1.00 95.94 285 THR A N 1
ATOM 2304 C CA . THR A 1 285 ? 13.376 11.860 -3.780 1.00 95.94 285 THR A CA 1
ATOM 2305 C C . THR A 1 285 ? 13.845 12.058 -2.338 1.00 95.94 285 THR A C 1
ATOM 2307 O O . THR A 1 285 ? 14.412 13.112 -2.036 1.00 95.94 285 THR A O 1
ATOM 2310 N N . GLY A 1 286 ? 13.655 11.065 -1.468 1.00 94.88 286 GLY A N 1
ATOM 2311 C CA . GLY A 1 286 ? 14.045 11.099 -0.064 1.00 94.88 286 GLY A CA 1
ATOM 2312 C C . GLY A 1 286 ? 15.551 11.265 0.092 1.00 94.88 286 GLY A C 1
ATOM 2313 O O . GLY A 1 286 ? 16.322 10.814 -0.750 1.00 94.88 286 GLY A O 1
ATOM 2314 N N . ILE A 1 287 ? 15.970 11.955 1.150 1.00 95.75 287 ILE A N 1
ATOM 2315 C CA . ILE A 1 287 ? 17.382 12.084 1.524 1.00 95.75 287 ILE A CA 1
ATOM 2316 C C . ILE A 1 287 ? 17.639 11.077 2.636 1.00 95.75 287 ILE A C 1
ATOM 2318 O O . ILE A 1 287 ? 16.880 11.052 3.600 1.00 95.75 287 ILE A O 1
ATOM 2322 N N . PHE A 1 288 ? 18.696 10.280 2.495 1.00 95.25 288 PHE A N 1
ATOM 2323 C CA . PHE A 1 288 ? 19.103 9.302 3.498 1.00 95.25 288 PHE A CA 1
ATOM 2324 C C . PHE A 1 288 ? 19.274 9.969 4.872 1.00 95.25 288 PHE A C 1
ATOM 2326 O O . PHE A 1 288 ? 20.042 10.923 5.012 1.00 95.25 288 PHE A O 1
ATOM 2333 N N . ASP A 1 289 ? 18.566 9.456 5.880 1.00 93.75 289 ASP A N 1
ATOM 2334 C CA . ASP A 1 289 ? 18.562 9.987 7.251 1.00 93.75 289 ASP A CA 1
ATOM 2335 C C . ASP A 1 289 ? 18.771 8.904 8.326 1.00 93.75 289 ASP A C 1
ATOM 2337 O O . ASP A 1 289 ? 18.703 9.185 9.531 1.00 93.75 289 ASP A O 1
ATOM 2341 N N . ASN A 1 290 ? 19.043 7.670 7.884 1.00 91.31 290 ASN A N 1
ATOM 2342 C CA . ASN A 1 290 ? 19.213 6.488 8.724 1.00 91.31 290 ASN A CA 1
ATOM 2343 C C . ASN A 1 290 ? 17.995 6.214 9.633 1.00 91.31 290 ASN A C 1
ATOM 2345 O O . ASN A 1 290 ? 18.151 5.749 10.766 1.00 91.31 290 ASN A O 1
ATOM 2349 N N . TRP A 1 291 ? 16.785 6.569 9.175 1.00 92.75 291 TRP A N 1
ATOM 2350 C CA . TRP A 1 291 ? 15.540 6.359 9.915 1.00 92.75 291 TRP A CA 1
ATOM 2351 C C . TRP A 1 291 ? 14.302 6.189 9.046 1.00 92.75 291 TRP A C 1
ATOM 2353 O O . TRP A 1 291 ? 13.780 5.079 8.983 1.00 92.75 291 TRP A O 1
ATOM 2363 N N . LEU A 1 292 ? 13.806 7.253 8.412 1.00 91.31 292 LEU A N 1
ATOM 2364 C CA . LEU A 1 292 ? 12.670 7.138 7.499 1.00 91.31 292 LEU A CA 1
ATOM 2365 C C . LEU A 1 292 ? 13.144 6.684 6.129 1.00 91.31 292 LEU A C 1
ATOM 2367 O O . LEU A 1 292 ? 12.468 5.876 5.502 1.00 91.31 292 LEU A O 1
ATOM 2371 N N . VAL A 1 293 ? 14.291 7.198 5.687 1.00 93.69 293 VAL A N 1
ATOM 2372 C CA . VAL A 1 293 ? 14.864 6.918 4.374 1.00 93.69 293 VAL A CA 1
ATOM 2373 C C . VAL A 1 293 ? 16.197 6.211 4.553 1.00 93.69 293 VAL A C 1
ATOM 2375 O O . VAL A 1 293 ? 17.141 6.747 5.146 1.00 93.69 293 VAL A O 1
ATOM 2378 N N . VAL A 1 294 ? 16.269 5.002 4.014 1.00 92.12 294 VAL A N 1
ATOM 2379 C CA . VAL A 1 294 ? 17.428 4.106 4.073 1.00 92.12 294 VAL A CA 1
ATOM 2380 C C . VAL A 1 294 ? 17.675 3.514 2.673 1.00 92.12 294 VAL A C 1
ATOM 2382 O O . VAL A 1 294 ? 16.938 3.836 1.737 1.00 92.12 294 VAL A O 1
ATOM 2385 N N . PRO A 1 295 ? 18.667 2.625 2.478 1.00 90.12 295 PRO A N 1
ATOM 2386 C CA . PRO A 1 295 ? 18.765 1.880 1.231 1.00 90.12 295 PRO A CA 1
ATOM 2387 C C . PRO A 1 295 ? 17.478 1.099 0.944 1.00 90.12 295 PRO A C 1
ATOM 2389 O O . PRO A 1 295 ? 17.177 0.100 1.602 1.00 90.12 295 PRO A O 1
ATOM 2392 N N . TYR A 1 296 ? 16.718 1.549 -0.058 1.00 95.19 296 TYR A N 1
ATOM 2393 C CA . TYR A 1 296 ? 15.453 0.915 -0.413 1.00 95.19 296 TYR A CA 1
ATOM 2394 C C . TYR A 1 296 ? 15.693 -0.508 -0.898 1.00 95.19 296 TYR A C 1
ATOM 2396 O O . TYR A 1 296 ? 16.500 -0.745 -1.806 1.00 95.19 296 TYR A O 1
ATOM 2404 N N . THR A 1 297 ? 14.951 -1.443 -0.319 1.00 94.94 297 THR A N 1
ATOM 2405 C CA . THR A 1 297 ? 15.042 -2.861 -0.633 1.00 94.94 297 THR A CA 1
ATOM 2406 C C . THR A 1 297 ? 13.631 -3.424 -0.723 1.00 94.94 297 THR A C 1
ATOM 2408 O O . THR A 1 297 ? 12.796 -3.210 0.155 1.00 94.94 297 THR A O 1
ATOM 2411 N N . SER A 1 298 ? 13.323 -4.092 -1.828 1.00 96.69 298 SER A N 1
ATOM 2412 C CA . SER A 1 298 ? 11.955 -4.503 -2.135 1.00 96.69 298 SER A CA 1
ATOM 2413 C C . SER A 1 298 ? 11.907 -5.839 -2.854 1.00 96.69 298 SER A C 1
ATOM 2415 O O . SER A 1 298 ? 12.791 -6.181 -3.641 1.00 96.69 298 SER A O 1
ATOM 2417 N N . TRP A 1 299 ? 10.836 -6.588 -2.604 1.00 97.81 299 TRP A N 1
ATOM 2418 C CA . TRP A 1 299 ? 10.445 -7.707 -3.443 1.00 97.81 299 TRP A CA 1
ATOM 2419 C C . TRP A 1 299 ? 9.342 -7.279 -4.412 1.00 97.81 299 TRP A C 1
ATOM 2421 O O . TRP A 1 299 ? 8.214 -7.004 -4.007 1.00 97.81 299 TRP A O 1
ATOM 2431 N N . VAL A 1 300 ? 9.655 -7.281 -5.708 1.00 98.44 300 VAL A N 1
ATOM 2432 C CA . VAL A 1 300 ? 8.744 -6.829 -6.764 1.00 98.44 300 VAL A CA 1
ATOM 2433 C C . VAL A 1 300 ? 8.174 -8.028 -7.505 1.00 98.44 300 VAL A C 1
ATOM 2435 O O . VAL A 1 300 ? 8.906 -8.958 -7.851 1.00 98.44 300 VAL A O 1
ATOM 2438 N N . ARG A 1 301 ? 6.866 -8.013 -7.775 1.00 98.56 301 ARG A N 1
ATOM 2439 C CA . ARG A 1 301 ? 6.144 -9.075 -8.485 1.00 98.56 301 ARG A CA 1
ATOM 2440 C C . ARG A 1 301 ? 5.282 -8.505 -9.608 1.00 98.56 301 ARG A C 1
ATOM 2442 O O . ARG A 1 301 ? 4.471 -7.618 -9.383 1.00 98.56 301 ARG A O 1
ATOM 2449 N N . PHE A 1 302 ? 5.412 -9.074 -10.799 1.00 98.88 302 PHE A N 1
ATOM 2450 C CA . PHE A 1 302 ? 4.566 -8.814 -11.959 1.00 98.88 302 PHE A CA 1
ATOM 2451 C C . PHE A 1 302 ? 3.516 -9.916 -12.049 1.00 98.88 302 PHE A C 1
ATOM 2453 O O . PHE A 1 302 ? 3.859 -11.067 -12.324 1.00 98.88 302 PHE A O 1
ATOM 2460 N N . TYR A 1 303 ? 2.250 -9.575 -11.837 1.00 98.88 303 TYR A N 1
ATOM 2461 C CA . TYR A 1 303 ? 1.119 -10.459 -12.095 1.00 98.88 303 TYR A CA 1
ATOM 2462 C C . TYR A 1 303 ? 0.610 -10.194 -13.509 1.00 98.88 303 TYR A C 1
ATOM 2464 O O . TYR A 1 303 ? 0.194 -9.085 -13.838 1.00 98.88 303 TYR A O 1
ATOM 2472 N N . VAL A 1 304 ? 0.658 -11.224 -14.350 1.00 98.75 304 VAL A N 1
ATOM 2473 C CA . VAL A 1 304 ? 0.350 -11.146 -15.787 1.00 98.75 304 VAL A CA 1
ATOM 2474 C C . VAL A 1 304 ? -0.650 -12.249 -16.171 1.00 98.75 304 VAL A C 1
ATOM 2476 O O . VAL A 1 304 ? -0.944 -13.123 -15.338 1.00 98.75 304 VAL A O 1
ATOM 2479 N N . PRO A 1 305 ? -1.205 -12.271 -17.403 1.00 98.31 305 PRO A N 1
ATOM 2480 C CA . PRO A 1 305 ? -2.191 -13.271 -17.791 1.00 98.31 305 PRO A CA 1
ATOM 2481 C C . PRO A 1 305 ? -1.690 -14.697 -17.560 1.00 98.31 305 PRO A C 1
ATOM 2483 O O . PRO A 1 305 ? -0.539 -15.029 -17.859 1.00 98.31 305 PRO A O 1
ATOM 2486 N N . TYR A 1 306 ? -2.568 -15.550 -17.037 1.00 97.44 306 TYR A N 1
ATOM 2487 C CA . TYR A 1 306 ? -2.276 -16.961 -16.810 1.00 97.44 306 TYR A CA 1
ATOM 2488 C C . TYR A 1 306 ? -1.779 -17.643 -18.092 1.00 97.44 306 TYR A C 1
ATOM 2490 O O . TYR A 1 306 ? -2.398 -17.525 -19.149 1.00 97.44 306 TYR A O 1
ATOM 2498 N N . GLY A 1 307 ? -0.660 -18.365 -18.003 1.00 96.81 307 GLY A N 1
ATOM 2499 C CA . GLY A 1 307 ? -0.031 -19.032 -19.148 1.00 96.81 307 GLY A CA 1
ATOM 2500 C C . GLY A 1 307 ? 0.936 -18.152 -19.947 1.00 96.81 307 GLY A C 1
ATOM 2501 O O . GLY A 1 307 ? 1.478 -18.610 -20.960 1.00 96.81 307 GLY A O 1
ATOM 2502 N N . SER A 1 308 ? 1.190 -16.917 -19.496 1.00 98.38 308 SER A N 1
ATOM 2503 C CA . SER A 1 308 ? 2.329 -16.123 -19.969 1.00 98.38 308 SER A CA 1
ATOM 2504 C C . SER A 1 308 ? 3.639 -16.861 -19.693 1.00 98.38 308 SER A C 1
ATOM 2506 O O . SER A 1 308 ? 3.734 -17.618 -18.727 1.00 98.38 308 SER A O 1
ATOM 2508 N N . ARG A 1 309 ? 4.647 -16.664 -20.547 1.00 98.50 309 ARG A N 1
ATOM 2509 C CA . ARG A 1 309 ? 5.955 -17.331 -20.427 1.00 98.50 309 ARG A CA 1
ATOM 2510 C C . ARG A 1 309 ? 7.068 -16.302 -20.385 1.00 98.50 309 ARG A C 1
ATOM 2512 O O . ARG A 1 309 ? 7.201 -15.538 -21.345 1.00 98.50 309 ARG A O 1
ATOM 2519 N N . LEU A 1 310 ? 7.855 -16.300 -19.314 1.00 98.75 310 LEU A N 1
ATOM 2520 C CA . LEU A 1 310 ? 8.978 -15.385 -19.173 1.00 98.75 310 LEU A CA 1
ATOM 2521 C C . LEU A 1 310 ? 10.009 -15.608 -20.288 1.00 98.75 310 LEU A C 1
ATOM 2523 O O . LEU A 1 310 ? 10.297 -16.738 -20.677 1.00 98.75 310 LEU A O 1
ATOM 2527 N N . ILE A 1 311 ? 10.544 -14.512 -20.816 1.00 98.69 311 ILE A N 1
ATOM 2528 C CA . ILE A 1 311 ? 11.714 -14.500 -21.702 1.00 98.69 311 ILE A CA 1
ATOM 2529 C C . ILE A 1 311 ? 12.921 -14.005 -20.904 1.00 98.69 311 ILE A C 1
ATOM 2531 O O . ILE A 1 311 ? 13.971 -14.637 -20.922 1.00 98.69 311 ILE A O 1
ATOM 2535 N N . SER A 1 312 ? 12.770 -12.887 -20.190 1.00 98.56 312 SER A N 1
ATOM 2536 C CA . SER A 1 312 ? 13.804 -12.348 -19.306 1.00 98.56 312 SER A CA 1
ATOM 2537 C C . SER A 1 312 ? 13.212 -11.457 -18.216 1.00 98.56 312 SER A C 1
ATOM 2539 O O . SER A 1 312 ? 12.186 -10.807 -18.417 1.00 98.56 312 SER A O 1
ATOM 2541 N N . LEU A 1 313 ? 13.888 -11.406 -17.068 1.00 98.56 313 LEU A N 1
ATOM 2542 C CA . LEU A 1 313 ? 13.648 -10.436 -16.002 1.00 98.56 313 LEU A CA 1
ATOM 2543 C C . LEU A 1 313 ? 14.992 -9.811 -15.625 1.00 98.56 313 LEU A C 1
ATOM 2545 O O . LEU A 1 313 ? 15.890 -10.520 -15.177 1.00 98.56 313 LEU A O 1
ATOM 2549 N N . THR A 1 314 ? 15.153 -8.510 -15.861 1.00 98.31 314 THR A N 1
ATOM 2550 C CA . THR A 1 314 ? 16.412 -7.781 -15.639 1.00 98.31 314 THR A CA 1
ATOM 2551 C C . THR A 1 314 ? 16.223 -6.617 -14.672 1.00 98.31 314 THR A C 1
ATOM 2553 O O . THR A 1 314 ? 15.105 -6.147 -14.464 1.00 98.31 314 THR A O 1
ATOM 2556 N N . GLY A 1 315 ? 17.320 -6.146 -14.074 1.00 96.56 315 GLY A N 1
ATOM 2557 C CA . GLY A 1 315 ? 17.315 -5.042 -13.105 1.00 96.56 315 GLY A CA 1
ATOM 2558 C C . GLY A 1 315 ? 17.064 -5.460 -11.653 1.00 96.56 315 GLY A C 1
ATOM 2559 O O . GLY A 1 315 ? 17.188 -4.624 -10.763 1.00 96.56 315 GLY A O 1
ATOM 2560 N N . GLY A 1 316 ? 16.758 -6.738 -11.409 1.00 95.56 316 GLY A N 1
ATOM 2561 C CA . GLY A 1 316 ? 16.761 -7.328 -10.071 1.00 95.56 316 GLY A CA 1
ATOM 2562 C C . GLY A 1 316 ? 18.114 -7.938 -9.693 1.00 95.56 316 GLY A C 1
ATOM 2563 O O . GLY A 1 316 ? 18.966 -8.155 -10.556 1.00 95.56 316 GLY A O 1
ATOM 2564 N N . ASN A 1 317 ? 18.311 -8.212 -8.405 1.00 95.19 317 ASN A N 1
ATOM 2565 C CA . ASN A 1 317 ? 19.565 -8.728 -7.836 1.00 95.19 317 ASN A CA 1
ATOM 2566 C C . ASN A 1 317 ? 19.412 -10.065 -7.084 1.00 95.19 317 ASN A C 1
ATOM 2568 O O . ASN A 1 317 ? 20.320 -10.468 -6.360 1.00 95.19 317 ASN A O 1
ATOM 2572 N N . ALA A 1 318 ? 18.291 -10.766 -7.264 1.00 95.56 318 ALA A N 1
ATOM 2573 C CA . ALA A 1 318 ? 18.056 -12.108 -6.739 1.00 95.56 318 ALA A CA 1
ATOM 2574 C C . ALA A 1 318 ? 17.769 -13.123 -7.854 1.00 95.56 318 ALA A C 1
ATOM 2576 O O . ALA A 1 318 ? 17.658 -12.791 -9.038 1.00 95.56 318 ALA A O 1
ATOM 2577 N N . ILE A 1 319 ? 17.611 -14.387 -7.457 1.00 93.56 319 ILE A N 1
ATOM 2578 C CA . ILE A 1 319 ? 17.100 -15.434 -8.342 1.00 93.56 319 ILE A CA 1
ATOM 2579 C C . ILE A 1 319 ? 15.656 -15.094 -8.717 1.00 93.56 319 ILE A C 1
ATOM 2581 O O . ILE A 1 319 ? 14.803 -14.892 -7.849 1.00 93.56 319 ILE A O 1
ATOM 2585 N N . THR A 1 320 ? 15.390 -15.054 -10.020 1.00 96.69 320 THR A N 1
ATOM 2586 C CA . THR A 1 320 ? 14.050 -14.823 -10.556 1.00 96.69 320 THR A CA 1
ATOM 2587 C C . THR A 1 320 ? 13.098 -15.934 -10.131 1.00 96.69 320 THR A C 1
ATOM 2589 O O . THR A 1 320 ? 13.352 -17.113 -10.374 1.00 96.69 320 THR A O 1
ATOM 2592 N N . GLN A 1 321 ? 11.967 -15.545 -9.549 1.00 95.94 321 GLN A N 1
ATOM 2593 C CA . GLN A 1 321 ? 10.811 -16.416 -9.391 1.00 95.94 321 GLN A CA 1
ATOM 2594 C C . GLN A 1 321 ? 9.926 -16.307 -10.629 1.00 95.94 321 GLN A C 1
ATOM 2596 O O . GLN A 1 321 ? 9.533 -15.210 -11.011 1.00 95.94 321 GLN A O 1
ATOM 2601 N N . ASP A 1 322 ? 9.590 -17.443 -11.226 1.00 97.31 322 ASP A N 1
ATOM 2602 C CA . ASP A 1 322 ? 8.598 -17.570 -12.293 1.00 97.31 322 ASP A CA 1
ATOM 2603 C C . ASP A 1 322 ? 7.695 -18.745 -11.927 1.00 97.31 322 ASP A C 1
ATOM 2605 O O . ASP A 1 322 ? 8.144 -19.891 -11.858 1.00 97.31 322 ASP A O 1
ATOM 2609 N N . TYR A 1 323 ? 6.441 -18.456 -11.592 1.00 97.62 323 TYR A N 1
ATOM 2610 C CA . TYR A 1 323 ? 5.491 -19.486 -11.198 1.00 97.62 323 TYR A CA 1
ATOM 2611 C C . TYR A 1 323 ? 4.063 -19.128 -11.581 1.00 97.62 323 TYR A C 1
ATOM 2613 O O . TYR A 1 323 ? 3.686 -17.978 -11.802 1.00 97.62 323 TYR A O 1
ATOM 2621 N N . THR A 1 324 ? 3.225 -20.156 -11.619 1.00 97.44 324 THR A N 1
ATOM 2622 C CA . THR A 1 324 ? 1.792 -20.002 -11.832 1.00 97.44 324 THR A CA 1
ATOM 2623 C C . THR A 1 324 ? 1.071 -19.924 -10.492 1.00 97.44 324 THR A C 1
ATOM 2625 O O . THR A 1 324 ? 1.121 -20.857 -9.691 1.00 97.44 324 THR A O 1
ATOM 2628 N N . ASN A 1 325 ? 0.349 -18.832 -10.253 1.00 97.06 325 ASN A N 1
ATOM 2629 C CA . ASN A 1 325 ? -0.540 -18.701 -9.109 1.00 97.06 325 ASN A CA 1
ATOM 2630 C C . ASN A 1 325 ? -1.946 -19.177 -9.502 1.00 97.06 325 ASN A C 1
ATOM 2632 O O . ASN A 1 325 ? -2.760 -18.409 -10.020 1.00 97.06 325 ASN A O 1
ATOM 2636 N N . ALA A 1 326 ? -2.235 -20.457 -9.256 1.00 95.94 326 ALA A N 1
ATOM 2637 C CA . ALA A 1 326 ? -3.525 -21.061 -9.591 1.00 95.94 326 ALA A CA 1
ATOM 2638 C C . ALA A 1 326 ? -4.703 -20.422 -8.833 1.00 95.94 326 ALA A C 1
ATOM 2640 O O . ALA A 1 326 ? -5.786 -20.284 -9.395 1.00 95.94 326 ALA A O 1
ATOM 2641 N N . GLN A 1 327 ? -4.495 -19.976 -7.588 1.00 95.75 327 GLN A N 1
ATOM 2642 C CA . GLN A 1 327 ? -5.546 -19.348 -6.781 1.00 95.75 327 GLN A CA 1
ATOM 2643 C C . GLN A 1 327 ? -6.005 -18.008 -7.372 1.00 95.75 327 GLN A C 1
ATOM 2645 O O . GLN A 1 327 ? -7.191 -17.678 -7.303 1.00 95.75 327 GLN A O 1
ATOM 2650 N N . LEU A 1 328 ? -5.073 -17.233 -7.932 1.00 97.25 328 LEU A N 1
ATOM 2651 C CA . LEU A 1 328 ? -5.352 -15.933 -8.548 1.00 97.25 328 LEU A CA 1
ATOM 2652 C C . LEU A 1 328 ? -5.536 -16.011 -10.065 1.00 97.25 328 LEU A C 1
ATOM 2654 O O . LEU A 1 328 ? -5.918 -15.018 -10.674 1.00 97.25 328 LEU A O 1
ATOM 2658 N N . HIS A 1 329 ? -5.295 -17.178 -10.667 1.00 97.69 329 HIS A N 1
ATOM 2659 C CA . HIS A 1 329 ? -5.309 -17.377 -12.113 1.00 97.69 329 HIS A CA 1
ATOM 2660 C C . HIS A 1 329 ? -4.417 -16.339 -12.829 1.00 97.69 329 HIS A C 1
ATOM 2662 O O . HIS A 1 329 ? -4.844 -15.600 -13.721 1.00 97.69 329 HIS A O 1
ATOM 2668 N N . LYS A 1 330 ? -3.150 -16.278 -12.389 1.00 98.31 330 LYS A N 1
ATOM 2669 C CA . LYS A 1 330 ? -2.085 -15.428 -12.947 1.00 98.31 330 LYS A CA 1
ATOM 2670 C C . LYS A 1 330 ? -0.775 -16.195 -13.089 1.00 98.31 330 LYS A C 1
ATOM 2672 O O . LYS A 1 330 ? -0.521 -17.132 -12.330 1.00 98.31 330 LYS A O 1
ATOM 2677 N N . THR A 1 331 ? 0.066 -15.762 -14.021 1.00 98.56 331 THR A N 1
ATOM 2678 C CA . THR A 1 331 ? 1.505 -16.062 -13.983 1.00 98.56 331 THR A CA 1
ATOM 2679 C C . THR A 1 331 ? 2.196 -14.931 -13.222 1.00 98.56 331 THR A C 1
ATOM 2681 O O . THR A 1 331 ? 1.803 -13.773 -13.371 1.00 98.56 331 THR A O 1
ATOM 2684 N N . VAL A 1 332 ? 3.181 -15.258 -12.386 1.00 98.62 332 VAL A N 1
ATOM 2685 C CA . VAL A 1 332 ? 3.891 -14.295 -11.540 1.00 98.62 332 VAL A CA 1
ATOM 2686 C C . VAL A 1 332 ? 5.382 -14.357 -11.819 1.00 98.62 332 VAL A C 1
ATOM 2688 O O . VAL A 1 332 ? 5.987 -15.422 -11.696 1.00 98.62 332 VAL A O 1
ATOM 2691 N N . PHE A 1 333 ? 5.971 -13.202 -12.123 1.00 98.69 333 PHE A N 1
ATOM 2692 C CA . PHE A 1 333 ? 7.421 -13.028 -12.200 1.00 98.69 333 PHE A CA 1
ATOM 2693 C C . PHE A 1 333 ? 7.881 -12.157 -11.038 1.00 98.69 333 PHE A C 1
ATOM 2695 O O . PHE A 1 333 ? 7.335 -11.075 -10.851 1.00 98.69 333 PHE A O 1
ATOM 2702 N N . GLY A 1 334 ? 8.852 -12.604 -10.247 1.00 97.88 334 GLY A N 1
ATOM 2703 C CA . GLY A 1 334 ? 9.313 -11.883 -9.064 1.00 97.88 334 GLY A CA 1
ATOM 2704 C C . GLY A 1 334 ? 10.827 -11.800 -8.962 1.00 97.88 334 GLY A C 1
ATOM 2705 O O . GLY A 1 334 ? 11.527 -12.752 -9.309 1.00 97.88 334 GLY A O 1
ATOM 2706 N N . ASN A 1 335 ? 11.336 -10.671 -8.479 1.00 98.19 335 ASN A N 1
ATOM 2707 C CA . ASN A 1 335 ? 12.748 -10.500 -8.150 1.00 98.19 335 ASN A CA 1
ATOM 2708 C C . ASN A 1 335 ? 12.909 -9.430 -7.062 1.00 98.19 335 ASN A C 1
ATOM 2710 O O . ASN A 1 335 ? 11.992 -8.664 -6.770 1.00 98.19 335 ASN A O 1
ATOM 2714 N N . HIS A 1 336 ? 14.092 -9.389 -6.471 1.00 97.94 336 HIS A N 1
ATOM 2715 C CA . HIS A 1 336 ? 14.475 -8.388 -5.498 1.00 97.94 336 HIS A CA 1
ATOM 2716 C C . HIS A 1 336 ? 15.056 -7.147 -6.187 1.00 97.94 336 HIS A C 1
ATOM 2718 O O . HIS A 1 336 ? 15.710 -7.253 -7.228 1.00 97.94 336 HIS A O 1
ATOM 2724 N N . LEU A 1 337 ? 14.815 -5.977 -5.605 1.00 96.25 337 LEU A N 1
ATOM 2725 C CA . LEU A 1 337 ? 15.315 -4.679 -6.038 1.00 96.25 337 LEU A CA 1
ATOM 2726 C C . LEU A 1 337 ? 16.065 -4.022 -4.880 1.00 96.25 337 LEU A C 1
ATOM 2728 O O . LEU A 1 337 ? 15.540 -3.958 -3.772 1.00 96.25 337 LEU A O 1
ATOM 2732 N N . THR A 1 338 ? 17.237 -3.452 -5.160 1.00 94.88 338 THR A N 1
ATOM 2733 C CA . THR A 1 338 ? 17.895 -2.488 -4.266 1.00 94.88 338 THR A CA 1
ATOM 2734 C C . THR A 1 338 ? 18.136 -1.165 -4.979 1.00 94.88 338 THR A C 1
ATOM 2736 O O . THR A 1 338 ? 18.513 -1.132 -6.157 1.00 94.88 338 THR A O 1
ATOM 2739 N N . MET A 1 339 ? 17.941 -0.055 -4.268 1.00 93.69 339 MET A N 1
ATOM 2740 C CA . MET A 1 339 ? 18.243 1.285 -4.774 1.00 93.69 339 MET A CA 1
ATOM 2741 C C . MET A 1 339 ? 19.413 1.914 -4.018 1.00 93.69 339 MET A C 1
ATOM 2743 O O . MET A 1 339 ? 19.600 1.630 -2.839 1.00 93.69 339 MET A O 1
ATOM 2747 N N . PRO A 1 340 ? 20.215 2.758 -4.690 1.00 89.31 340 PRO A N 1
ATOM 2748 C CA . PRO A 1 340 ? 21.238 3.536 -4.013 1.00 89.31 340 PRO A CA 1
ATOM 2749 C C . PRO A 1 340 ? 20.616 4.673 -3.194 1.00 89.31 340 PRO A C 1
ATOM 2751 O O . PRO A 1 340 ? 19.518 5.152 -3.500 1.00 89.31 340 PRO A O 1
ATOM 2754 N N . ASP A 1 341 ? 21.382 5.146 -2.217 1.00 89.62 341 ASP A N 1
ATOM 2755 C CA . ASP A 1 341 ? 21.013 6.268 -1.362 1.00 89.62 341 ASP A CA 1
ATOM 2756 C C . ASP A 1 341 ? 21.187 7.619 -2.053 1.00 89.62 341 ASP A C 1
ATOM 2758 O O . ASP A 1 341 ? 22.108 7.839 -2.847 1.00 89.62 341 ASP A O 1
ATOM 2762 N N . ARG A 1 342 ? 20.340 8.573 -1.664 1.00 94.31 342 ARG A N 1
ATOM 2763 C CA . ARG A 1 342 ? 20.530 9.994 -1.951 1.00 94.31 342 ARG A CA 1
ATOM 2764 C C . ARG A 1 342 ? 21.089 10.681 -0.707 1.00 94.31 342 ARG A C 1
ATOM 2766 O O . ARG A 1 342 ? 20.347 11.009 0.212 1.00 94.31 342 ARG A O 1
ATOM 2773 N N . LEU A 1 343 ? 22.398 10.923 -0.678 1.00 92.75 343 LEU A N 1
ATOM 2774 C CA . LEU A 1 343 ? 23.084 11.400 0.535 1.00 92.75 343 LEU A CA 1
ATOM 2775 C C . LEU A 1 343 ? 22.759 12.851 0.920 1.00 92.75 343 LEU A C 1
ATOM 2777 O O . LEU A 1 343 ? 22.836 13.213 2.088 1.00 92.75 343 LEU A O 1
ATOM 2781 N N . ASN A 1 344 ? 22.435 13.711 -0.048 1.00 93.00 344 ASN A N 1
ATOM 2782 C CA . ASN A 1 344 ? 22.005 15.086 0.210 1.00 93.00 344 ASN A CA 1
ATOM 2783 C C . ASN A 1 344 ? 21.244 15.674 -0.991 1.00 93.00 344 ASN A C 1
ATOM 2785 O O . ASN A 1 344 ? 21.196 15.090 -2.076 1.00 93.00 344 ASN A O 1
ATOM 2789 N N . LYS A 1 345 ? 20.678 16.873 -0.802 1.00 93.38 345 LYS A N 1
ATOM 2790 C CA . LYS A 1 345 ? 19.852 17.574 -1.800 1.00 93.38 345 LYS A CA 1
ATOM 2791 C C . LYS A 1 345 ? 20.573 17.957 -3.101 1.00 93.38 345 LYS A C 1
ATOM 2793 O O . LYS A 1 345 ? 19.887 18.208 -4.087 1.00 93.38 345 LYS A O 1
ATOM 2798 N N . HIS A 1 346 ? 21.908 18.028 -3.110 1.00 94.56 346 HIS A N 1
ATOM 2799 C CA . HIS A 1 346 ? 22.690 18.382 -4.301 1.00 94.56 346 HIS A CA 1
ATOM 2800 C C . HIS A 1 346 ? 22.814 17.218 -5.289 1.00 94.56 346 HIS A C 1
ATOM 2802 O O . HIS A 1 346 ? 23.019 17.454 -6.477 1.00 94.56 346 HIS A O 1
ATOM 2808 N N . TYR A 1 347 ? 22.646 15.978 -4.826 1.00 93.62 347 TYR A N 1
ATOM 2809 C CA . TYR A 1 347 ? 22.531 14.827 -5.713 1.00 93.62 347 TYR A CA 1
ATOM 2810 C C . TYR A 1 347 ? 21.113 14.736 -6.295 1.00 93.62 347 TYR A C 1
ATOM 2812 O O . TYR A 1 347 ? 20.137 15.052 -5.592 1.00 93.62 347 TYR A O 1
ATOM 2820 N N . PRO A 1 348 ? 20.969 14.304 -7.562 1.00 94.88 348 PRO A N 1
ATOM 2821 C CA . PRO A 1 348 ? 19.657 14.056 -8.143 1.00 94.88 348 PRO A CA 1
ATOM 2822 C C . PRO A 1 348 ? 18.917 12.946 -7.372 1.00 94.88 348 PRO A C 1
ATOM 2824 O O . PRO A 1 348 ? 19.557 12.155 -6.672 1.00 94.88 348 PRO A O 1
ATOM 2827 N N . PRO A 1 349 ? 17.578 12.872 -7.490 1.00 96.44 349 PRO A N 1
ATOM 2828 C CA . PRO A 1 349 ? 16.812 11.714 -7.034 1.00 96.44 349 PRO A CA 1
ATOM 2829 C C . PRO A 1 349 ? 17.415 10.402 -7.549 1.00 96.44 349 PRO A C 1
ATOM 2831 O O . PRO A 1 349 ? 17.911 10.346 -8.678 1.00 96.44 349 PRO A O 1
ATOM 2834 N N . THR A 1 350 ? 17.385 9.350 -6.732 1.00 96.25 350 THR A N 1
ATOM 2835 C CA . THR A 1 350 ? 17.924 8.050 -7.140 1.00 96.25 350 THR A CA 1
ATOM 2836 C C . THR A 1 350 ? 16.883 7.276 -7.927 1.00 96.25 350 THR A C 1
ATOM 2838 O O . THR A 1 350 ? 15.709 7.246 -7.566 1.00 96.25 350 THR A O 1
ATOM 2841 N N . THR A 1 351 ? 17.314 6.634 -9.013 1.00 96.56 351 THR A N 1
ATOM 2842 C CA . THR A 1 351 ? 16.414 5.901 -9.907 1.00 96.56 351 THR A CA 1
ATOM 2843 C C . THR A 1 351 ? 16.919 4.484 -10.144 1.00 96.56 351 THR A C 1
ATOM 2845 O O . THR A 1 351 ? 18.111 4.258 -10.373 1.00 96.56 351 THR A O 1
ATOM 2848 N N . ARG A 1 352 ? 16.003 3.513 -10.138 1.00 97.56 352 ARG A N 1
ATOM 2849 C CA . ARG A 1 352 ? 16.248 2.136 -10.594 1.00 97.56 352 ARG A CA 1
ATOM 2850 C C . ARG A 1 352 ? 15.100 1.640 -11.452 1.00 97.56 352 ARG A C 1
ATOM 2852 O O . ARG A 1 352 ? 14.026 2.232 -11.482 1.00 97.56 352 ARG A O 1
ATOM 2859 N N . SER A 1 353 ? 15.334 0.572 -12.208 1.00 98.12 353 SER A N 1
ATOM 2860 C CA . SER A 1 353 ? 14.291 -0.035 -13.029 1.00 98.12 353 SER A CA 1
ATOM 2861 C C . SER A 1 353 ? 14.430 -1.544 -13.099 1.00 98.12 353 SER A C 1
ATOM 2863 O O . SER A 1 353 ? 15.542 -2.067 -13.099 1.00 98.12 353 SER A O 1
ATOM 2865 N N . MET A 1 354 ? 13.292 -2.219 -13.216 1.00 98.62 354 MET A N 1
ATOM 2866 C CA . MET A 1 354 ? 13.176 -3.661 -13.394 1.00 98.62 354 MET A CA 1
ATOM 2867 C C . MET A 1 354 ? 12.327 -3.913 -14.633 1.00 98.62 354 MET A C 1
ATOM 2869 O O . MET A 1 354 ? 11.297 -3.268 -14.822 1.00 98.62 354 MET A O 1
ATOM 2873 N N . THR A 1 355 ? 12.776 -4.814 -15.503 1.00 98.81 355 THR A N 1
ATOM 2874 C CA . THR A 1 355 ? 12.118 -5.077 -16.786 1.00 98.81 355 THR A CA 1
ATOM 2875 C C . THR A 1 355 ? 11.805 -6.554 -16.946 1.00 98.81 355 THR A C 1
ATOM 2877 O O . THR A 1 355 ? 12.717 -7.373 -17.039 1.00 98.81 355 THR A O 1
ATOM 2880 N N . ALA A 1 356 ? 10.517 -6.878 -17.043 1.00 98.88 356 ALA A N 1
ATOM 2881 C CA . ALA A 1 356 ? 10.021 -8.200 -17.395 1.00 98.88 356 ALA A CA 1
ATOM 2882 C C . ALA A 1 356 ? 9.671 -8.233 -18.888 1.00 98.88 356 ALA A C 1
ATOM 2884 O O . ALA A 1 356 ? 8.834 -7.461 -19.352 1.00 98.88 356 ALA A O 1
ATOM 2885 N N . THR A 1 357 ? 10.285 -9.140 -19.646 1.00 98.88 357 THR A N 1
ATOM 2886 C CA . THR A 1 357 ? 9.909 -9.437 -21.033 1.00 98.88 357 THR A CA 1
ATOM 2887 C C . THR A 1 357 ? 9.351 -10.847 -21.108 1.00 98.88 357 THR A C 1
ATOM 2889 O O . THR A 1 357 ? 9.995 -11.789 -20.654 1.00 98.88 357 THR A O 1
ATOM 2892 N N . TYR A 1 358 ? 8.160 -11.011 -21.675 1.00 98.81 358 TYR A N 1
ATOM 2893 C CA . TYR A 1 358 ? 7.440 -12.281 -21.685 1.00 98.81 358 TYR A CA 1
ATOM 2894 C C . TYR A 1 358 ? 6.547 -12.426 -22.917 1.00 98.81 358 TYR A C 1
ATOM 2896 O O . TYR A 1 358 ? 6.147 -11.460 -23.570 1.00 98.81 358 TYR A O 1
ATOM 2904 N N . TRP A 1 359 ? 6.237 -13.674 -23.248 1.00 98.69 359 TRP A N 1
ATOM 2905 C CA . TRP A 1 359 ? 5.194 -13.997 -24.206 1.00 98.69 359 TRP A CA 1
ATOM 2906 C C . TRP A 1 359 ? 3.839 -14.016 -23.520 1.00 98.69 359 TRP A C 1
ATOM 2908 O O . TRP A 1 359 ? 3.669 -14.727 -22.528 1.00 98.69 359 TRP A O 1
ATOM 2918 N N . LEU A 1 360 ? 2.860 -13.348 -24.122 1.00 98.25 360 LEU A N 1
ATOM 2919 C CA . LEU A 1 360 ? 1.466 -13.497 -23.735 1.00 98.25 360 LEU A CA 1
ATOM 2920 C C . LEU A 1 360 ? 0.912 -14.881 -24.154 1.00 98.25 360 LEU A C 1
ATOM 2922 O O . LEU A 1 360 ? 1.472 -15.552 -25.050 1.00 98.25 360 LEU A O 1
ATOM 2926 N N . PRO A 1 361 ? -0.182 -15.337 -23.514 1.00 96.94 361 PRO A N 1
ATOM 2927 C CA . PRO A 1 361 ? -0.879 -16.561 -23.887 1.00 96.94 361 PRO A CA 1
ATOM 2928 C C . PRO A 1 361 ? -1.329 -16.522 -25.352 1.00 96.94 361 PRO A C 1
ATOM 2930 O O . PRO A 1 361 ? -1.658 -15.470 -25.903 1.00 96.94 361 PRO A O 1
ATOM 2933 N N . LYS A 1 362 ? -1.351 -17.684 -26.013 1.00 94.25 362 LYS A N 1
ATOM 2934 C CA . LYS A 1 362 ? -1.898 -17.784 -27.376 1.00 94.25 362 LYS A CA 1
ATOM 2935 C C . LYS A 1 362 ? -3.399 -17.468 -27.353 1.00 94.25 362 LYS A C 1
ATOM 2937 O O . LYS A 1 362 ? -4.095 -17.915 -26.451 1.00 94.25 362 LYS A O 1
ATOM 2942 N N . GLY A 1 363 ? -3.885 -16.738 -28.358 1.00 90.19 363 GLY A N 1
ATOM 2943 C CA . GLY A 1 363 ? -5.310 -16.408 -28.494 1.00 90.19 363 GLY A CA 1
ATOM 2944 C C . GLY A 1 363 ? -5.823 -15.335 -27.529 1.00 90.19 363 GLY A C 1
ATOM 2945 O O . GLY A 1 363 ? -7.030 -15.123 -27.463 1.00 90.19 363 GLY A O 1
ATOM 2946 N N . ILE A 1 364 ? -4.937 -14.656 -26.790 1.00 93.44 364 ILE A N 1
ATOM 2947 C CA . ILE A 1 364 ? -5.330 -13.554 -25.910 1.00 93.44 364 ILE A CA 1
ATOM 2948 C C . ILE A 1 364 ? -6.029 -12.432 -26.694 1.00 93.44 364 ILE A C 1
ATOM 2950 O O . ILE A 1 364 ? -5.626 -12.068 -27.803 1.00 93.44 364 ILE A O 1
ATOM 2954 N N . ASN A 1 365 ? -7.087 -11.878 -26.106 1.00 91.94 365 ASN A N 1
ATOM 2955 C CA . ASN A 1 365 ? -7.832 -10.770 -26.684 1.00 91.94 365 ASN A CA 1
ATOM 2956 C C . ASN A 1 365 ? -7.065 -9.447 -26.513 1.00 91.94 365 ASN A C 1
ATOM 2958 O O . ASN A 1 365 ? -7.080 -8.840 -25.448 1.00 91.94 365 ASN A O 1
ATOM 2962 N N . MET A 1 366 ? -6.455 -8.951 -27.586 1.00 93.00 366 MET A N 1
ATOM 2963 C CA . MET A 1 366 ? -5.688 -7.699 -27.562 1.00 93.00 366 MET A CA 1
ATOM 2964 C C . MET A 1 366 ? -6.525 -6.442 -27.842 1.00 93.00 366 MET A C 1
ATOM 2966 O O . MET A 1 366 ? -5.995 -5.457 -28.343 1.00 93.00 366 MET A O 1
ATOM 2970 N N . SER A 1 367 ? -7.827 -6.451 -27.536 1.00 92.88 367 SER A N 1
ATOM 2971 C CA . SER A 1 367 ? -8.660 -5.234 -27.568 1.00 92.88 367 SER A CA 1
ATOM 2972 C C . SER A 1 367 ? -8.589 -4.429 -26.269 1.00 92.88 367 SER A C 1
ATOM 2974 O O . SER A 1 367 ? -8.829 -3.220 -26.285 1.00 92.88 367 SER A O 1
ATOM 2976 N N . ARG A 1 368 ? -8.251 -5.078 -25.147 1.00 94.75 368 ARG A N 1
ATOM 2977 C CA . ARG A 1 368 ? -8.282 -4.496 -23.801 1.00 94.75 368 ARG A CA 1
ATOM 2978 C C . ARG A 1 368 ? -7.021 -4.848 -23.023 1.00 94.75 368 ARG A C 1
ATOM 2980 O O . ARG A 1 368 ? -6.541 -5.976 -23.108 1.00 94.75 368 ARG A O 1
ATOM 2987 N N . TYR A 1 369 ? -6.554 -3.892 -22.229 1.00 97.31 369 TYR A N 1
ATOM 2988 C CA . TYR A 1 369 ? -5.486 -4.064 -21.253 1.00 97.31 369 TYR A CA 1
ATOM 2989 C C . TYR A 1 369 ? -5.960 -3.583 -19.890 1.00 97.31 369 TYR A C 1
ATOM 2991 O O . TYR A 1 369 ? -6.298 -2.409 -19.730 1.00 97.31 369 TYR A O 1
ATOM 2999 N N . VAL A 1 370 ? -6.051 -4.499 -18.933 1.00 97.81 370 VAL A N 1
ATOM 3000 C CA . VAL A 1 370 ? -6.483 -4.209 -17.566 1.00 97.81 370 VAL A CA 1
ATOM 3001 C C . VAL A 1 370 ? -5.252 -3.989 -16.701 1.00 97.81 370 VAL A C 1
ATOM 3003 O O . VAL A 1 370 ? -4.414 -4.876 -16.595 1.00 97.81 370 VAL A O 1
ATOM 3006 N N . ILE A 1 371 ? -5.163 -2.827 -16.065 1.00 98.44 371 ILE A N 1
ATOM 3007 C CA . ILE A 1 371 ? -4.099 -2.497 -15.120 1.00 98.44 371 ILE A CA 1
ATOM 3008 C C . ILE A 1 371 ? -4.736 -2.332 -13.744 1.00 98.44 371 ILE A C 1
ATOM 3010 O O . ILE A 1 371 ? -5.598 -1.464 -13.565 1.00 98.44 371 ILE A O 1
ATOM 3014 N N . GLN A 1 372 ? -4.354 -3.180 -12.788 1.00 98.00 372 GLN A N 1
ATOM 3015 C CA . GLN A 1 372 ? -4.783 -3.027 -11.400 1.00 98.00 372 GLN A CA 1
ATOM 3016 C C . GLN A 1 372 ? -3.750 -2.240 -10.605 1.00 98.00 372 GLN A C 1
ATOM 3018 O O . GLN A 1 372 ? -2.555 -2.521 -10.643 1.00 98.00 372 GLN A O 1
ATOM 3023 N N . LYS A 1 373 ? -4.250 -1.248 -9.873 1.00 97.69 373 LYS A N 1
ATOM 3024 C CA . LYS A 1 373 ? -3.475 -0.410 -8.975 1.00 97.69 373 LYS A CA 1
ATOM 3025 C C . LYS A 1 373 ? -3.137 -1.184 -7.709 1.00 97.69 373 LYS A C 1
ATOM 3027 O O . LYS A 1 373 ? -4.052 -1.695 -7.048 1.00 97.69 373 LYS A O 1
ATOM 3032 N N . GLN A 1 374 ? -1.870 -1.121 -7.304 1.00 98.38 374 GLN A N 1
ATOM 3033 C CA . GLN A 1 374 ? -1.473 -1.464 -5.946 1.00 98.38 374 GLN A CA 1
ATOM 3034 C C . GLN A 1 374 ? -1.954 -0.375 -4.956 1.00 98.38 374 GLN A C 1
ATOM 3036 O O . GLN A 1 374 ? -1.678 0.823 -5.134 1.00 98.38 374 GLN A O 1
ATOM 3041 N N . PRO A 1 375 ? -2.693 -0.747 -3.900 1.00 98.31 375 PRO A N 1
ATOM 3042 C CA . PRO A 1 375 ? -3.022 0.158 -2.799 1.00 98.31 375 PRO A CA 1
ATOM 3043 C C . PRO A 1 375 ? -1.768 0.800 -2.176 1.00 98.31 375 PRO A C 1
ATOM 3045 O O . PRO A 1 375 ? -0.697 0.204 -2.183 1.00 98.31 375 PRO A O 1
ATOM 3048 N N . GLY A 1 376 ? -1.881 2.007 -1.617 1.00 97.12 376 GLY A N 1
ATOM 3049 C CA . GLY A 1 376 ? -0.754 2.669 -0.938 1.00 97.12 376 GLY A CA 1
ATOM 3050 C C . GLY A 1 376 ? 0.226 3.420 -1.850 1.00 97.12 376 GLY A C 1
ATOM 3051 O O . GLY A 1 376 ? 0.950 4.284 -1.365 1.00 97.12 376 GLY A O 1
ATOM 3052 N N . ILE A 1 377 ? 0.206 3.209 -3.170 1.00 97.00 377 ILE A N 1
ATOM 3053 C CA . ILE A 1 377 ? 0.961 4.050 -4.118 1.00 97.00 377 ILE A CA 1
ATOM 3054 C C . ILE A 1 377 ? 0.160 5.316 -4.463 1.00 97.00 377 ILE A C 1
ATOM 3056 O O . ILE A 1 377 ? -1.025 5.223 -4.799 1.00 97.00 377 ILE A O 1
ATOM 3060 N N . ARG A 1 378 ? 0.806 6.492 -4.388 1.00 89.88 378 ARG A N 1
ATOM 3061 C CA . ARG A 1 378 ? 0.207 7.810 -4.696 1.00 89.88 378 ARG A CA 1
ATOM 3062 C C . ARG A 1 378 ? 0.591 8.402 -6.047 1.00 89.88 378 ARG A C 1
ATOM 3064 O O . ARG A 1 378 ? -0.204 9.151 -6.614 1.00 89.88 378 ARG A O 1
ATOM 3071 N N . ASP A 1 379 ? 1.791 8.110 -6.533 1.00 93.38 379 ASP A N 1
ATOM 3072 C CA . ASP A 1 379 ? 2.305 8.663 -7.785 1.00 93.38 379 ASP A CA 1
ATOM 3073 C C . ASP A 1 379 ? 2.784 7.532 -8.688 1.00 93.38 379 ASP A C 1
ATOM 3075 O O . ASP A 1 379 ? 3.943 7.120 -8.639 1.00 93.38 379 ASP A O 1
ATOM 3079 N N . ASP A 1 380 ? 1.837 7.002 -9.458 1.00 96.00 380 ASP A N 1
ATOM 3080 C CA . ASP A 1 380 ? 2.048 5.934 -10.425 1.00 96.00 380 ASP A CA 1
ATOM 3081 C C . ASP A 1 380 ? 1.656 6.422 -11.818 1.00 96.00 380 ASP A C 1
ATOM 3083 O O . ASP A 1 380 ? 0.499 6.776 -12.083 1.00 96.00 380 ASP A O 1
ATOM 3087 N N . HIS A 1 381 ? 2.647 6.505 -12.694 1.00 98.31 381 HIS A N 1
ATOM 3088 C CA . HIS A 1 381 ? 2.491 6.937 -14.068 1.00 98.31 381 HIS A CA 1
ATOM 3089 C C . HIS A 1 381 ? 2.530 5.738 -15.010 1.00 98.31 381 HIS A C 1
ATOM 3091 O O . HIS A 1 381 ? 3.437 4.918 -14.951 1.00 98.31 381 HIS A O 1
ATOM 3097 N N . GLU A 1 382 ? 1.619 5.708 -15.976 1.00 98.56 382 GLU A N 1
ATOM 3098 C CA . GLU A 1 382 ? 1.509 4.630 -16.954 1.00 98.56 382 GLU A CA 1
ATOM 3099 C C . GLU A 1 382 ? 1.839 5.118 -18.367 1.00 98.56 382 GLU A C 1
ATOM 3101 O O . GLU A 1 382 ? 1.435 6.199 -18.817 1.00 98.56 382 GLU A O 1
ATOM 3106 N N . THR A 1 383 ? 2.596 4.317 -19.112 1.00 98.62 383 THR A N 1
ATOM 3107 C CA . THR A 1 383 ? 2.874 4.535 -20.535 1.00 98.62 383 THR A CA 1
ATOM 3108 C C . THR A 1 383 ? 2.754 3.229 -21.301 1.00 98.62 383 THR A C 1
ATOM 3110 O O . THR A 1 383 ? 3.494 2.278 -21.076 1.00 98.62 383 THR A O 1
ATOM 3113 N N . ILE A 1 384 ? 1.845 3.205 -22.273 1.00 98.56 384 ILE A N 1
ATOM 3114 C CA . ILE A 1 384 ? 1.556 2.013 -23.071 1.00 98.56 384 ILE A CA 1
ATOM 3115 C C . ILE A 1 384 ? 1.957 2.275 -24.519 1.00 98.56 384 ILE A C 1
ATOM 3117 O O . ILE A 1 384 ? 1.618 3.312 -25.094 1.00 98.56 384 ILE A O 1
ATOM 3121 N N . ILE A 1 385 ? 2.691 1.336 -25.109 1.00 98.06 385 ILE A N 1
ATOM 3122 C CA . ILE A 1 385 ? 3.149 1.389 -26.497 1.00 98.06 385 ILE A CA 1
ATOM 3123 C C . ILE A 1 385 ? 2.756 0.076 -27.173 1.00 98.06 385 ILE A C 1
ATOM 3125 O O . ILE A 1 385 ? 3.247 -0.981 -26.787 1.00 98.06 385 ILE A O 1
ATOM 3129 N N . VAL A 1 386 ? 1.910 0.136 -28.201 1.00 96.81 386 VAL A N 1
ATOM 3130 C CA . VAL A 1 386 ? 1.430 -1.038 -28.946 1.00 96.81 386 VAL A CA 1
ATOM 3131 C C . VAL A 1 386 ? 1.947 -0.967 -30.375 1.00 96.81 386 VAL A C 1
ATOM 3133 O O . VAL A 1 386 ? 1.642 -0.024 -31.097 1.00 96.81 386 VAL A O 1
ATOM 3136 N N . ASN A 1 387 ? 2.744 -1.951 -30.795 1.00 94.56 387 ASN A N 1
ATOM 3137 C CA . ASN A 1 387 ? 3.349 -2.015 -32.133 1.00 94.56 387 ASN A CA 1
ATOM 3138 C C . ASN A 1 387 ? 4.043 -0.700 -32.555 1.00 94.56 387 ASN A C 1
ATOM 3140 O O . ASN A 1 387 ? 3.957 -0.285 -33.702 1.00 94.56 387 ASN A O 1
ATOM 3144 N N . GLY A 1 388 ? 4.703 -0.021 -31.610 1.00 93.31 388 GLY A N 1
ATOM 3145 C CA . GLY A 1 388 ? 5.375 1.265 -31.843 1.00 93.31 388 GLY A CA 1
ATOM 3146 C C . GLY A 1 388 ? 4.494 2.507 -31.655 1.00 93.31 388 GLY A C 1
ATOM 3147 O O . GLY A 1 388 ? 5.029 3.599 -31.483 1.00 93.31 388 GLY A O 1
ATOM 3148 N N . HIS A 1 389 ? 3.169 2.363 -31.583 1.00 94.38 389 HIS A N 1
ATOM 3149 C CA . HIS A 1 389 ? 2.252 3.474 -31.331 1.00 94.38 389 HIS A CA 1
ATOM 3150 C C . HIS A 1 389 ? 2.076 3.710 -29.829 1.00 94.38 389 HIS A C 1
ATOM 3152 O O . HIS A 1 389 ? 1.597 2.842 -29.098 1.00 94.38 389 HIS A O 1
ATOM 3158 N N . ARG A 1 390 ? 2.468 4.896 -29.358 1.00 96.62 390 ARG A N 1
ATOM 3159 C CA . ARG A 1 390 ? 2.324 5.308 -27.957 1.00 96.62 390 ARG A CA 1
ATOM 3160 C C . ARG A 1 390 ? 0.908 5.830 -27.696 1.00 96.62 390 ARG A C 1
ATOM 3162 O O . ARG A 1 390 ? 0.479 6.785 -28.338 1.00 96.62 390 ARG A O 1
ATOM 3169 N N . LEU A 1 391 ? 0.214 5.238 -26.726 1.00 95.88 391 LEU A N 1
ATOM 3170 C CA . LEU A 1 391 ? -1.061 5.753 -26.218 1.00 95.88 391 LEU A CA 1
ATOM 3171 C C . LEU A 1 391 ? -0.830 6.966 -25.304 1.00 95.88 391 LEU A C 1
ATOM 3173 O O . LEU A 1 391 ? 0.280 7.191 -24.813 1.00 95.88 391 LEU A O 1
ATOM 3177 N N . ARG A 1 392 ? -1.885 7.751 -25.046 1.00 96.19 392 ARG A N 1
ATOM 3178 C CA . ARG A 1 392 ? -1.806 8.888 -24.116 1.00 96.19 392 ARG A CA 1
ATOM 3179 C C . ARG A 1 392 ? -1.405 8.383 -22.716 1.00 96.19 392 ARG A C 1
ATOM 3181 O O . ARG A 1 392 ? -2.116 7.534 -22.181 1.00 96.19 392 ARG A O 1
ATOM 3188 N N . PRO A 1 393 ? -0.309 8.887 -22.118 1.00 97.00 393 PRO A N 1
ATOM 3189 C CA . PRO A 1 393 ? 0.073 8.505 -20.763 1.00 97.00 393 PRO A CA 1
ATOM 3190 C C . PRO A 1 393 ? -0.943 9.035 -19.746 1.00 97.00 393 PRO A C 1
ATOM 3192 O O . PRO A 1 393 ? -1.589 10.062 -19.978 1.00 97.00 393 PRO A O 1
ATOM 3195 N N . PHE A 1 394 ? -1.065 8.352 -18.615 1.00 98.00 394 PHE A N 1
ATOM 3196 C CA . PHE A 1 394 ? -2.001 8.709 -17.550 1.00 98.00 394 PHE A CA 1
ATOM 3197 C C . PHE A 1 394 ? -1.428 8.355 -16.175 1.00 98.00 394 PHE A C 1
ATOM 3199 O O . PHE A 1 394 ? -0.391 7.704 -16.081 1.00 98.00 394 PHE A O 1
ATOM 3206 N N . ARG A 1 395 ? -2.090 8.824 -15.116 1.00 97.88 395 ARG A N 1
ATOM 3207 C CA . ARG A 1 395 ? -1.796 8.435 -13.733 1.00 97.88 395 ARG A CA 1
ATOM 3208 C C . ARG A 1 395 ? -2.774 7.363 -13.277 1.00 97.88 395 ARG A C 1
ATOM 3210 O O . ARG A 1 395 ? -3.981 7.530 -13.474 1.00 97.88 395 ARG A O 1
ATOM 3217 N N . LEU A 1 396 ? -2.271 6.296 -12.668 1.00 97.81 396 LEU A N 1
ATOM 3218 C CA . LEU A 1 396 ? -3.077 5.170 -12.208 1.00 97.81 396 LEU A CA 1
ATOM 3219 C C . LEU A 1 396 ? -3.642 5.450 -10.807 1.00 97.81 396 LEU A C 1
ATOM 3221 O O . LEU A 1 396 ? -3.131 4.989 -9.791 1.00 97.81 396 LEU A O 1
ATOM 3225 N N . TYR A 1 397 ? -4.719 6.237 -10.746 1.00 95.94 397 TYR A N 1
ATOM 3226 C CA . TYR A 1 397 ? -5.420 6.515 -9.485 1.00 95.94 397 TYR A CA 1
ATOM 3227 C C . TYR A 1 397 ? -6.339 5.374 -9.047 1.00 95.94 397 TYR A C 1
ATOM 3229 O O . TYR A 1 397 ? -6.546 5.178 -7.855 1.00 95.94 397 TYR A O 1
ATOM 3237 N N . THR A 1 398 ? -6.881 4.619 -9.999 1.00 96.69 398 THR A N 1
ATOM 3238 C CA . THR A 1 398 ? -7.780 3.482 -9.773 1.00 96.69 398 THR A CA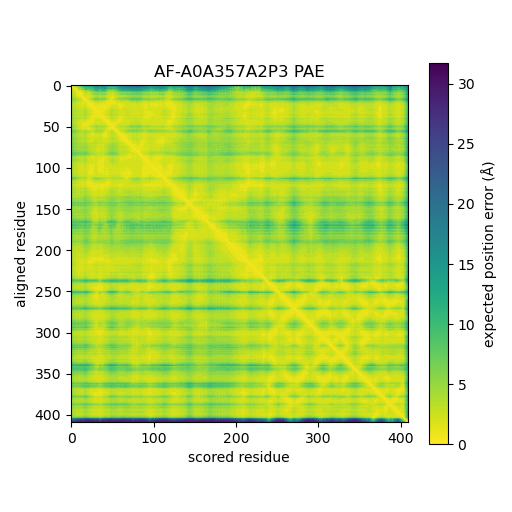 1
ATOM 3239 C C . THR A 1 398 ? -7.436 2.374 -10.762 1.00 96.69 398 THR A C 1
ATOM 3241 O O . THR A 1 398 ? -6.775 2.631 -11.773 1.00 96.69 398 THR A O 1
ATOM 3244 N N . ASP A 1 399 ? -7.946 1.162 -10.535 1.00 96.81 399 ASP A N 1
ATOM 3245 C CA . ASP A 1 399 ? -7.910 0.112 -11.560 1.00 96.81 399 ASP A CA 1
ATOM 3246 C C . ASP A 1 399 ? -8.485 0.657 -12.871 1.00 96.81 399 ASP A C 1
ATOM 3248 O O . ASP A 1 399 ? -9.511 1.343 -12.879 1.00 96.81 399 ASP A O 1
ATOM 3252 N N . THR A 1 400 ? -7.793 0.394 -13.975 1.00 97.12 400 THR A N 1
ATOM 3253 C CA . THR A 1 400 ? -8.068 1.025 -15.266 1.00 97.12 400 THR A CA 1
ATOM 3254 C C . THR A 1 400 ? -8.061 -0.025 -16.365 1.00 97.12 400 THR A C 1
ATOM 3256 O O . THR A 1 400 ? -7.167 -0.860 -16.441 1.00 97.12 400 THR A O 1
ATOM 3259 N N . THR A 1 401 ? -9.056 0.016 -17.254 1.00 96.50 401 THR A N 1
ATOM 3260 C CA . THR A 1 401 ? -9.007 -0.742 -18.510 1.00 96.50 401 THR A CA 1
ATOM 3261 C C . THR A 1 401 ? -8.744 0.199 -19.675 1.00 96.50 401 THR A C 1
ATOM 3263 O O . THR A 1 401 ? -9.522 1.119 -19.917 1.00 96.50 401 THR A O 1
ATOM 3266 N N . VAL A 1 402 ? -7.681 -0.064 -20.428 1.00 96.00 402 VAL A N 1
ATOM 3267 C CA . VAL A 1 402 ? -7.290 0.697 -21.616 1.00 96.00 402 VAL A CA 1
ATOM 3268 C C . VAL A 1 402 ? -7.700 -0.064 -22.877 1.00 96.00 402 VAL A C 1
ATOM 3270 O O . VAL A 1 402 ? -7.511 -1.277 -22.968 1.00 96.00 402 VAL A O 1
ATOM 3273 N N . SER A 1 403 ? -8.260 0.645 -23.861 1.00 94.62 403 SER A N 1
ATOM 3274 C CA . SER A 1 403 ? -8.472 0.094 -25.205 1.00 94.62 403 SER A CA 1
ATOM 3275 C C . SER A 1 403 ? -7.149 0.078 -25.965 1.00 94.62 403 SER A C 1
ATOM 3277 O O . SER A 1 403 ? -6.484 1.108 -26.073 1.00 94.62 403 SER A O 1
ATOM 3279 N N . LEU A 1 404 ? -6.774 -1.085 -26.495 1.00 90.75 404 LEU A N 1
ATOM 3280 C CA . LEU A 1 404 ? -5.555 -1.257 -27.294 1.00 90.75 404 LEU A CA 1
ATOM 3281 C C . LEU A 1 404 ? -5.809 -1.153 -28.807 1.00 90.75 404 LEU A C 1
ATOM 3283 O O . LEU A 1 404 ? -4.876 -1.283 -29.600 1.00 90.75 404 LEU A O 1
ATOM 3287 N N . SER A 1 405 ? -7.060 -0.926 -29.221 1.00 76.56 405 SER A N 1
ATOM 3288 C CA . SER A 1 405 ? -7.391 -0.740 -30.637 1.00 76.56 405 SER A CA 1
ATOM 3289 C C . SER A 1 405 ? -6.870 0.617 -31.124 1.00 76.56 405 SER A C 1
ATOM 3291 O O . SER A 1 405 ? -7.021 1.606 -30.400 1.00 76.56 405 SER A O 1
ATOM 3293 N N . PRO A 1 406 ? -6.291 0.715 -32.335 1.00 54.91 406 PRO A N 1
ATOM 3294 C CA . PRO A 1 406 ? -5.962 2.006 -32.922 1.00 54.91 406 PRO A CA 1
ATOM 3295 C C . PRO A 1 406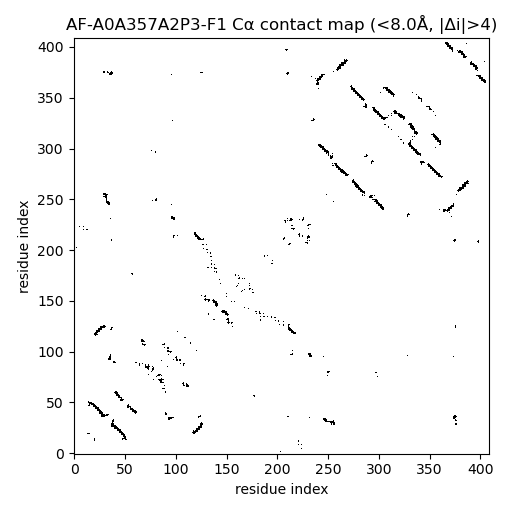 ? -7.234 2.852 -32.998 1.00 54.91 406 PRO A C 1
ATOM 3297 O O . PRO A 1 406 ? -8.238 2.409 -33.555 1.00 54.91 406 PRO A O 1
ATOM 3300 N N . SER A 1 407 ? -7.221 4.065 -32.443 1.00 47.78 407 SER A N 1
ATOM 3301 C CA . SER A 1 407 ? -8.259 5.036 -32.773 1.00 47.78 407 SER A CA 1
ATOM 3302 C C . SER A 1 407 ? -8.112 5.338 -34.261 1.00 47.78 407 SER A C 1
ATOM 3304 O O . SER A 1 407 ? -7.129 5.975 -34.645 1.00 47.78 407 SER A O 1
ATOM 3306 N N . HIS A 1 408 ? -9.029 4.853 -35.097 1.00 37.12 408 HIS A N 1
ATOM 3307 C CA . HIS A 1 408 ? -9.141 5.340 -36.465 1.00 37.12 408 HIS A CA 1
ATOM 3308 C C . HIS A 1 408 ? -9.367 6.855 -36.383 1.00 37.12 408 HIS A C 1
ATOM 3310 O O . HIS A 1 408 ? -10.390 7.302 -35.863 1.00 37.12 408 HIS A O 1
ATOM 3316 N N . LYS A 1 409 ? -8.356 7.626 -36.779 1.00 33.69 409 LYS A N 1
ATOM 3317 C CA . LYS A 1 409 ? -8.486 9.042 -37.105 1.00 33.69 409 LYS A CA 1
ATOM 3318 C C . LYS A 1 409 ? -8.457 9.176 -38.609 1.00 33.69 409 LYS A C 1
ATOM 3320 O O . LYS A 1 409 ? -7.641 8.444 -39.217 1.00 33.69 409 LYS A O 1
#